Protein AF-A0A3D8HVA1-F1 (afdb_monomer_lite)

Secondary structure (DSSP, 8-state):
-HHHHHHHTTS-HHHHT-TT--EEETT-TTTHHHHHHTTTS-GGGEEEE---HHHHHHHHHHH-S-SEEE-S-GGGS-----EEEEEE----S-EETTEEPPTT--HHHHHHHHHHHHEEEEEEEEEEEEGGGGS-BTTB-HHHHHTTEEEEEEEESGGGGG-TT--S-EEEEEEEEEE--S-EEEEE-SSS-EEEEE-PPTT-S---SS--HHHHHHHHHTTT-TTS-B---EE--TT-TTTTGGGEESS--SS--EEEEEETTEEEEESS--TT-SS-EEEEESSSSS-EEEESSEE-TTEEEEE-SSHHHHHHHHHHHTSHHHHHHHHTT--SSS--HHHHTTPBPTTSS---HHHHHHHHHHHHHHHHGGG-

pLDDT: mean 94.41, std 9.3, range [31.78, 98.88]

Structure (mmCIF, N/CA/C/O backbone):
data_AF-A0A3D8HVA1-F1
#
_entry.id   AF-A0A3D8HVA1-F1
#
loop_
_atom_site.group_PDB
_atom_site.id
_atom_site.type_symbol
_atom_site.label_atom_id
_atom_site.label_alt_id
_atom_site.label_comp_id
_atom_site.label_asym_id
_atom_site.label_entity_id
_atom_site.label_seq_id
_atom_site.pdbx_PDB_ins_code
_atom_site.Cartn_x
_atom_site.Cartn_y
_atom_site.Cartn_z
_atom_site.occupancy
_atom_site.B_iso_or_equiv
_atom_site.auth_seq_id
_atom_site.auth_comp_id
_atom_site.auth_asym_id
_atom_site.auth_atom_id
_atom_site.pdbx_PDB_model_num
ATOM 1 N N . MET A 1 1 ? 20.858 -10.867 -9.509 1.00 86.25 1 MET A N 1
ATOM 2 C CA . MET A 1 1 ? 20.142 -10.194 -10.618 1.00 86.25 1 MET A CA 1
ATOM 3 C C . MET A 1 1 ? 18.692 -10.677 -10.741 1.00 86.25 1 MET A C 1
ATOM 5 O O . MET A 1 1 ? 17.868 -9.981 -11.313 1.00 86.25 1 MET A O 1
ATOM 9 N N . ASP A 1 2 ? 18.350 -11.819 -10.145 1.00 94.69 2 ASP A N 1
ATOM 10 C CA . ASP A 1 2 ? 17.065 -12.515 -10.301 1.00 94.69 2 ASP A CA 1
ATOM 11 C C . ASP A 1 2 ? 15.812 -11.668 -10.054 1.00 94.69 2 ASP A C 1
ATOM 13 O O . ASP A 1 2 ? 14.844 -11.814 -10.787 1.00 94.69 2 ASP A O 1
ATOM 17 N N . CYS A 1 3 ? 15.833 -10.742 -9.088 1.00 95.69 3 CYS A N 1
ATOM 18 C CA . CYS A 1 3 ? 14.709 -9.827 -8.862 1.00 95.69 3 CYS A CA 1
ATOM 19 C C . CYS A 1 3 ? 14.428 -8.942 -10.084 1.00 95.69 3 CYS A C 1
ATOM 21 O O . CYS A 1 3 ? 13.281 -8.785 -10.487 1.00 95.69 3 CYS A O 1
ATOM 23 N N . VAL A 1 4 ? 15.481 -8.374 -10.680 1.00 97.44 4 VAL A N 1
ATOM 24 C CA . VAL A 1 4 ? 15.384 -7.548 -11.891 1.00 97.44 4 VAL A CA 1
ATOM 25 C C . VAL A 1 4 ? 14.921 -8.394 -13.069 1.00 97.44 4 VAL A C 1
ATOM 27 O O . VAL A 1 4 ? 14.038 -7.964 -13.805 1.00 97.44 4 VAL A O 1
ATOM 30 N N . LYS A 1 5 ? 15.484 -9.600 -13.215 1.00 97.69 5 LYS A N 1
ATOM 31 C CA . LYS A 1 5 ? 15.082 -10.556 -14.248 1.00 97.69 5 LYS A CA 1
ATOM 32 C C . LYS A 1 5 ? 13.588 -10.874 -14.158 1.00 97.69 5 LYS A C 1
ATOM 34 O O . LYS A 1 5 ? 12.891 -10.718 -15.149 1.00 97.69 5 LYS A O 1
ATOM 39 N N . GLU A 1 6 ? 13.095 -11.259 -12.977 1.00 97.56 6 GLU A N 1
ATOM 40 C CA . GLU A 1 6 ? 11.674 -11.574 -12.751 1.00 97.56 6 GLU A CA 1
ATOM 41 C C . GLU A 1 6 ? 10.761 -10.411 -13.160 1.00 97.56 6 GLU A C 1
ATOM 43 O O . GLU A 1 6 ? 9.732 -10.624 -13.796 1.00 97.56 6 GLU A O 1
ATOM 48 N N . MET A 1 7 ? 11.150 -9.181 -12.821 1.00 98.19 7 MET A N 1
ATOM 49 C CA . MET A 1 7 ? 10.377 -7.988 -13.151 1.00 98.19 7 MET A CA 1
ATOM 50 C C . MET A 1 7 ? 10.421 -7.656 -14.652 1.00 98.19 7 MET A C 1
ATOM 52 O O . MET A 1 7 ? 9.379 -7.392 -15.242 1.00 98.19 7 MET A O 1
ATOM 56 N N . LEU A 1 8 ? 11.591 -7.672 -15.296 1.00 98.25 8 LEU A N 1
ATOM 57 C CA . LEU A 1 8 ? 11.721 -7.306 -16.715 1.00 98.25 8 LEU A CA 1
ATOM 58 C C . LEU A 1 8 ? 11.175 -8.375 -17.670 1.00 98.25 8 LEU A C 1
ATOM 60 O O . LEU A 1 8 ? 10.632 -8.023 -18.716 1.00 98.25 8 LEU A O 1
ATOM 64 N N . ASP A 1 9 ? 11.254 -9.653 -17.298 1.00 98.00 9 ASP A N 1
ATOM 65 C CA . ASP A 1 9 ? 10.643 -10.751 -18.061 1.00 98.00 9 ASP A CA 1
ATOM 66 C C . ASP A 1 9 ? 9.110 -10.771 -17.959 1.00 98.00 9 ASP A C 1
ATOM 68 O O . ASP A 1 9 ? 8.464 -11.536 -18.665 1.00 98.00 9 ASP A O 1
ATOM 72 N N . SER A 1 10 ? 8.509 -9.939 -17.099 1.00 97.62 10 SER A N 1
ATOM 73 C CA . SER A 1 10 ? 7.049 -9.792 -17.046 1.00 97.62 10 SER A CA 1
ATOM 74 C C . SER A 1 10 ? 6.471 -8.911 -18.156 1.00 97.62 10 SER A C 1
ATOM 76 O O . SER A 1 10 ? 5.255 -8.890 -18.351 1.00 97.62 10 SER A O 1
ATOM 78 N N . LEU A 1 11 ? 7.318 -8.159 -18.868 1.00 98.19 11 LEU A N 1
ATOM 79 C CA . LEU A 1 11 ? 6.876 -7.391 -20.026 1.00 98.19 11 LEU A CA 1
ATOM 80 C C . LEU A 1 11 ? 6.587 -8.315 -21.220 1.00 98.19 11 LEU A C 1
ATOM 82 O O . LEU A 1 11 ? 7.315 -9.287 -21.404 1.00 98.19 11 LEU A O 1
ATOM 86 N N . PRO A 1 12 ? 5.592 -7.986 -22.068 1.00 96.12 12 PRO A N 1
ATOM 87 C CA . PRO A 1 12 ? 5.326 -8.742 -23.292 1.00 96.12 12 PRO A CA 1
ATOM 88 C C . PRO A 1 12 ? 6.539 -8.758 -24.227 1.00 96.12 12 PRO A C 1
ATOM 90 O O . PRO A 1 12 ? 7.202 -7.730 -24.393 1.00 96.12 12 PRO A O 1
ATOM 93 N N . ASP A 1 13 ? 6.805 -9.881 -24.890 1.00 95.62 13 ASP A N 1
ATOM 94 C CA . ASP A 1 13 ? 7.940 -10.004 -25.813 1.00 95.62 13 ASP A CA 1
ATOM 95 C C . ASP A 1 13 ? 7.849 -9.001 -26.976 1.00 95.62 13 ASP A C 1
ATOM 97 O O . ASP A 1 13 ? 8.864 -8.446 -27.410 1.00 95.62 13 ASP A O 1
ATOM 101 N N . GLU A 1 14 ? 6.635 -8.667 -27.425 1.00 96.56 14 GLU A N 1
ATOM 102 C CA . GLU A 1 14 ? 6.398 -7.678 -28.482 1.00 96.56 14 GLU A CA 1
ATOM 103 C C . GLU A 1 14 ? 6.824 -6.261 -28.074 1.00 96.56 14 GLU A C 1
ATOM 105 O O . GLU A 1 14 ? 7.039 -5.405 -28.936 1.00 96.56 14 GLU A O 1
ATOM 110 N N . PHE A 1 15 ? 6.947 -5.969 -26.773 1.00 97.69 15 PHE A N 1
ATOM 111 C CA . PHE A 1 15 ? 7.527 -4.706 -26.316 1.00 97.69 15 PHE A CA 1
ATOM 112 C C . PHE A 1 15 ? 9.011 -4.627 -26.695 1.00 97.69 15 PHE A C 1
ATOM 114 O O . PHE A 1 15 ? 9.451 -3.613 -27.240 1.00 97.69 15 PHE A O 1
ATOM 121 N N . TRP A 1 16 ? 9.761 -5.704 -26.456 1.00 97.44 16 TRP A N 1
ATOM 122 C CA . TRP A 1 16 ? 11.208 -5.764 -26.680 1.00 97.44 16 TRP A CA 1
ATOM 123 C C . TRP A 1 16 ? 11.590 -5.850 -28.162 1.00 97.44 16 TRP A C 1
ATOM 125 O O . TRP A 1 16 ? 12.670 -5.405 -28.540 1.00 97.44 16 TRP A O 1
ATOM 135 N N . GLN A 1 17 ? 10.694 -6.348 -29.018 1.00 95.19 17 GLN A N 1
ATOM 136 C CA . GLN A 1 17 ? 10.905 -6.423 -30.473 1.00 95.19 17 GLN A CA 1
ATOM 137 C C . GLN A 1 17 ? 10.884 -5.051 -31.179 1.00 95.19 17 GLN A C 1
ATOM 139 O O . GLN A 1 17 ? 11.317 -4.924 -32.329 1.00 95.19 17 GLN A O 1
ATOM 144 N N . ARG A 1 18 ? 10.389 -4.000 -30.514 1.00 95.50 18 ARG A N 1
ATOM 145 C CA . ARG A 1 18 ? 10.312 -2.641 -31.070 1.00 95.50 18 ARG A CA 1
ATOM 146 C C . ARG A 1 18 ? 11.706 -2.008 -31.153 1.00 95.50 18 ARG A C 1
ATOM 148 O O . ARG A 1 18 ? 12.421 -1.913 -30.162 1.00 95.50 18 ARG A O 1
ATOM 155 N N . GLN A 1 19 ? 12.065 -1.489 -32.327 1.00 89.81 19 GLN A N 1
ATOM 156 C CA . GLN A 1 19 ? 13.432 -1.020 -32.611 1.00 89.81 19 GLN A CA 1
ATOM 157 C C . GLN A 1 19 ? 13.840 0.274 -31.878 1.00 89.81 19 GLN A C 1
ATOM 159 O O . GLN A 1 19 ? 15.001 0.420 -31.502 1.00 89.81 19 GLN A O 1
ATOM 164 N N . ASN A 1 20 ? 12.900 1.197 -31.647 1.00 91.88 20 ASN A N 1
ATOM 165 C CA . ASN A 1 20 ? 13.177 2.557 -31.156 1.00 91.88 20 ASN A CA 1
ATOM 166 C C . ASN A 1 20 ? 12.440 2.872 -29.842 1.00 91.88 20 ASN A C 1
ATOM 168 O O . ASN A 1 20 ? 11.817 3.928 -29.708 1.00 91.88 20 ASN A O 1
ATOM 172 N N . ILE A 1 21 ? 12.456 1.937 -28.892 1.00 97.81 21 ILE A N 1
ATOM 173 C CA . ILE A 1 21 ? 11.889 2.164 -27.556 1.00 97.81 21 ILE A CA 1
ATOM 174 C C . ILE A 1 21 ? 12.810 3.036 -26.707 1.00 97.81 21 ILE A C 1
ATOM 176 O O . ILE A 1 21 ? 14.031 2.963 -26.826 1.00 97.81 21 ILE A O 1
ATOM 180 N N . LYS A 1 22 ? 12.222 3.829 -25.812 1.00 98.56 22 LYS A N 1
ATOM 181 C CA . LYS A 1 22 ? 12.950 4.538 -24.758 1.00 98.56 22 LYS A CA 1
ATOM 182 C C . LYS A 1 22 ? 12.625 3.931 -23.398 1.00 98.56 22 LYS A C 1
ATOM 184 O O . LYS A 1 22 ? 11.491 4.046 -22.923 1.00 98.56 22 LYS A O 1
ATOM 189 N N . VAL A 1 23 ? 13.623 3.301 -22.785 1.00 98.75 23 VAL A N 1
ATOM 190 C CA . VAL A 1 23 ? 13.538 2.686 -21.454 1.00 98.75 23 VAL A CA 1
ATOM 191 C C . VAL A 1 23 ? 14.304 3.552 -20.464 1.00 98.75 23 VAL A C 1
ATOM 193 O O . VAL A 1 23 ? 15.520 3.669 -20.576 1.00 98.75 23 VAL A O 1
ATOM 196 N N . LEU A 1 24 ? 13.606 4.170 -19.515 1.00 98.81 24 LEU A N 1
ATOM 197 C CA . LEU A 1 24 ? 14.211 4.986 -18.462 1.00 98.81 24 LEU A CA 1
ATOM 198 C C . LEU A 1 24 ? 14.327 4.194 -17.165 1.00 98.81 24 LEU A C 1
ATOM 200 O O . LEU A 1 24 ? 13.325 3.674 -16.682 1.00 98.81 24 LEU A O 1
ATOM 204 N N . ASP A 1 25 ? 15.503 4.209 -16.547 1.00 98.56 25 ASP A N 1
ATOM 205 C CA . ASP A 1 25 ? 15.649 3.923 -15.120 1.00 98.56 25 ASP A CA 1
ATOM 206 C C . ASP A 1 25 ? 15.799 5.249 -14.365 1.00 98.56 25 ASP A C 1
ATOM 208 O O . ASP A 1 25 ? 16.830 5.925 -14.448 1.00 98.56 25 ASP A O 1
ATOM 212 N N . SER A 1 26 ? 14.737 5.640 -13.650 1.00 97.75 26 SER A N 1
ATOM 213 C CA . SER A 1 26 ? 14.599 6.974 -13.042 1.00 97.75 26 SER A CA 1
ATOM 214 C C . SER A 1 26 ? 15.635 7.272 -11.949 1.00 97.75 26 SER A C 1
ATOM 216 O O . SER A 1 26 ? 15.818 8.424 -11.557 1.00 97.75 26 SER A O 1
ATOM 218 N N . CYS A 1 27 ? 16.252 6.230 -11.391 1.00 95.69 27 CYS A N 1
ATOM 219 C CA . CYS A 1 27 ? 17.205 6.310 -10.284 1.00 95.69 27 CYS A CA 1
ATOM 220 C C . CYS A 1 27 ? 18.104 5.070 -10.303 1.00 95.69 27 CYS A C 1
ATOM 222 O O . CYS A 1 27 ? 18.042 4.201 -9.426 1.00 95.69 27 CYS A O 1
ATOM 224 N N . CYS A 1 28 ? 18.912 4.978 -11.351 1.00 96.88 28 CYS A N 1
ATOM 225 C CA . CYS A 1 28 ? 19.474 3.714 -11.803 1.00 96.88 28 CYS A CA 1
ATOM 226 C C . CYS A 1 28 ? 20.523 3.098 -10.882 1.00 96.88 28 CYS A C 1
ATOM 228 O O . CYS A 1 28 ? 20.806 1.898 -10.965 1.00 96.88 28 CYS A O 1
ATOM 230 N N . GLY A 1 29 ? 21.082 3.860 -9.946 1.00 96.38 29 GLY A N 1
ATOM 231 C CA . GLY A 1 29 ? 22.073 3.330 -9.037 1.00 96.38 29 GLY A CA 1
ATOM 232 C C . GLY A 1 29 ? 23.320 2.871 -9.790 1.00 96.38 29 GLY A C 1
ATOM 233 O O . GLY A 1 29 ? 23.895 3.611 -10.573 1.00 96.38 29 GLY A O 1
ATOM 234 N N . ASN A 1 30 ? 23.719 1.616 -9.579 1.00 96.25 30 ASN A N 1
ATOM 235 C CA . ASN A 1 30 ? 24.782 0.979 -10.370 1.00 96.25 30 ASN A CA 1
ATOM 236 C C . ASN A 1 30 ? 24.266 0.366 -11.693 1.00 96.25 30 ASN A C 1
ATOM 238 O O . ASN A 1 30 ? 24.979 -0.405 -12.325 1.00 96.25 30 ASN A O 1
ATOM 242 N N . GLY A 1 31 ? 23.025 0.652 -12.097 1.00 96.81 31 GLY A N 1
ATOM 243 C CA . GLY A 1 31 ? 22.465 0.256 -13.391 1.00 96.81 31 GLY A CA 1
ATOM 244 C C . GLY A 1 31 ? 21.927 -1.171 -13.454 1.00 96.81 31 GLY A C 1
ATOM 245 O O . GLY A 1 31 ? 21.881 -1.749 -14.531 1.00 96.81 31 GLY A O 1
ATOM 246 N N . ASN A 1 32 ? 21.509 -1.768 -12.332 1.00 97.00 32 ASN A N 1
ATOM 247 C CA . ASN A 1 32 ? 21.108 -3.183 -12.296 1.00 97.00 32 ASN A CA 1
ATOM 248 C C . ASN A 1 32 ? 19.938 -3.519 -13.239 1.00 97.00 32 ASN A C 1
ATOM 250 O O . ASN A 1 32 ? 19.976 -4.567 -13.879 1.00 97.00 32 ASN A O 1
ATOM 254 N N . PHE A 1 33 ? 18.918 -2.655 -13.351 1.00 98.19 33 PHE A N 1
ATOM 255 C CA . PHE A 1 33 ? 17.844 -2.866 -14.330 1.00 98.19 33 PHE A CA 1
ATOM 256 C C . PHE A 1 33 ? 18.389 -2.871 -15.757 1.00 98.19 33 PHE A C 1
ATOM 258 O O . PHE A 1 33 ? 18.096 -3.778 -16.531 1.00 98.19 33 PHE A O 1
ATOM 265 N N . HIS A 1 34 ? 19.226 -1.893 -16.088 1.00 98.12 34 HIS A N 1
ATOM 266 C CA . HIS A 1 34 ? 19.797 -1.753 -17.421 1.00 98.12 34 HIS A CA 1
ATOM 267 C C . HIS A 1 34 ? 20.844 -2.808 -17.767 1.00 98.12 34 HIS A C 1
ATOM 269 O O . HIS A 1 34 ? 20.936 -3.190 -18.928 1.00 98.12 34 HIS A O 1
ATOM 275 N N . ALA A 1 35 ? 21.555 -3.358 -16.782 1.00 97.69 35 ALA A N 1
ATOM 276 C CA . ALA A 1 35 ? 22.448 -4.495 -16.990 1.00 97.69 35 ALA A CA 1
ATOM 277 C C . ALA A 1 35 ? 21.682 -5.698 -17.559 1.00 97.69 35 ALA A C 1
ATOM 279 O O . ALA A 1 35 ? 22.172 -6.372 -18.459 1.00 97.69 35 ALA A O 1
ATOM 280 N N . TYR A 1 36 ? 20.456 -5.939 -17.079 1.00 98.00 36 TYR A N 1
ATOM 281 C CA . TYR A 1 36 ? 19.597 -6.979 -17.640 1.00 98.00 36 TYR A CA 1
ATOM 282 C C . TYR A 1 36 ? 18.874 -6.523 -18.917 1.00 98.00 36 TYR A C 1
ATOM 284 O O . TYR A 1 36 ? 18.804 -7.281 -19.881 1.00 98.00 36 TYR A O 1
ATOM 292 N N . ALA A 1 37 ? 18.372 -5.283 -18.967 1.00 97.75 37 ALA A N 1
ATOM 293 C CA . ALA A 1 37 ? 17.662 -4.763 -20.139 1.00 97.75 37 ALA A CA 1
ATOM 294 C C . ALA A 1 37 ? 18.548 -4.691 -21.397 1.00 97.75 37 ALA A C 1
ATOM 296 O O . ALA A 1 37 ? 18.040 -4.867 -22.502 1.00 97.75 37 ALA A O 1
ATOM 297 N N . ALA A 1 38 ? 19.866 -4.517 -21.246 1.00 97.06 38 ALA A N 1
ATOM 298 C CA . ALA A 1 38 ? 20.830 -4.552 -22.349 1.00 97.06 38 ALA A CA 1
ATOM 299 C C . ALA A 1 38 ? 20.900 -5.920 -23.060 1.00 97.06 38 ALA A C 1
ATOM 301 O O . ALA A 1 38 ? 21.367 -5.998 -24.192 1.00 97.06 38 ALA A O 1
ATOM 302 N N . LEU A 1 39 ? 20.402 -6.993 -22.428 1.00 96.25 39 LEU A N 1
ATOM 303 C CA . LEU A 1 39 ? 20.237 -8.308 -23.060 1.00 96.25 39 LEU A CA 1
ATOM 304 C C . LEU A 1 39 ? 18.970 -8.395 -23.928 1.00 96.25 39 LEU A C 1
ATOM 306 O O . LEU A 1 39 ? 18.816 -9.343 -24.694 1.00 96.25 39 LEU A O 1
ATOM 310 N N . LYS A 1 40 ? 18.041 -7.443 -23.777 1.00 96.62 40 LYS A N 1
ATOM 311 C CA . LYS A 1 40 ? 16.721 -7.424 -24.429 1.00 96.62 40 LYS A CA 1
ATOM 312 C C . LYS A 1 40 ? 16.603 -6.329 -25.491 1.00 96.62 40 LYS A C 1
ATOM 314 O O . LYS A 1 40 ? 15.813 -6.467 -26.417 1.00 96.62 40 LYS A O 1
ATOM 319 N N . THR A 1 41 ? 17.354 -5.234 -25.364 1.00 97.12 41 THR A N 1
ATOM 320 C CA . THR A 1 41 ? 17.334 -4.109 -26.310 1.00 97.12 41 THR A CA 1
ATOM 321 C C . THR A 1 41 ? 18.707 -3.422 -26.383 1.00 97.12 41 THR A C 1
ATOM 323 O O . THR A 1 41 ? 19.448 -3.456 -25.398 1.00 97.12 41 THR A O 1
ATOM 326 N N . PRO A 1 42 ? 19.083 -2.790 -27.515 1.00 96.69 42 PRO A N 1
ATOM 327 C CA . PRO A 1 42 ? 20.364 -2.097 -27.644 1.00 96.69 42 PRO A CA 1
ATOM 328 C C . PRO A 1 42 ? 20.572 -0.996 -26.595 1.00 96.69 42 PRO A C 1
ATOM 330 O O . PRO A 1 42 ? 19.642 -0.269 -26.259 1.00 96.69 42 PRO A O 1
ATOM 333 N N . LEU A 1 43 ? 21.821 -0.783 -26.163 1.00 96.62 43 LEU A N 1
ATOM 334 C CA . LEU A 1 43 ? 22.178 0.215 -25.140 1.00 96.62 43 LEU A CA 1
ATOM 335 C C . LEU A 1 43 ? 21.695 1.641 -25.472 1.00 96.62 43 LEU A C 1
ATOM 337 O O . LEU A 1 43 ? 21.303 2.380 -24.575 1.00 96.62 43 LEU A O 1
ATOM 341 N N . LYS A 1 44 ? 21.635 2.006 -26.762 1.00 96.69 44 LYS A N 1
ATOM 342 C CA . LYS A 1 44 ? 21.105 3.300 -27.238 1.00 96.69 44 LYS A CA 1
ATOM 343 C C . LYS A 1 44 ? 19.630 3.553 -26.879 1.00 96.69 44 LYS A C 1
ATOM 345 O O . LYS A 1 44 ? 19.200 4.701 -26.919 1.00 96.69 44 LYS A O 1
ATOM 350 N N . ASN A 1 45 ? 18.872 2.508 -26.540 1.00 98.06 45 ASN A N 1
ATOM 351 C CA . ASN A 1 45 ? 17.467 2.586 -26.129 1.00 98.06 45 ASN A CA 1
ATOM 352 C C . ASN A 1 45 ? 17.308 2.757 -24.604 1.00 98.06 45 ASN A C 1
ATOM 354 O O . ASN A 1 45 ? 16.193 2.969 -24.120 1.00 98.06 45 ASN A O 1
ATOM 358 N N . LEU A 1 46 ? 18.404 2.656 -23.843 1.00 98.50 46 LEU A N 1
ATOM 359 C CA . LEU A 1 46 ? 18.418 2.723 -22.383 1.00 98.50 46 LEU A CA 1
ATOM 360 C C . LEU A 1 46 ? 18.837 4.123 -21.917 1.00 98.50 46 LEU A C 1
ATOM 362 O O . LEU A 1 46 ? 19.869 4.642 -22.343 1.00 98.50 46 LEU A O 1
ATOM 366 N N . TYR A 1 47 ? 18.034 4.725 -21.041 1.00 98.62 47 TYR A N 1
ATOM 367 C CA . TYR A 1 47 ? 18.183 6.081 -20.508 1.00 98.62 47 TYR A CA 1
ATOM 368 C C . TYR A 1 47 ? 18.398 6.035 -18.996 1.00 98.62 47 TYR A C 1
ATOM 370 O O . TYR A 1 47 ? 17.525 5.622 -18.237 1.00 98.62 47 TYR A O 1
ATOM 378 N N . PHE A 1 48 ? 19.586 6.417 -18.554 1.00 98.56 48 PHE A N 1
ATOM 379 C CA . PHE A 1 48 ? 20.033 6.313 -17.173 1.00 98.56 48 PHE A CA 1
ATOM 380 C C . PHE A 1 48 ? 19.836 7.657 -16.477 1.00 98.56 48 PHE A C 1
ATOM 382 O O . PHE A 1 48 ? 20.239 8.683 -17.019 1.00 98.56 48 PHE A O 1
ATOM 389 N N . ASN A 1 49 ? 19.284 7.661 -15.264 1.00 98.38 49 ASN A N 1
ATOM 390 C CA . ASN A 1 49 ? 19.307 8.839 -14.401 1.00 98.38 49 ASN A CA 1
ATOM 391 C C . ASN A 1 49 ? 19.920 8.516 -13.035 1.00 98.38 49 ASN A C 1
ATOM 393 O O . ASN A 1 49 ? 19.490 7.572 -12.367 1.00 98.38 49 ASN A O 1
ATOM 397 N N . GLU A 1 50 ? 20.920 9.286 -12.609 1.00 97.56 50 GLU A N 1
ATOM 398 C CA . GLU A 1 50 ? 21.563 9.158 -11.294 1.00 97.56 50 GLU A CA 1
ATOM 399 C C . GLU A 1 50 ? 22.209 10.486 -10.886 1.00 97.56 50 GLU A C 1
ATOM 401 O O . GLU A 1 50 ? 22.774 11.184 -11.720 1.00 97.56 50 GLU A O 1
ATOM 406 N N . ILE A 1 51 ? 22.146 10.823 -9.597 1.00 96.06 51 ILE A N 1
ATOM 407 C CA . ILE A 1 51 ? 22.717 12.058 -9.029 1.00 96.06 51 ILE A CA 1
ATOM 408 C C . ILE A 1 51 ? 23.995 11.800 -8.226 1.00 96.06 51 ILE A C 1
ATOM 410 O O . ILE A 1 51 ? 24.754 12.717 -7.933 1.00 96.06 51 ILE A O 1
ATOM 414 N N . ASN A 1 52 ? 24.236 10.554 -7.820 1.00 95.81 52 ASN A N 1
ATOM 415 C CA . ASN A 1 52 ? 25.384 10.180 -7.017 1.00 95.81 52 ASN A CA 1
ATOM 416 C C . ASN A 1 52 ? 26.624 9.938 -7.890 1.00 95.81 52 ASN A C 1
ATOM 418 O O . ASN A 1 52 ? 26.709 8.937 -8.602 1.00 95.81 52 ASN A O 1
ATOM 422 N N . GLU A 1 53 ? 27.629 10.799 -7.746 1.00 96.69 53 GLU A N 1
ATOM 423 C CA . GLU A 1 53 ? 28.884 10.769 -8.515 1.00 96.69 53 GLU A CA 1
ATOM 424 C C . GLU A 1 53 ? 29.601 9.412 -8.495 1.00 96.69 53 GLU A C 1
ATOM 426 O O . GLU A 1 53 ? 30.058 8.930 -9.531 1.00 96.69 53 GLU A O 1
ATOM 431 N N . LYS A 1 54 ? 29.646 8.734 -7.339 1.00 97.25 54 LYS A N 1
ATOM 432 C CA . LYS A 1 54 ? 30.285 7.412 -7.229 1.00 97.25 54 LYS A CA 1
ATOM 433 C C . LYS A 1 54 ? 29.567 6.366 -8.082 1.00 97.25 54 LYS A C 1
ATOM 435 O O . LYS A 1 54 ? 30.205 5.511 -8.690 1.00 97.25 54 LYS A O 1
ATOM 440 N N . ARG A 1 55 ? 28.236 6.411 -8.114 1.00 97.44 55 ARG A N 1
ATOM 441 C CA . ARG A 1 55 ? 27.427 5.491 -8.921 1.00 97.44 55 ARG A CA 1
ATOM 442 C C . ARG A 1 55 ? 27.523 5.825 -10.405 1.00 97.44 55 ARG A C 1
ATOM 444 O O . ARG A 1 55 ? 27.665 4.909 -11.205 1.00 97.44 55 ARG A O 1
ATOM 451 N N . ILE A 1 56 ? 27.567 7.109 -10.754 1.00 98.06 56 ILE A N 1
ATOM 452 C CA . ILE A 1 56 ? 27.842 7.581 -12.119 1.00 98.06 56 ILE A CA 1
ATOM 453 C C . ILE A 1 56 ? 29.182 7.041 -12.633 1.00 98.06 56 ILE A C 1
ATOM 455 O O . ILE A 1 56 ? 29.238 6.511 -13.742 1.00 98.06 56 ILE A O 1
ATOM 459 N N . ALA A 1 57 ? 30.242 7.099 -11.822 1.00 97.69 57 ALA A N 1
ATOM 460 C CA . ALA A 1 57 ? 31.536 6.527 -12.190 1.00 97.69 57 ALA A CA 1
ATOM 461 C C . ALA A 1 57 ? 31.449 5.009 -12.442 1.00 97.69 57 ALA A C 1
ATOM 463 O O . ALA A 1 57 ? 31.972 4.520 -13.442 1.00 97.69 57 ALA A O 1
ATOM 464 N N . ASN A 1 58 ? 30.727 4.266 -11.593 1.00 97.88 58 ASN A N 1
ATOM 465 C CA . ASN A 1 58 ? 30.504 2.829 -11.796 1.00 97.88 58 ASN A CA 1
ATOM 466 C C . ASN A 1 58 ? 29.726 2.533 -13.089 1.00 97.88 58 ASN A C 1
ATOM 468 O O . ASN A 1 58 ? 30.055 1.579 -13.792 1.00 97.88 58 ASN A O 1
ATOM 472 N N . LEU A 1 59 ? 28.704 3.337 -13.406 1.00 98.00 59 LEU A N 1
ATOM 473 C CA . LEU A 1 59 ? 27.917 3.197 -14.635 1.00 98.00 59 LEU A CA 1
ATOM 474 C C . LEU A 1 59 ? 28.801 3.352 -15.871 1.00 98.00 59 LEU A C 1
ATOM 476 O O . LEU A 1 59 ? 28.779 2.487 -16.740 1.00 98.00 59 LEU A O 1
ATOM 480 N N . LYS A 1 60 ? 29.611 4.413 -15.923 1.00 97.75 60 LYS A N 1
ATOM 481 C CA . LYS A 1 60 ? 30.536 4.670 -17.035 1.00 97.75 60 LYS A CA 1
ATOM 482 C C . LYS A 1 60 ? 31.585 3.572 -17.182 1.00 97.75 60 LYS A C 1
ATOM 484 O O . LYS A 1 60 ? 31.858 3.130 -18.292 1.00 97.75 60 LYS A O 1
ATOM 489 N N . ALA A 1 61 ? 32.116 3.077 -16.064 1.00 97.81 61 ALA A N 1
ATOM 490 C CA . ALA A 1 61 ? 33.070 1.973 -16.073 1.00 97.81 61 ALA A CA 1
ATOM 491 C C . ALA A 1 61 ? 32.465 0.664 -16.614 1.00 97.81 61 ALA A C 1
ATOM 493 O O . ALA A 1 61 ? 33.167 -0.106 -17.263 1.00 97.81 61 ALA A O 1
ATOM 494 N N . TYR A 1 62 ? 31.178 0.403 -16.354 1.00 97.31 62 TYR A N 1
ATOM 495 C CA . TYR A 1 62 ? 30.518 -0.840 -16.764 1.00 97.31 62 TYR A CA 1
ATOM 496 C C . TYR A 1 62 ? 29.890 -0.771 -18.164 1.00 97.31 62 TYR A C 1
ATOM 498 O O . TYR A 1 62 ? 30.042 -1.699 -18.953 1.00 97.31 62 TYR A O 1
ATOM 506 N N . PHE A 1 63 ? 29.174 0.312 -18.478 1.00 97.44 63 PHE A N 1
ATOM 507 C CA . PHE A 1 63 ? 28.422 0.471 -19.730 1.00 97.44 63 PHE A CA 1
ATOM 508 C C . PHE A 1 63 ? 29.165 1.293 -20.797 1.00 97.44 63 PHE A C 1
ATOM 510 O O . PHE A 1 63 ? 28.713 1.355 -21.939 1.00 97.44 63 PHE A O 1
ATOM 517 N N . GLY A 1 64 ? 30.295 1.910 -20.445 1.00 96.62 64 GLY A N 1
ATOM 518 C CA . GLY A 1 64 ? 31.035 2.837 -21.297 1.00 96.62 64 GLY A CA 1
ATOM 519 C C . GLY A 1 64 ? 30.583 4.294 -21.144 1.00 96.62 64 GLY A C 1
ATOM 520 O O . GLY A 1 64 ? 29.547 4.599 -20.555 1.00 96.62 64 GLY A O 1
ATOM 521 N N . GLU A 1 65 ? 31.377 5.212 -21.697 1.00 94.44 65 GLU A N 1
ATOM 522 C CA . GLU A 1 65 ? 31.127 6.662 -21.616 1.00 94.44 65 GLU A CA 1
ATOM 523 C C . GLU A 1 65 ? 29.942 7.123 -22.483 1.00 94.44 65 GLU A C 1
ATOM 525 O O . GLU A 1 65 ? 29.278 8.104 -22.158 1.00 94.44 65 GLU A O 1
ATOM 530 N N . ASN A 1 66 ? 29.638 6.398 -23.564 1.00 93.69 66 ASN A N 1
ATOM 531 C CA . ASN A 1 66 ? 28.622 6.771 -24.555 1.00 93.69 66 ASN A CA 1
ATOM 532 C C . ASN A 1 66 ? 27.236 6.184 -24.226 1.00 93.69 66 ASN A C 1
ATOM 534 O O . ASN A 1 66 ? 26.614 5.527 -25.064 1.00 93.69 66 ASN A O 1
ATOM 538 N N . ILE A 1 67 ? 26.758 6.404 -23.001 1.00 96.81 67 ILE A N 1
ATOM 539 C CA . ILE A 1 67 ? 25.393 6.060 -22.572 1.00 96.81 67 ILE A CA 1
ATOM 540 C C . ILE A 1 67 ? 24.495 7.298 -22.523 1.00 96.81 67 ILE A C 1
ATOM 542 O O . ILE A 1 67 ? 24.965 8.408 -22.281 1.00 96.81 67 ILE A O 1
ATOM 546 N N . ASN A 1 68 ? 23.181 7.110 -22.683 1.00 97.75 68 ASN A N 1
ATOM 547 C CA . ASN A 1 68 ? 22.209 8.183 -22.466 1.00 97.75 68 ASN A CA 1
ATOM 548 C C . ASN A 1 68 ? 22.062 8.450 -20.955 1.00 97.75 68 ASN A C 1
ATOM 550 O O . ASN A 1 68 ? 21.135 7.943 -20.324 1.00 97.75 68 ASN A O 1
ATOM 554 N N . LEU A 1 69 ? 22.997 9.189 -20.361 1.00 98.06 69 LEU A N 1
ATOM 555 C CA . LEU A 1 69 ? 23.011 9.505 -18.933 1.00 98.06 69 LEU A CA 1
ATOM 556 C C . LEU A 1 69 ? 22.526 10.933 -18.676 1.00 98.06 69 LEU A C 1
ATOM 558 O O . LEU A 1 69 ? 23.073 11.897 -19.207 1.00 98.06 69 LEU A O 1
ATOM 562 N N . THR A 1 70 ? 21.545 11.062 -17.793 1.00 97.81 70 THR A N 1
ATOM 563 C CA . THR A 1 70 ? 21.120 12.326 -17.194 1.00 97.81 70 THR A CA 1
ATOM 564 C C . THR A 1 70 ? 21.586 12.374 -15.735 1.00 97.81 70 THR A C 1
ATOM 566 O O . THR A 1 70 ? 21.484 11.385 -15.010 1.00 97.81 70 THR A O 1
ATOM 569 N N . ILE A 1 71 ? 22.129 13.521 -15.312 1.00 97.25 71 ILE A N 1
ATOM 570 C CA . ILE A 1 71 ? 22.631 13.753 -13.950 1.00 97.25 71 ILE A CA 1
ATOM 571 C C . ILE A 1 71 ? 21.796 14.863 -13.311 1.00 97.25 71 ILE A C 1
ATOM 573 O O . ILE A 1 71 ? 22.192 16.027 -13.306 1.00 97.25 71 ILE A O 1
ATOM 577 N N . MET A 1 72 ? 20.596 14.524 -12.837 1.00 95.44 72 MET A N 1
ATOM 578 C CA . MET A 1 72 ? 19.709 15.485 -12.173 1.00 95.44 72 MET A CA 1
ATOM 579 C C . MET A 1 72 ? 18.715 14.804 -11.228 1.00 95.44 72 MET A C 1
ATOM 581 O O . MET A 1 72 ? 18.462 13.598 -11.332 1.00 95.44 72 MET A O 1
ATOM 585 N N . ASP A 1 73 ? 18.126 15.578 -10.310 1.00 95.38 73 ASP A N 1
ATOM 586 C CA . ASP A 1 73 ? 17.007 15.084 -9.506 1.00 95.38 73 ASP A CA 1
ATOM 587 C C . ASP A 1 73 ? 15.861 14.684 -10.445 1.00 95.38 73 ASP A C 1
ATOM 589 O O . ASP A 1 73 ? 15.379 15.475 -11.257 1.00 95.38 73 ASP A O 1
ATOM 593 N N . PHE A 1 74 ? 15.428 13.429 -10.341 1.00 96.75 74 PHE A N 1
ATOM 594 C CA . PHE A 1 74 ? 14.355 12.889 -11.166 1.00 96.75 74 PHE A CA 1
ATOM 595 C C . PHE A 1 74 ? 13.054 13.691 -11.041 1.00 96.75 74 PHE A C 1
ATOM 597 O O . PHE A 1 74 ? 12.296 13.826 -12.005 1.00 96.75 74 PHE A O 1
ATOM 604 N N . LEU A 1 75 ? 12.779 14.245 -9.859 1.00 95.06 75 LEU A N 1
ATOM 605 C CA . LEU A 1 75 ? 11.561 15.016 -9.627 1.00 95.06 75 LEU A CA 1
ATOM 606 C C . LEU A 1 75 ? 11.553 16.346 -10.402 1.00 95.06 75 LEU A C 1
ATOM 608 O O . LEU A 1 75 ? 10.466 16.844 -10.717 1.00 95.06 75 LEU A O 1
ATOM 612 N N . ASP A 1 76 ? 12.726 16.828 -10.821 1.00 96.12 76 ASP A N 1
ATOM 613 C CA . ASP A 1 76 ? 12.916 18.049 -11.612 1.00 96.12 76 ASP A CA 1
ATOM 614 C C . ASP A 1 76 ? 12.901 17.803 -13.132 1.00 96.12 76 ASP A C 1
ATOM 616 O O . ASP A 1 76 ? 13.044 18.745 -13.911 1.00 96.12 76 ASP A O 1
ATOM 620 N N . PHE A 1 77 ? 12.695 16.559 -13.589 1.00 96.25 77 PHE A N 1
ATOM 621 C CA . PHE A 1 77 ? 12.576 16.256 -15.023 1.00 96.25 77 PHE A CA 1
ATOM 622 C C . PHE A 1 77 ? 11.484 17.104 -15.691 1.00 96.25 77 PHE A C 1
ATOM 624 O O . PHE A 1 77 ? 10.434 17.371 -15.105 1.00 96.25 77 PHE A O 1
ATOM 631 N N . ILE A 1 78 ? 11.673 17.470 -16.955 1.00 94.06 78 ILE A N 1
ATOM 632 C CA . ILE A 1 78 ? 10.616 18.132 -17.727 1.00 94.06 78 ILE A CA 1
ATOM 633 C C . ILE A 1 78 ? 9.464 17.140 -17.941 1.00 94.06 78 ILE A C 1
ATOM 635 O O . ILE A 1 78 ? 9.682 15.974 -18.266 1.00 94.06 78 ILE A O 1
ATOM 639 N N . GLU A 1 79 ? 8.224 17.586 -17.734 1.00 93.31 79 GLU A N 1
ATOM 640 C CA . GLU A 1 79 ? 7.027 16.735 -17.798 1.00 93.31 79 GLU A CA 1
ATOM 641 C C . GLU A 1 79 ? 6.544 16.517 -19.244 1.00 93.31 79 GLU A C 1
ATOM 643 O O . GLU A 1 79 ? 5.404 16.823 -19.585 1.00 93.31 79 GLU A O 1
ATOM 648 N N . ASN A 1 80 ? 7.421 15.966 -20.089 1.00 92.50 80 ASN A N 1
ATOM 649 C CA . ASN A 1 80 ? 7.117 15.573 -21.465 1.00 92.50 80 ASN A CA 1
ATOM 650 C C . ASN A 1 80 ? 6.940 14.053 -21.572 1.00 92.50 80 ASN A C 1
ATOM 652 O O . ASN A 1 80 ? 7.709 13.280 -21.002 1.00 92.50 80 ASN A O 1
ATOM 656 N N . LYS A 1 81 ? 5.930 13.609 -22.331 1.00 92.31 81 LYS A N 1
ATOM 657 C CA . LYS A 1 81 ? 5.663 12.180 -22.562 1.00 92.31 81 LYS A CA 1
ATOM 658 C C . LYS A 1 81 ? 6.697 11.586 -23.519 1.00 92.31 81 LYS A C 1
ATOM 660 O O . LYS A 1 81 ? 6.512 11.617 -24.734 1.00 92.31 81 LYS A O 1
ATOM 665 N N . GLU A 1 82 ? 7.771 11.027 -22.977 1.00 93.62 82 GLU A N 1
ATOM 666 C CA . GLU A 1 82 ? 8.946 10.627 -23.759 1.00 93.62 82 GLU A CA 1
ATOM 667 C C . GLU A 1 82 ? 9.273 9.137 -23.695 1.00 93.62 82 GLU A C 1
ATOM 669 O O . GLU A 1 82 ? 9.888 8.622 -24.630 1.00 93.62 82 GLU A O 1
ATOM 674 N N . TYR A 1 83 ? 8.839 8.424 -22.656 1.00 98.50 83 TYR A N 1
ATOM 675 C CA . TYR A 1 83 ? 9.317 7.065 -22.388 1.00 98.50 83 TYR A CA 1
ATOM 676 C C . TYR A 1 83 ? 8.263 5.993 -22.666 1.00 98.50 83 TYR A C 1
ATOM 678 O O . TYR A 1 83 ? 7.075 6.187 -22.401 1.00 98.50 83 TYR A O 1
ATOM 686 N N . ASP A 1 84 ? 8.711 4.858 -23.205 1.00 98.75 84 ASP A N 1
ATOM 687 C CA . ASP A 1 84 ? 7.884 3.678 -23.495 1.00 98.75 84 ASP A CA 1
ATOM 688 C C . ASP A 1 84 ? 7.847 2.711 -22.302 1.00 98.75 84 ASP A C 1
ATOM 690 O O . ASP A 1 84 ? 6.845 2.028 -22.084 1.00 98.75 84 ASP A O 1
ATOM 694 N N . LEU A 1 85 ? 8.922 2.685 -21.509 1.00 98.88 85 LEU A N 1
ATOM 695 C CA . LEU A 1 85 ? 9.013 1.994 -20.225 1.00 98.88 85 LEU A CA 1
ATOM 696 C C . LEU A 1 85 ? 9.773 2.870 -19.233 1.00 98.88 85 LEU A C 1
ATOM 698 O O . LEU A 1 85 ? 10.826 3.414 -19.563 1.00 98.88 85 LEU A O 1
ATOM 702 N N . ILE A 1 86 ? 9.264 2.958 -18.009 1.00 98.88 86 ILE A N 1
ATOM 703 C CA . ILE A 1 86 ? 10.001 3.517 -16.877 1.00 98.88 86 ILE A CA 1
ATOM 704 C C . ILE A 1 86 ? 10.111 2.443 -15.804 1.00 98.88 86 ILE A 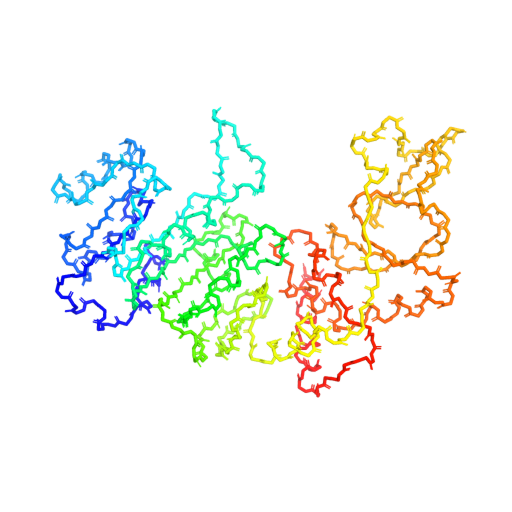C 1
ATOM 706 O O . ILE A 1 86 ? 9.098 1.953 -15.295 1.00 98.88 86 ILE A O 1
ATOM 710 N N . VAL A 1 87 ? 11.346 2.091 -15.465 1.00 98.81 87 VAL A N 1
ATOM 711 C CA . VAL A 1 87 ? 11.680 1.191 -14.365 1.00 98.81 87 VAL A CA 1
ATOM 712 C C . VAL A 1 87 ? 12.193 1.991 -13.177 1.00 98.81 87 VAL A C 1
ATOM 714 O O . VAL A 1 87 ? 12.800 3.053 -13.341 1.00 98.81 87 VAL A O 1
ATOM 717 N N . SER A 1 88 ? 11.936 1.508 -11.964 1.00 97.44 88 SER A N 1
ATOM 718 C CA . SER A 1 88 ? 12.429 2.199 -10.777 1.00 97.44 88 SER A CA 1
ATOM 719 C C . SER A 1 88 ? 12.487 1.309 -9.544 1.00 97.44 88 SER A C 1
ATOM 721 O O . SER A 1 88 ? 11.538 0.596 -9.200 1.00 97.44 88 SER A O 1
ATOM 723 N N . ASN A 1 89 ? 13.596 1.433 -8.823 1.00 95.50 89 ASN A N 1
ATOM 724 C CA . ASN A 1 89 ? 13.693 1.104 -7.409 1.00 95.50 89 ASN A CA 1
ATOM 725 C C . ASN A 1 89 ? 14.028 2.399 -6.644 1.00 95.50 89 ASN A C 1
ATOM 727 O O . ASN A 1 89 ? 15.204 2.648 -6.355 1.00 95.50 89 ASN A O 1
ATOM 731 N N . PRO A 1 90 ? 13.030 3.263 -6.381 1.00 93.06 90 PRO A N 1
ATOM 732 C CA . PRO A 1 90 ? 13.276 4.615 -5.901 1.00 93.06 90 PRO A CA 1
ATOM 733 C C . PRO A 1 90 ? 13.826 4.625 -4.473 1.00 93.06 90 PRO A C 1
ATOM 735 O O . PRO A 1 90 ? 13.595 3.689 -3.704 1.00 93.06 90 PRO A O 1
ATOM 738 N N . PRO A 1 91 ? 14.501 5.706 -4.048 1.00 85.88 91 PRO A N 1
ATOM 739 C CA . PRO A 1 91 ? 14.823 5.887 -2.638 1.00 85.88 91 PRO A CA 1
ATOM 740 C C . PRO A 1 91 ? 13.533 5.922 -1.802 1.00 85.88 91 PRO A C 1
ATOM 742 O O . PRO A 1 91 ? 12.565 6.595 -2.145 1.00 85.88 91 PRO A O 1
ATOM 745 N N . TYR A 1 92 ? 13.500 5.211 -0.672 1.00 79.56 92 TYR A N 1
ATOM 746 C CA . TYR A 1 92 ? 12.286 5.120 0.162 1.00 79.56 92 TYR A CA 1
ATOM 747 C C . TYR A 1 92 ? 12.217 6.162 1.284 1.00 79.56 92 TYR A C 1
ATOM 749 O O . TYR A 1 92 ? 11.160 6.383 1.875 1.00 79.56 92 TYR A O 1
ATOM 757 N N . ALA A 1 93 ? 13.348 6.774 1.634 1.00 71.06 93 ALA A N 1
ATOM 758 C CA . ALA A 1 93 ? 13.442 7.752 2.709 1.00 71.06 93 ALA A CA 1
ATOM 759 C C . ALA A 1 93 ? 14.012 9.062 2.175 1.00 71.06 93 ALA A C 1
ATOM 761 O O . ALA A 1 93 ? 15.031 9.060 1.490 1.00 71.06 93 ALA A O 1
ATOM 762 N N . LYS A 1 94 ? 13.374 10.175 2.540 1.00 64.88 94 LYS A N 1
ATOM 763 C CA . LYS A 1 94 ? 13.934 11.506 2.327 1.00 64.88 94 LYS A CA 1
ATOM 764 C C . LYS A 1 94 ? 14.972 11.808 3.409 1.00 64.88 94 LYS A C 1
ATOM 766 O O . LYS A 1 94 ? 14.718 11.573 4.594 1.00 64.88 94 LYS A O 1
ATOM 771 N N . PHE A 1 95 ? 16.112 12.347 3.002 1.00 63.66 95 PHE A N 1
ATOM 772 C CA . PHE A 1 95 ? 17.130 12.899 3.890 1.00 63.66 95 PHE A CA 1
ATOM 773 C C . PHE A 1 95 ? 17.269 14.393 3.593 1.00 63.66 95 PHE A C 1
ATOM 775 O O . PHE A 1 95 ? 17.312 14.770 2.428 1.00 63.66 95 PHE A O 1
ATOM 782 N N . ASN A 1 96 ? 17.329 15.216 4.637 1.00 58.81 96 ASN A N 1
ATOM 783 C CA . ASN A 1 96 ? 17.736 16.618 4.563 1.00 58.81 96 ASN A CA 1
ATOM 784 C C . ASN A 1 96 ? 18.985 16.759 5.442 1.00 58.81 96 ASN A C 1
ATOM 786 O O . ASN A 1 96 ? 18.947 16.340 6.601 1.00 58.81 96 ASN A O 1
ATOM 790 N N . ASP A 1 97 ? 20.081 17.288 4.898 1.00 64.69 97 ASP A N 1
ATOM 791 C CA . ASP A 1 97 ? 21.350 17.510 5.615 1.00 64.69 97 ASP A CA 1
ATOM 792 C C . ASP A 1 97 ? 21.855 16.269 6.377 1.00 64.69 97 ASP A C 1
ATOM 794 O O . ASP A 1 97 ? 22.203 16.315 7.557 1.00 64.69 97 ASP A O 1
ATOM 798 N N . GLY A 1 98 ? 21.792 15.099 5.730 1.00 60.91 98 GLY A N 1
ATOM 799 C CA . GLY A 1 98 ? 22.180 13.813 6.327 1.00 60.91 98 GLY A CA 1
ATOM 800 C C . GLY A 1 98 ? 21.213 13.271 7.391 1.00 60.91 98 GLY A C 1
ATOM 801 O O . GLY A 1 98 ? 21.359 12.128 7.830 1.00 60.91 98 GLY A O 1
ATOM 802 N N . LYS A 1 99 ? 20.179 14.027 7.780 1.00 56.47 99 LYS A N 1
ATOM 803 C CA . LYS A 1 99 ? 19.138 13.587 8.717 1.00 56.47 99 LYS A CA 1
ATOM 804 C C . LYS A 1 99 ? 17.928 13.062 7.963 1.00 56.47 99 LYS A C 1
ATOM 806 O O . LYS A 1 99 ? 17.367 13.712 7.084 1.00 56.47 99 LYS A O 1
ATOM 811 N N . ARG A 1 100 ? 17.478 11.868 8.343 1.00 58.44 100 ARG A N 1
ATOM 812 C CA . ARG A 1 100 ? 16.246 11.286 7.810 1.00 58.44 100 ARG A CA 1
ATOM 813 C C . ARG A 1 100 ? 15.058 12.176 8.187 1.00 58.44 100 ARG A C 1
ATOM 815 O O . ARG A 1 100 ? 14.782 12.375 9.369 1.00 58.44 100 ARG A O 1
ATOM 822 N N . VAL A 1 101 ? 14.338 12.674 7.188 1.00 60.81 101 VAL A N 1
ATOM 823 C CA . VAL A 1 101 ? 13.079 13.402 7.384 1.00 60.81 101 VAL A CA 1
ATOM 824 C C . VAL A 1 101 ? 12.023 12.424 7.920 1.00 60.81 101 VAL A C 1
ATOM 826 O O . VAL A 1 101 ? 12.139 11.207 7.745 1.00 60.81 101 VAL A O 1
ATOM 829 N N . SER A 1 102 ? 10.996 12.933 8.612 1.00 54.84 102 SER A N 1
ATOM 830 C CA . SER A 1 102 ? 9.926 12.104 9.184 1.00 54.84 102 SER A CA 1
ATOM 831 C C . SER A 1 102 ? 9.390 11.067 8.177 1.00 54.84 102 SER A C 1
ATOM 833 O O . SER A 1 102 ? 9.289 11.335 6.978 1.00 54.84 102 SER A O 1
ATOM 835 N N . LYS A 1 103 ? 9.023 9.872 8.672 1.00 50.91 103 LYS A N 1
ATOM 836 C CA . LYS A 1 103 ? 8.604 8.696 7.873 1.00 50.91 103 LYS A CA 1
ATOM 837 C C . LYS A 1 103 ? 7.459 8.958 6.874 1.00 50.91 103 LYS A C 1
ATOM 839 O O . LYS A 1 103 ? 7.194 8.104 6.036 1.00 50.91 103 LYS A O 1
ATOM 844 N N . ASN A 1 104 ? 6.797 10.110 6.961 1.00 48.22 104 ASN A N 1
ATOM 845 C CA . ASN A 1 104 ? 5.656 10.493 6.136 1.00 48.22 104 ASN A CA 1
ATOM 846 C C . ASN A 1 104 ? 6.048 11.068 4.761 1.00 48.22 104 ASN A C 1
ATOM 848 O O . ASN A 1 104 ? 5.184 11.179 3.897 1.00 48.22 104 ASN A O 1
ATOM 852 N N . HIS A 1 105 ? 7.323 11.398 4.528 1.00 54.88 105 HIS A N 1
ATOM 853 C CA . HIS A 1 105 ? 7.817 11.840 3.217 1.00 54.88 105 HIS A CA 1
ATOM 854 C C . HIS A 1 105 ? 8.412 10.657 2.445 1.00 54.88 105 HIS A C 1
ATOM 856 O O . HIS A 1 105 ? 9.631 10.501 2.356 1.00 54.88 105 HIS A O 1
ATOM 862 N N . ASN A 1 106 ? 7.537 9.787 1.934 1.00 69.00 106 ASN A N 1
ATOM 863 C CA . ASN A 1 106 ? 7.946 8.680 1.076 1.00 69.00 106 ASN A CA 1
ATOM 864 C C . ASN A 1 106 ? 8.170 9.184 -0.358 1.00 69.00 106 ASN A C 1
ATOM 866 O O . ASN A 1 106 ? 7.206 9.502 -1.057 1.00 69.00 106 ASN A O 1
ATOM 870 N N . LEU A 1 107 ? 9.432 9.237 -0.790 1.00 85.31 107 LEU A N 1
ATOM 871 C CA . LEU A 1 107 ? 9.813 9.656 -2.143 1.00 85.31 107 LEU A CA 1
ATOM 872 C C . LEU A 1 107 ? 9.250 8.724 -3.222 1.00 85.31 107 LEU A C 1
ATOM 874 O O . LEU A 1 107 ? 8.982 9.185 -4.328 1.00 85.31 107 LEU A O 1
ATOM 878 N N . SER A 1 108 ? 8.967 7.456 -2.898 1.00 89.44 108 SER A N 1
ATOM 879 C CA . SER A 1 108 ? 8.433 6.504 -3.876 1.00 89.44 108 SER A CA 1
ATOM 880 C C . SER A 1 108 ? 7.128 6.986 -4.511 1.00 89.44 108 SER A C 1
ATOM 882 O O . SER A 1 108 ? 6.874 6.692 -5.674 1.00 89.44 108 SER A O 1
ATOM 884 N N . ARG A 1 109 ? 6.311 7.755 -3.773 1.00 90.69 109 ARG A N 1
ATOM 885 C CA . ARG A 1 109 ? 5.055 8.290 -4.308 1.00 90.69 109 ARG A CA 1
ATOM 886 C C . ARG A 1 109 ? 5.290 9.357 -5.368 1.00 90.69 109 ARG A C 1
ATOM 888 O O . ARG A 1 109 ? 4.726 9.268 -6.451 1.00 90.69 109 ARG A O 1
ATOM 895 N N . ALA A 1 110 ? 6.177 10.302 -5.066 1.00 92.56 110 ALA A N 1
ATOM 896 C CA . ALA A 1 110 ? 6.556 11.361 -5.992 1.00 92.56 110 ALA A CA 1
ATOM 897 C C . ALA A 1 110 ? 7.202 10.785 -7.262 1.00 92.56 110 ALA A C 1
ATOM 899 O O . ALA A 1 110 ? 6.896 11.237 -8.359 1.00 92.56 110 ALA A O 1
ATOM 900 N N . PHE A 1 111 ? 8.021 9.735 -7.130 1.00 96.44 111 PHE A N 1
ATOM 901 C CA . PHE A 1 111 ? 8.616 9.042 -8.275 1.00 96.44 111 PHE A CA 1
ATOM 902 C C . PHE A 1 111 ? 7.563 8.387 -9.178 1.00 96.44 111 PHE A C 1
ATOM 904 O O . PHE A 1 111 ? 7.634 8.534 -10.397 1.00 96.44 111 PHE A O 1
ATOM 911 N N . ILE A 1 112 ? 6.568 7.700 -8.607 1.00 97.12 112 ILE A N 1
ATOM 912 C CA . ILE A 1 112 ? 5.477 7.094 -9.389 1.00 97.12 112 ILE A CA 1
ATOM 913 C C . ILE A 1 112 ? 4.672 8.181 -10.117 1.00 97.12 112 ILE A C 1
ATOM 915 O O . ILE A 1 112 ? 4.466 8.076 -11.325 1.00 97.12 112 ILE A O 1
ATOM 919 N N . GLN A 1 113 ? 4.278 9.247 -9.412 1.00 96.12 113 GLN A N 1
ATOM 920 C CA . GLN A 1 113 ? 3.522 10.364 -9.994 1.00 96.12 113 GLN A CA 1
ATOM 921 C C . GLN A 1 113 ? 4.302 11.051 -11.115 1.00 96.12 113 GLN A C 1
ATOM 923 O O . GLN A 1 113 ? 3.766 11.272 -12.199 1.00 96.12 113 GLN A O 1
ATOM 928 N N . LYS A 1 114 ? 5.590 11.338 -10.894 1.00 97.31 114 LYS A N 1
ATOM 929 C CA . LYS A 1 114 ? 6.457 11.919 -11.922 1.00 97.31 114 LYS A CA 1
ATOM 930 C C . LYS A 1 114 ? 6.543 11.015 -13.147 1.00 97.31 114 LYS A C 1
ATOM 932 O O . LYS A 1 114 ? 6.357 11.486 -14.264 1.00 97.31 114 LYS A O 1
ATOM 937 N N . SER A 1 115 ? 6.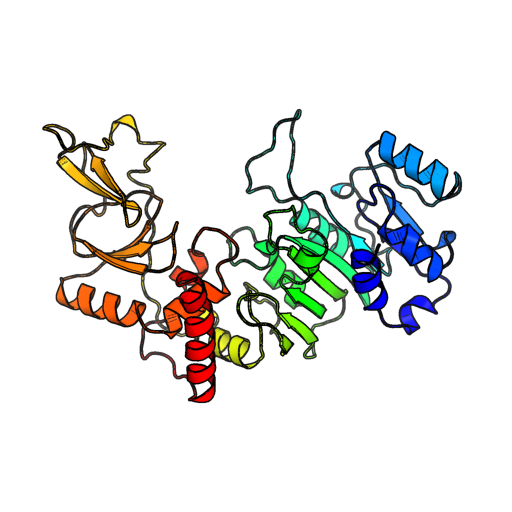736 9.715 -12.926 1.00 98.19 115 SER A N 1
ATOM 938 C CA . SER A 1 115 ? 6.826 8.718 -13.995 1.00 98.19 115 SER A CA 1
ATOM 939 C C . SER A 1 115 ? 5.543 8.640 -14.815 1.00 98.19 115 SER A C 1
ATOM 941 O O . SER A 1 115 ? 5.613 8.627 -16.038 1.00 98.19 115 SER A O 1
ATOM 943 N N . LEU A 1 116 ? 4.364 8.682 -14.183 1.00 97.69 116 LEU A N 1
ATOM 944 C CA . LEU A 1 116 ? 3.089 8.732 -14.907 1.00 97.69 116 LEU A CA 1
ATOM 945 C C . LEU A 1 116 ? 2.996 9.930 -15.856 1.00 97.69 116 LEU A C 1
ATOM 947 O O . LEU A 1 116 ? 2.423 9.796 -16.938 1.00 97.69 116 LEU A O 1
ATOM 951 N N . LYS A 1 117 ? 3.546 11.090 -15.489 1.00 97.75 117 LYS A N 1
ATOM 952 C CA . LYS A 1 117 ? 3.482 12.300 -16.321 1.00 97.75 117 LYS A CA 1
ATOM 953 C C . LYS A 1 117 ? 4.391 12.238 -17.549 1.00 97.75 117 LYS A C 1
ATOM 955 O O . LYS A 1 117 ? 3.987 12.707 -18.609 1.00 97.75 117 LYS A O 1
ATOM 960 N N . ILE A 1 118 ? 5.568 11.624 -17.421 1.00 98.19 118 ILE A N 1
ATOM 961 C CA . ILE A 1 118 ? 6.557 11.509 -18.510 1.00 98.19 118 ILE A CA 1
ATOM 962 C C . ILE A 1 118 ? 6.426 10.209 -19.323 1.00 98.19 118 ILE A C 1
ATOM 964 O O . ILE A 1 118 ? 7.069 10.044 -20.361 1.00 98.19 118 ILE A O 1
ATOM 968 N N . LEU A 1 119 ? 5.589 9.270 -18.875 1.00 98.62 119 LEU A N 1
ATOM 969 C CA . LEU A 1 119 ? 5.289 8.044 -19.606 1.00 98.62 119 LEU A CA 1
ATOM 970 C C . LEU A 1 119 ? 4.312 8.319 -20.760 1.00 98.62 119 LEU A C 1
ATOM 972 O O . LEU A 1 119 ? 3.266 8.964 -20.578 1.00 98.62 119 LEU A O 1
ATOM 976 N N . LYS A 1 120 ? 4.623 7.779 -21.942 1.00 98.38 120 LYS A N 1
ATOM 977 C CA . LYS A 1 120 ? 3.724 7.788 -23.104 1.00 98.38 120 LYS A CA 1
ATOM 978 C C . LYS A 1 120 ? 2.422 7.040 -22.814 1.00 98.38 120 LYS A C 1
ATOM 980 O O . LYS A 1 120 ? 2.386 6.097 -22.025 1.00 98.38 120 LYS A O 1
ATOM 985 N N . GLU A 1 121 ? 1.352 7.430 -23.501 1.00 97.88 121 GLU A N 1
ATOM 986 C CA . GLU A 1 121 ? 0.150 6.590 -23.558 1.00 97.88 121 GLU A CA 1
ATOM 987 C C . GLU A 1 121 ? 0.512 5.225 -24.158 1.00 97.88 121 GLU A C 1
ATOM 989 O O . GLU A 1 121 ? 1.301 5.143 -25.100 1.00 97.88 121 GLU A O 1
ATOM 994 N N . GLY A 1 122 ? -0.015 4.146 -23.583 1.00 98.06 122 GLY A N 1
ATOM 995 C CA . GLY A 1 122 ? 0.351 2.781 -23.968 1.00 98.06 122 GLY A CA 1
ATOM 996 C C . GLY A 1 122 ? 1.680 2.269 -23.400 1.00 98.06 122 GLY A C 1
ATOM 997 O O . GLY A 1 122 ? 1.926 1.065 -23.495 1.00 98.06 122 GLY A O 1
ATOM 998 N N . GLY A 1 123 ? 2.503 3.138 -22.799 1.00 98.56 123 GLY A N 1
ATOM 999 C CA . GLY A 1 123 ? 3.764 2.770 -22.153 1.00 98.56 123 GLY A CA 1
ATOM 1000 C C . GLY A 1 123 ? 3.574 2.018 -20.833 1.00 98.56 123 GLY A C 1
ATOM 1001 O O . GLY A 1 123 ? 2.456 1.902 -20.320 1.00 98.56 123 GLY A O 1
ATOM 1002 N N . TYR A 1 124 ? 4.677 1.532 -20.265 1.00 98.88 124 TYR A N 1
ATOM 1003 C CA . TYR A 1 124 ? 4.690 0.719 -19.048 1.00 98.88 124 TYR A CA 1
ATOM 1004 C C . TYR A 1 124 ? 5.443 1.389 -17.887 1.00 98.88 124 TYR A C 1
ATOM 1006 O O . TYR A 1 124 ? 6.503 1.983 -18.071 1.00 98.88 124 TYR A O 1
ATOM 1014 N N . LEU A 1 125 ? 4.919 1.247 -16.669 1.00 98.69 125 LEU A N 1
ATOM 1015 C CA . LEU A 1 125 ? 5.645 1.479 -15.421 1.00 98.69 125 LEU A CA 1
ATOM 1016 C C . LEU A 1 125 ? 5.963 0.137 -14.769 1.00 98.69 125 LEU A C 1
ATOM 1018 O O . LEU A 1 125 ? 5.061 -0.678 -14.576 1.00 98.69 125 LEU A O 1
ATOM 1022 N N . LEU A 1 126 ? 7.219 -0.051 -14.372 1.00 98.81 126 LEU A N 1
ATOM 1023 C CA . LEU A 1 126 ? 7.673 -1.217 -13.621 1.00 98.81 126 LEU A CA 1
ATOM 1024 C C . LEU A 1 126 ? 8.415 -0.767 -12.362 1.00 98.81 126 LEU A C 1
ATOM 1026 O O . LEU A 1 126 ? 9.557 -0.315 -12.412 1.00 98.81 126 LEU A O 1
ATOM 1030 N N . PHE A 1 127 ? 7.747 -0.856 -11.218 1.00 98.44 127 PHE A N 1
ATOM 1031 C CA . PHE A 1 127 ? 8.238 -0.279 -9.967 1.00 98.44 127 PHE A CA 1
ATOM 1032 C C . PHE A 1 127 ? 8.338 -1.335 -8.881 1.00 98.44 127 PHE A C 1
ATOM 1034 O O . PHE A 1 127 ? 7.414 -2.127 -8.723 1.00 98.44 127 PHE A O 1
ATOM 1041 N N . ILE A 1 128 ? 9.401 -1.275 -8.075 1.00 97.38 128 ILE A N 1
ATOM 1042 C CA . ILE A 1 128 ? 9.507 -1.994 -6.801 1.00 97.38 128 ILE A CA 1
ATOM 1043 C C . ILE A 1 128 ? 9.573 -1.003 -5.638 1.00 97.38 128 ILE A C 1
ATOM 1045 O O . ILE A 1 128 ? 10.490 -0.191 -5.525 1.00 97.38 128 ILE A O 1
ATOM 1049 N N . VAL A 1 129 ? 8.567 -1.046 -4.764 1.00 95.31 129 VAL A N 1
ATOM 1050 C CA . VAL A 1 129 ? 8.344 -0.046 -3.709 1.00 95.31 129 VAL A CA 1
ATOM 1051 C C . VAL A 1 129 ? 7.721 -0.677 -2.456 1.00 95.31 129 VAL A C 1
ATOM 1053 O O . VAL A 1 129 ? 7.125 -1.753 -2.536 1.00 95.31 129 VAL A O 1
ATOM 1056 N N . PRO A 1 130 ? 7.821 -0.050 -1.269 1.00 92.56 130 PRO A N 1
ATOM 1057 C CA . PRO A 1 130 ? 7.117 -0.518 -0.078 1.00 92.56 130 PRO A CA 1
ATOM 1058 C C . PRO A 1 130 ? 5.598 -0.523 -0.281 1.00 92.56 130 PRO A C 1
ATOM 1060 O O . PRO A 1 130 ? 5.061 0.374 -0.918 1.00 92.56 130 PRO A O 1
ATOM 1063 N N . ASN A 1 131 ? 4.882 -1.459 0.341 1.00 93.62 131 ASN A N 1
ATOM 1064 C CA . ASN A 1 131 ? 3.426 -1.633 0.176 1.00 93.62 131 ASN A CA 1
ATOM 1065 C C . ASN A 1 131 ? 2.541 -0.445 0.638 1.00 93.62 131 ASN A C 1
ATOM 1067 O O . ASN A 1 131 ? 1.325 -0.470 0.465 1.00 93.62 131 ASN A O 1
ATOM 1071 N N . ASN A 1 132 ? 3.113 0.603 1.238 1.00 91.25 132 ASN A N 1
ATOM 1072 C CA . ASN A 1 132 ? 2.374 1.732 1.807 1.00 91.25 132 ASN A CA 1
ATOM 1073 C C . ASN A 1 132 ? 1.728 2.654 0.755 1.00 91.25 132 ASN A C 1
ATOM 1075 O O . ASN A 1 132 ? 0.872 3.471 1.114 1.00 91.25 132 ASN A O 1
ATOM 1079 N N . TRP A 1 133 ? 2.109 2.553 -0.522 1.00 94.00 133 TRP A N 1
ATOM 1080 C CA . TRP A 1 133 ? 1.410 3.244 -1.611 1.00 94.00 133 TRP A CA 1
ATOM 1081 C C . TRP A 1 133 ? -0.004 2.694 -1.819 1.00 94.00 133 TRP A C 1
ATOM 1083 O O . TRP A 1 133 ? -0.863 3.441 -2.261 1.00 94.00 133 TRP A O 1
ATOM 1093 N N . MET A 1 134 ? -0.278 1.449 -1.413 1.00 97.00 134 MET A N 1
ATOM 1094 C CA . MET A 1 134 ? -1.601 0.822 -1.514 1.00 97.00 134 MET A CA 1
ATOM 1095 C C . MET A 1 134 ? -2.579 1.260 -0.412 1.00 97.00 134 MET A C 1
ATOM 1097 O O . MET A 1 134 ? -3.742 0.873 -0.437 1.00 97.00 134 MET A O 1
ATOM 1101 N N . SER A 1 135 ? -2.121 2.021 0.589 1.00 95.81 135 SER A N 1
ATOM 1102 C CA . SER A 1 135 ? -2.896 2.298 1.804 1.00 95.81 135 SER A CA 1
ATOM 1103 C C . SER A 1 135 ? -3.955 3.387 1.647 1.00 95.81 135 SER A C 1
ATOM 1105 O O . SER A 1 135 ? -3.722 4.389 0.979 1.00 95.81 135 SER A O 1
ATOM 1107 N N . PHE A 1 136 ? -5.084 3.264 2.351 1.00 96.31 136 PHE A N 1
ATOM 1108 C CA . PHE A 1 136 ? -6.045 4.365 2.431 1.00 96.31 136 PHE A CA 1
ATOM 1109 C C . PHE A 1 136 ? -5.531 5.453 3.387 1.00 96.31 136 PHE A C 1
ATOM 1111 O O . PHE A 1 136 ? -5.407 5.208 4.589 1.00 96.31 136 PHE A O 1
ATOM 1118 N N . ALA A 1 137 ? -5.222 6.647 2.881 1.00 93.12 137 ALA A N 1
ATOM 1119 C CA . ALA A 1 137 ? -4.839 7.803 3.692 1.00 93.12 137 ALA A CA 1
ATOM 1120 C C . ALA A 1 137 ? -5.157 9.115 2.961 1.00 93.12 137 ALA A C 1
ATOM 1122 O O . ALA A 1 137 ? -5.092 9.161 1.740 1.00 93.12 137 ALA A O 1
ATOM 1123 N N . ASP A 1 138 ? -5.404 10.202 3.700 1.00 89.38 138 ASP A N 1
ATOM 1124 C CA . ASP A 1 138 ? -5.796 11.503 3.116 1.00 89.38 138 ASP A CA 1
ATOM 1125 C C . ASP A 1 138 ? -4.768 12.067 2.126 1.00 89.38 138 ASP A C 1
ATOM 1127 O O . ASP A 1 138 ? -5.117 12.777 1.195 1.00 89.38 138 ASP A O 1
ATOM 1131 N N . ARG A 1 139 ? -3.483 11.762 2.343 1.00 88.94 139 ARG A N 1
ATOM 1132 C CA . ARG A 1 139 ? -2.362 12.194 1.491 1.00 88.94 139 ARG A CA 1
ATOM 1133 C C . ARG A 1 139 ? -1.817 11.051 0.632 1.00 88.94 139 ARG A C 1
ATOM 1135 O O . ARG A 1 139 ? -0.614 10.996 0.367 1.00 88.94 139 ARG A O 1
ATOM 1142 N N . ASN A 1 140 ? -2.652 10.061 0.326 1.00 92.56 140 ASN A N 1
ATOM 1143 C CA . ASN A 1 140 ? -2.307 8.961 -0.563 1.00 92.56 140 ASN A CA 1
ATOM 1144 C C . ASN A 1 140 ? -3.419 8.741 -1.588 1.00 92.56 140 ASN A C 1
ATOM 1146 O O . ASN A 1 140 ? -4.379 8.017 -1.338 1.00 92.56 140 ASN A O 1
ATOM 1150 N N . ASP A 1 141 ? -3.255 9.365 -2.741 1.00 94.00 141 ASP A N 1
ATOM 1151 C CA . ASP A 1 141 ? -4.132 9.274 -3.905 1.00 94.00 141 ASP A CA 1
ATOM 1152 C C . ASP A 1 141 ? -3.692 8.198 -4.908 1.00 94.00 141 ASP A C 1
ATOM 1154 O O . ASP A 1 141 ? -4.482 7.818 -5.767 1.00 94.00 141 ASP A O 1
ATOM 1158 N N . LEU A 1 142 ? -2.480 7.651 -4.770 1.00 96.25 142 LEU A N 1
ATOM 1159 C CA . LEU A 1 142 ? -1.923 6.666 -5.700 1.00 96.25 142 LEU A CA 1
ATOM 1160 C C . LEU A 1 142 ? -2.824 5.465 -6.007 1.00 96.25 142 LEU A C 1
ATOM 1162 O O . LEU A 1 142 ? -2.914 5.123 -7.181 1.00 96.25 142 LEU A O 1
ATOM 1166 N N . PRO A 1 143 ? -3.506 4.807 -5.046 1.00 97.38 143 PRO A N 1
ATOM 1167 C CA . PRO A 1 143 ? -4.424 3.723 -5.397 1.00 97.38 143 PRO A CA 1
ATOM 1168 C C . PRO A 1 143 ? -5.514 4.189 -6.371 1.00 97.38 143 PRO A C 1
ATOM 1170 O O . PRO A 1 143 ? -5.846 3.487 -7.326 1.00 97.38 143 PRO A O 1
ATOM 1173 N N . SER A 1 144 ? -6.016 5.409 -6.172 1.00 97.31 144 SER A N 1
ATOM 1174 C CA . SER A 1 144 ? -7.080 5.995 -6.987 1.00 97.31 144 SER A CA 1
ATOM 1175 C C . SER A 1 144 ? -6.554 6.417 -8.352 1.00 97.31 144 SER A C 1
ATOM 1177 O O . SER A 1 144 ? -7.197 6.174 -9.370 1.00 97.31 144 SER A O 1
ATOM 1179 N N . GLU A 1 145 ? -5.355 6.995 -8.394 1.00 97.62 145 GLU A N 1
ATOM 1180 C CA . GLU A 1 145 ? -4.692 7.382 -9.635 1.00 97.62 145 GLU A CA 1
ATOM 1181 C C . GLU A 1 145 ? -4.309 6.164 -10.486 1.00 97.62 145 GLU A C 1
ATOM 1183 O O . GLU A 1 145 ? -4.667 6.100 -11.661 1.00 97.62 145 GLU A O 1
ATOM 1188 N N . LEU A 1 146 ? -3.636 5.175 -9.895 1.00 98.31 146 LEU A N 1
ATOM 1189 C CA . LEU A 1 146 ? -3.125 4.005 -10.610 1.00 98.31 146 LEU A CA 1
ATOM 1190 C C . LEU A 1 146 ? -4.240 3.054 -11.049 1.00 98.31 146 LEU A C 1
ATOM 1192 O O . LEU A 1 146 ? -4.135 2.473 -12.122 1.00 98.31 146 LEU A O 1
ATOM 1196 N N . SER A 1 147 ? -5.333 2.934 -10.286 1.00 97.88 147 SER A N 1
ATOM 1197 C CA . SER A 1 147 ? -6.482 2.086 -10.663 1.00 97.88 147 SER A CA 1
ATOM 1198 C C . SER A 1 147 ? -7.249 2.578 -11.896 1.00 97.88 147 SER A C 1
ATOM 1200 O O . SER A 1 147 ? -8.080 1.842 -12.433 1.00 97.88 147 SER A O 1
ATOM 1202 N N . LYS A 1 148 ? -6.976 3.796 -12.382 1.00 98.31 148 LYS A N 1
ATOM 1203 C CA . LYS A 1 148 ? -7.473 4.276 -13.685 1.00 98.31 148 LYS A CA 1
ATOM 1204 C C . LYS A 1 148 ? -6.781 3.580 -14.855 1.00 98.31 148 LYS A C 1
ATOM 1206 O O . LYS A 1 148 ? -7.348 3.528 -15.948 1.00 98.31 148 LYS A O 1
ATOM 1211 N N . TYR A 1 149 ? -5.581 3.054 -14.625 1.00 98.56 149 TYR A N 1
ATOM 1212 C CA . TYR A 1 149 ? -4.751 2.413 -15.630 1.00 98.56 149 TYR A CA 1
ATOM 1213 C C . TYR A 1 149 ? -4.723 0.892 -15.457 1.00 98.56 149 TYR A C 1
ATOM 1215 O O . TYR A 1 149 ? -5.012 0.359 -14.384 1.00 98.56 149 TYR A O 1
ATOM 1223 N N . GLN A 1 150 ? -4.386 0.178 -16.527 1.00 98.44 150 GLN A N 1
ATOM 1224 C CA . GLN A 1 150 ? -4.389 -1.279 -16.533 1.00 98.44 150 GLN A CA 1
ATOM 1225 C C . GLN A 1 150 ? -3.147 -1.834 -15.830 1.00 98.44 150 GLN A C 1
ATOM 1227 O O . GLN A 1 150 ? -2.048 -1.842 -16.390 1.00 98.44 150 GLN A O 1
ATOM 1232 N N . PHE A 1 151 ? -3.319 -2.375 -14.626 1.00 98.69 151 PHE A N 1
ATOM 1233 C CA . PHE A 1 151 ? -2.318 -3.285 -14.071 1.00 98.69 151 PHE A CA 1
ATOM 1234 C C . PHE A 1 151 ? -2.216 -4.518 -14.969 1.00 98.69 151 PHE A C 1
ATOM 1236 O O . PHE A 1 151 ? -3.218 -5.022 -15.474 1.00 98.69 151 PHE A O 1
ATOM 1243 N N . ARG A 1 152 ? -0.993 -4.982 -15.200 1.00 98.56 152 ARG A N 1
ATOM 1244 C CA . ARG A 1 152 ? -0.712 -6.278 -15.823 1.00 98.56 152 ARG A CA 1
ATOM 1245 C C . ARG A 1 152 ? -0.360 -7.293 -14.747 1.00 98.56 152 ARG A C 1
ATOM 1247 O O . ARG A 1 152 ? -0.918 -8.384 -14.750 1.00 98.56 152 ARG A O 1
ATOM 1254 N N . ILE A 1 153 ? 0.486 -6.885 -13.798 1.00 98.81 153 ILE A N 1
ATOM 1255 C CA . ILE A 1 153 ? 0.862 -7.689 -12.635 1.00 98.81 153 ILE A CA 1
ATOM 1256 C C . ILE A 1 153 ? 0.967 -6.801 -11.394 1.00 98.81 153 ILE A C 1
ATOM 1258 O O . ILE A 1 153 ? 1.506 -5.693 -11.461 1.00 98.81 153 ILE A O 1
ATOM 1262 N N . LEU A 1 154 ? 0.510 -7.317 -10.255 1.00 98.81 154 LEU A N 1
ATOM 1263 C CA . LEU A 1 154 ? 0.836 -6.814 -8.923 1.00 98.81 154 LEU A CA 1
ATOM 1264 C C . LEU A 1 154 ? 1.372 -7.960 -8.060 1.00 98.81 154 LEU A C 1
ATOM 1266 O O . LEU A 1 154 ? 0.642 -8.886 -7.713 1.00 98.81 154 LEU A O 1
ATOM 1270 N N . ASP A 1 155 ? 2.635 -7.883 -7.665 1.00 98.69 155 ASP A N 1
ATOM 1271 C CA . ASP A 1 155 ? 3.222 -8.793 -6.687 1.00 98.69 155 ASP A CA 1
ATOM 1272 C C . ASP A 1 155 ? 3.176 -8.174 -5.291 1.00 98.69 155 ASP A C 1
ATOM 1274 O O . ASP A 1 155 ? 3.694 -7.076 -5.057 1.00 98.69 155 ASP A O 1
ATOM 1278 N N . ILE A 1 156 ? 2.561 -8.892 -4.348 1.00 98.19 156 ILE A N 1
ATOM 1279 C CA . ILE A 1 156 ? 2.415 -8.449 -2.964 1.00 98.19 156 ILE A CA 1
ATOM 1280 C C . ILE A 1 156 ? 3.268 -9.319 -2.048 1.00 98.19 156 ILE A C 1
ATOM 1282 O O . ILE A 1 156 ? 2.827 -10.357 -1.554 1.00 98.19 156 ILE A O 1
ATOM 1286 N N . GLY A 1 157 ? 4.487 -8.856 -1.767 1.00 95.62 157 GLY A N 1
ATOM 1287 C CA . GLY A 1 157 ? 5.399 -9.453 -0.789 1.00 95.62 157 GLY A CA 1
ATOM 1288 C C . GLY A 1 157 ? 6.368 -10.503 -1.340 1.00 95.62 157 GLY A C 1
ATOM 1289 O O . GLY A 1 157 ? 7.216 -10.977 -0.577 1.00 95.62 157 GLY A O 1
ATOM 1290 N N . GLY A 1 158 ? 6.298 -10.848 -2.626 1.00 95.50 158 GLY A N 1
ATOM 1291 C CA . GLY A 1 158 ? 7.143 -11.864 -3.261 1.00 95.50 158 GLY A CA 1
ATOM 1292 C C . GLY A 1 158 ? 8.609 -11.456 -3.324 1.00 95.50 158 GLY A C 1
ATOM 1293 O O . GLY A 1 158 ? 9.496 -12.277 -3.079 1.00 95.50 158 GLY A O 1
ATOM 1294 N N . ALA A 1 159 ? 8.880 -10.158 -3.497 1.00 93.94 159 ALA A N 1
ATOM 1295 C CA . ALA A 1 159 ? 10.240 -9.614 -3.509 1.00 93.94 159 ALA A CA 1
ATOM 1296 C C . ALA A 1 159 ? 11.035 -9.858 -2.210 1.00 93.94 159 ALA A C 1
ATOM 1298 O O . ALA A 1 159 ? 12.264 -9.793 -2.226 1.00 93.94 159 ALA A O 1
ATOM 1299 N N . LYS A 1 160 ? 10.381 -10.196 -1.084 1.00 91.44 160 LYS A N 1
ATOM 1300 C CA . LYS A 1 160 ? 11.067 -10.488 0.189 1.00 91.44 160 LYS A CA 1
ATOM 1301 C C . LYS A 1 160 ? 12.134 -11.581 0.051 1.00 91.44 160 LYS A C 1
ATOM 1303 O O . LYS A 1 160 ? 13.150 -11.511 0.739 1.00 91.44 160 LYS A O 1
ATOM 1308 N N . LYS A 1 161 ? 11.941 -12.548 -0.856 1.00 93.44 161 LYS A N 1
ATOM 1309 C CA . LYS A 1 161 ? 12.919 -13.617 -1.132 1.00 93.44 161 LYS A CA 1
ATOM 1310 C C . LYS A 1 161 ? 14.278 -13.084 -1.616 1.00 93.44 161 LYS A C 1
ATOM 1312 O O . LYS A 1 161 ? 15.294 -13.720 -1.368 1.00 93.44 161 LYS A O 1
ATOM 1317 N N . TYR A 1 162 ? 14.306 -11.897 -2.226 1.00 93.12 162 TYR A N 1
ATOM 1318 C CA . TYR A 1 162 ? 15.522 -11.229 -2.703 1.00 93.12 162 TYR A CA 1
ATOM 1319 C C . TYR A 1 162 ? 16.140 -10.263 -1.687 1.00 93.12 162 TYR A C 1
ATOM 1321 O O . TYR A 1 162 ? 17.296 -9.872 -1.835 1.00 93.12 162 TYR A O 1
ATOM 1329 N N . PHE A 1 163 ? 15.390 -9.887 -0.647 1.00 89.88 163 PHE A N 1
ATOM 1330 C CA . PHE A 1 163 ? 15.806 -8.912 0.364 1.00 89.88 163 PHE A CA 1
ATOM 1331 C C . PHE A 1 163 ? 15.623 -9.457 1.795 1.00 89.88 163 PHE A C 1
ATOM 1333 O O . PHE A 1 163 ? 14.947 -8.822 2.607 1.00 89.88 163 PHE A O 1
ATOM 1340 N N . PRO A 1 164 ? 16.212 -10.618 2.153 1.00 87.94 164 PRO A N 1
ATOM 1341 C CA . PRO A 1 164 ? 15.923 -11.298 3.421 1.00 87.94 164 PRO A CA 1
ATOM 1342 C C . PRO A 1 164 ? 16.312 -10.484 4.665 1.00 87.94 164 PRO A C 1
ATOM 1344 O O . PRO A 1 164 ? 15.698 -10.641 5.717 1.00 87.94 164 PRO A O 1
ATOM 1347 N N . GLN A 1 165 ? 17.301 -9.595 4.543 1.00 89.44 165 GLN A N 1
ATOM 1348 C CA . GLN A 1 165 ? 17.779 -8.738 5.634 1.00 89.44 165 GLN A CA 1
ATOM 1349 C C . GLN A 1 165 ? 16.998 -7.419 5.760 1.00 89.44 165 GLN A C 1
ATOM 1351 O O . GLN A 1 165 ? 17.224 -6.645 6.689 1.00 89.44 165 GLN A O 1
ATOM 1356 N N . VAL A 1 166 ? 16.078 -7.133 4.835 1.00 83.31 166 VAL A N 1
ATOM 1357 C CA . VAL A 1 166 ? 15.312 -5.887 4.841 1.00 83.31 166 VAL A CA 1
ATOM 1358 C C . VAL A 1 166 ? 13.979 -6.115 5.551 1.00 83.31 166 VAL A C 1
ATOM 1360 O O . VAL A 1 166 ? 13.143 -6.895 5.109 1.00 83.31 166 VAL A O 1
ATOM 1363 N N . GLY A 1 167 ? 13.759 -5.404 6.660 1.00 79.50 167 GLY A N 1
ATOM 1364 C CA . GLY A 1 167 ? 12.549 -5.557 7.481 1.00 79.50 167 GLY A CA 1
ATOM 1365 C C . GLY A 1 167 ? 11.253 -5.018 6.853 1.00 79.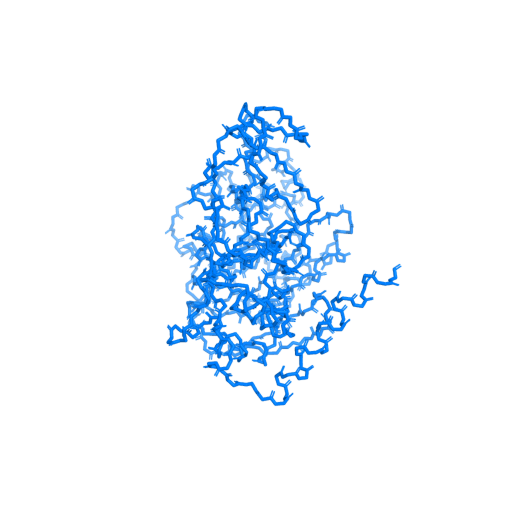50 167 GLY A C 1
ATOM 1366 O O . GLY A 1 167 ? 10.169 -5.263 7.379 1.00 79.50 167 GLY A O 1
ATOM 1367 N N . SER A 1 168 ? 11.343 -4.274 5.749 1.00 81.19 168 SER A N 1
ATOM 1368 C CA . SER A 1 168 ? 10.187 -3.717 5.036 1.00 81.19 168 SER A CA 1
ATOM 1369 C C . SER A 1 168 ? 9.499 -4.763 4.155 1.00 81.19 168 SER A C 1
ATOM 1371 O O . SER A 1 168 ? 10.142 -5.644 3.595 1.00 81.19 168 SER A O 1
ATOM 1373 N N . SER A 1 169 ? 8.181 -4.634 3.990 1.00 86.69 169 SER A N 1
ATOM 1374 C CA . SER A 1 169 ? 7.424 -5.406 2.996 1.00 86.69 169 SER A CA 1
ATOM 1375 C C . SER A 1 169 ? 7.347 -4.638 1.680 1.00 86.69 169 SER A C 1
ATOM 1377 O O . SER A 1 169 ? 7.004 -3.453 1.673 1.00 86.69 169 SER A O 1
ATOM 1379 N N . PHE A 1 170 ? 7.643 -5.325 0.582 1.00 92.62 170 PHE A N 1
ATOM 1380 C CA . PHE A 1 170 ? 7.692 -4.750 -0.758 1.00 92.62 170 PHE A CA 1
ATOM 1381 C C . PHE A 1 170 ? 6.566 -5.270 -1.632 1.00 92.62 170 PHE A C 1
ATOM 1383 O O . PHE A 1 170 ? 6.091 -6.391 -1.465 1.00 92.62 170 PHE A O 1
ATOM 1390 N N . THR A 1 171 ? 6.190 -4.437 -2.584 1.00 96.81 171 THR A N 1
ATOM 1391 C CA . THR A 1 171 ? 5.414 -4.806 -3.758 1.00 96.81 171 THR A CA 1
ATOM 1392 C C . THR A 1 171 ? 6.226 -4.458 -4.984 1.00 96.81 171 THR A C 1
ATOM 1394 O O . THR A 1 171 ? 6.952 -3.458 -4.960 1.00 96.81 171 THR A O 1
ATOM 1397 N N . TRP A 1 172 ? 6.036 -5.193 -6.064 1.00 98.19 172 TRP A N 1
ATOM 1398 C CA . TRP A 1 172 ? 6.350 -4.659 -7.378 1.00 98.19 172 TRP A CA 1
ATOM 1399 C C . TRP A 1 172 ? 5.135 -4.768 -8.285 1.00 98.19 172 TRP A C 1
ATOM 1401 O O . TRP A 1 172 ? 4.262 -5.604 -8.062 1.00 98.19 172 TRP A O 1
ATOM 1411 N N . PHE A 1 173 ? 5.035 -3.879 -9.265 1.00 98.75 173 PHE A N 1
ATOM 1412 C CA . PHE A 1 173 ? 3.924 -3.896 -10.206 1.00 98.75 173 PHE A CA 1
ATOM 1413 C C . PHE A 1 173 ? 4.387 -3.556 -11.613 1.00 98.75 173 PHE A C 1
ATOM 1415 O O . PHE A 1 173 ? 5.281 -2.727 -11.789 1.00 98.75 173 PHE A O 1
ATOM 1422 N N . LEU A 1 174 ? 3.727 -4.175 -12.590 1.00 98.88 174 LEU A N 1
ATOM 1423 C CA . LEU A 1 174 ? 3.756 -3.778 -13.989 1.00 98.88 174 LEU A CA 1
ATOM 1424 C C . LEU A 1 174 ? 2.408 -3.132 -14.315 1.00 98.88 174 LEU A C 1
ATOM 1426 O O . LEU A 1 174 ? 1.371 -3.798 -14.289 1.00 98.88 174 LEU A O 1
ATOM 1430 N N . LEU A 1 175 ? 2.420 -1.838 -14.614 1.00 98.75 175 LEU A N 1
ATOM 1431 C CA . LEU A 1 175 ? 1.244 -1.057 -14.993 1.00 98.75 175 LEU A CA 1
ATOM 1432 C C . LEU A 1 175 ? 1.410 -0.586 -16.432 1.00 98.75 175 LEU A C 1
ATOM 1434 O O . LEU A 1 175 ? 2.457 -0.054 -16.781 1.00 98.75 175 LEU A O 1
ATOM 1438 N N . GLN A 1 176 ? 0.376 -0.720 -17.250 1.00 98.69 176 GLN A N 1
ATOM 1439 C CA . GLN A 1 176 ? 0.331 -0.108 -18.568 1.00 98.69 176 GLN A CA 1
ATOM 1440 C C . GLN A 1 176 ? -0.570 1.123 -18.537 1.00 98.69 176 GLN A C 1
ATOM 1442 O O . GLN A 1 176 ? -1.710 1.054 -18.072 1.00 98.69 176 GLN A O 1
ATOM 1447 N N . LYS A 1 177 ? -0.088 2.242 -19.080 1.00 98.56 177 LYS A N 1
ATOM 1448 C CA . LYS A 1 177 ? -0.827 3.507 -19.153 1.00 98.56 177 LYS A CA 1
ATOM 1449 C C . LYS A 1 177 ? -1.863 3.480 -20.279 1.00 98.56 177 LYS A C 1
ATOM 1451 O O . LYS A 1 177 ? -1.745 4.153 -21.298 1.00 98.56 177 LYS A O 1
ATOM 1456 N N . VAL A 1 178 ? -2.862 2.631 -20.094 1.00 98.31 178 VAL A N 1
ATOM 1457 C CA . VAL A 1 178 ? -4.086 2.507 -20.891 1.00 98.31 178 VAL A CA 1
ATOM 1458 C C . VAL A 1 178 ? -5.261 2.394 -19.924 1.00 98.31 178 VAL A C 1
ATOM 1460 O O . VAL A 1 178 ? -5.039 1.971 -18.788 1.00 98.31 178 VAL A O 1
ATOM 1463 N N . PRO A 1 179 ? -6.495 2.745 -20.324 1.00 98.25 179 PRO A N 1
ATOM 1464 C CA . PRO A 1 179 ? -7.648 2.627 -19.438 1.00 98.25 179 PRO A CA 1
ATOM 1465 C C . PRO A 1 179 ? -7.785 1.217 -18.854 1.00 98.25 179 PRO A C 1
ATOM 1467 O O . PRO A 1 179 ? -7.685 0.232 -19.586 1.00 98.25 179 PRO A O 1
ATOM 1470 N N . ASN A 1 180 ? -8.044 1.136 -17.550 1.00 97.69 180 ASN A N 1
ATOM 1471 C CA . ASN A 1 180 ? -8.340 -0.114 -16.854 1.00 97.69 180 ASN A CA 1
ATOM 1472 C C . ASN A 1 180 ? -9.645 -0.736 -17.384 1.00 97.69 180 ASN A C 1
ATOM 1474 O O . ASN A 1 180 ? -10.710 -0.115 -17.308 1.00 97.69 180 ASN A O 1
ATOM 1478 N N . LYS A 1 181 ? -9.564 -1.956 -17.923 1.00 96.56 181 LYS A N 1
ATOM 1479 C CA . LYS A 1 181 ? -10.699 -2.670 -18.534 1.00 96.56 181 LYS A CA 1
ATOM 1480 C C . LYS A 1 181 ? -10.809 -4.127 -18.086 1.00 96.56 181 LYS A C 1
ATOM 1482 O O . LYS A 1 181 ? -11.923 -4.654 -17.987 1.00 96.56 181 LYS A O 1
ATOM 1487 N N . GLU A 1 182 ? -9.680 -4.765 -17.806 1.00 97.12 182 GLU A N 1
ATOM 1488 C CA . GLU A 1 182 ? -9.557 -6.216 -17.679 1.00 97.12 182 GLU A CA 1
ATOM 1489 C C . GLU A 1 182 ? -9.056 -6.626 -16.294 1.00 97.12 182 GLU A C 1
ATOM 1491 O O . GLU A 1 182 ? -8.428 -5.844 -15.575 1.00 97.12 182 GLU A O 1
ATOM 1496 N N . ALA A 1 183 ? -9.332 -7.879 -15.926 1.00 98.50 183 ALA A N 1
ATOM 1497 C CA . ALA A 1 183 ? -8.698 -8.493 -14.770 1.00 98.50 183 ALA A CA 1
ATOM 1498 C C . ALA A 1 183 ? -7.190 -8.662 -15.013 1.00 98.50 183 ALA A C 1
ATOM 1500 O O . ALA A 1 183 ? -6.753 -8.839 -16.149 1.00 98.50 183 ALA A O 1
ATOM 1501 N N . PHE A 1 184 ? -6.402 -8.628 -13.944 1.00 98.75 184 PHE A N 1
ATOM 1502 C CA . PHE A 1 184 ? -4.947 -8.743 -14.012 1.00 98.75 184 PHE A CA 1
ATOM 1503 C C . PHE A 1 184 ? -4.403 -9.684 -12.945 1.00 98.75 184 PHE A C 1
ATOM 1505 O O . PHE A 1 184 ? -5.095 -10.013 -11.979 1.00 98.75 184 PHE A O 1
ATOM 1512 N N . GLU A 1 185 ? -3.161 -10.118 -13.133 1.00 98.81 185 GLU A N 1
ATOM 1513 C CA . GLU A 1 185 ? -2.510 -11.080 -12.254 1.00 98.81 185 GLU A CA 1
ATOM 1514 C C . GLU A 1 185 ? -2.096 -10.425 -10.927 1.00 98.81 185 GLU A C 1
ATOM 1516 O O . GLU A 1 185 ? -1.364 -9.432 -10.901 1.00 98.81 185 GLU A O 1
ATOM 1521 N N . VAL A 1 186 ? -2.519 -11.012 -9.810 1.00 98.88 186 VAL A N 1
ATOM 1522 C CA . VAL A 1 186 ? -2.041 -10.669 -8.470 1.00 98.88 186 VAL A CA 1
ATOM 1523 C C . VAL A 1 186 ? -1.315 -11.863 -7.867 1.00 98.88 186 VAL A C 1
ATOM 1525 O O . VAL A 1 186 ? -1.908 -12.922 -7.668 1.00 98.88 186 VAL A O 1
ATOM 1528 N N . ARG A 1 187 ? -0.037 -11.679 -7.525 1.00 98.69 187 ARG A N 1
ATOM 1529 C CA . ARG A 1 187 ? 0.793 -12.685 -6.845 1.00 98.69 187 ARG A CA 1
ATOM 1530 C C . ARG A 1 187 ? 0.807 -12.410 -5.348 1.00 98.69 187 ARG A C 1
ATOM 1532 O O . ARG A 1 187 ? 1.556 -11.556 -4.859 1.00 98.69 187 ARG A O 1
ATOM 1539 N N . ASN A 1 188 ? -0.026 -13.124 -4.600 1.00 98.50 188 ASN A N 1
ATOM 1540 C CA . ASN A 1 188 ? -0.151 -12.928 -3.163 1.00 98.50 188 ASN A CA 1
ATOM 1541 C C . ASN A 1 188 ? 0.928 -13.703 -2.406 1.00 98.50 188 ASN A C 1
ATOM 1543 O O . ASN A 1 188 ? 1.064 -14.917 -2.540 1.00 98.50 188 ASN A O 1
ATOM 1547 N N . HIS A 1 189 ? 1.644 -13.008 -1.524 1.00 96.94 189 HIS A N 1
ATOM 1548 C CA . HIS A 1 189 ? 2.554 -13.625 -0.556 1.00 96.94 189 HIS A CA 1
ATOM 1549 C C . HIS A 1 189 ? 2.237 -13.215 0.893 1.00 96.94 189 HIS A C 1
ATOM 1551 O O . HIS A 1 189 ? 2.977 -13.554 1.826 1.00 96.94 189 HIS A O 1
ATOM 1557 N N . TYR A 1 190 ? 1.132 -12.489 1.100 1.00 95.19 190 TYR A N 1
ATOM 1558 C CA . TYR A 1 190 ? 0.670 -12.025 2.402 1.00 95.19 190 TYR A CA 1
ATOM 1559 C C . TYR A 1 190 ? -0.338 -12.998 3.015 1.00 95.19 190 TYR A C 1
ATOM 1561 O O . TYR A 1 190 ? -1.481 -13.087 2.581 1.00 95.19 190 TYR A O 1
ATOM 1569 N N . VAL A 1 191 ? 0.072 -13.654 4.107 1.00 95.25 191 VAL A N 1
ATOM 1570 C CA . VAL A 1 191 ? -0.740 -14.604 4.896 1.00 95.25 191 VAL A CA 1
ATOM 1571 C C . VAL A 1 191 ? -1.039 -15.888 4.128 1.00 95.25 191 VAL A C 1
ATOM 1573 O O . VAL A 1 191 ? -0.455 -16.917 4.490 1.00 95.25 191 VAL A O 1
ATOM 1576 N N . LEU A 1 192 ? -1.871 -15.794 3.091 1.00 96.31 192 LEU A N 1
ATOM 1577 C CA . LEU A 1 192 ? -2.137 -16.813 2.080 1.00 96.31 192 LEU A CA 1
ATOM 1578 C C . LEU A 1 192 ? -1.206 -16.584 0.879 1.00 96.31 192 LEU A C 1
ATOM 1580 O O . LEU A 1 192 ? -0.789 -15.453 0.617 1.00 96.31 192 LEU A O 1
ATOM 1584 N N . LYS A 1 193 ? -0.817 -17.670 0.206 1.00 96.81 193 LYS A N 1
ATOM 1585 C CA . LYS A 1 193 ? 0.121 -17.635 -0.919 1.00 96.81 193 LYS A CA 1
ATOM 1586 C C . LYS A 1 193 ? -0.509 -18.291 -2.133 1.00 96.81 193 LYS A C 1
ATOM 1588 O O . LYS A 1 193 ? -0.700 -19.504 -2.117 1.00 96.81 193 LYS A O 1
ATOM 1593 N N . ASP A 1 194 ? -0.815 -17.497 -3.144 1.00 98.12 194 ASP A N 1
ATOM 1594 C CA . ASP A 1 194 ? -1.447 -17.940 -4.381 1.00 98.12 194 ASP A CA 1
ATOM 1595 C C . ASP A 1 194 ? -1.290 -16.888 -5.490 1.00 98.12 194 ASP A C 1
ATOM 1597 O O . ASP A 1 194 ? -0.699 -15.823 -5.295 1.00 98.12 194 ASP A O 1
ATOM 1601 N N . THR A 1 195 ? -1.786 -17.215 -6.680 1.00 98.62 195 THR A N 1
ATOM 1602 C CA . THR A 1 195 ? -1.927 -16.276 -7.795 1.00 98.62 195 THR A CA 1
ATOM 1603 C C . THR A 1 195 ? -3.398 -16.177 -8.158 1.00 98.62 195 THR A C 1
ATOM 1605 O O . THR A 1 195 ? -4.080 -17.194 -8.270 1.00 98.62 195 THR A O 1
ATOM 1608 N N . GLN A 1 196 ? -3.885 -14.951 -8.302 1.00 98.62 196 GLN A N 1
ATOM 1609 C CA . GLN A 1 196 ? -5.289 -14.632 -8.541 1.00 98.62 196 GLN A CA 1
ATOM 1610 C C . GLN A 1 196 ? -5.409 -13.719 -9.761 1.00 98.62 196 GLN A C 1
ATOM 1612 O O . GLN A 1 196 ? -4.486 -12.968 -10.065 1.00 98.62 196 GLN A O 1
ATOM 1617 N N . PHE A 1 197 ? -6.562 -13.742 -10.426 1.00 98.56 197 PHE A N 1
ATOM 1618 C CA . PHE A 1 197 ? -6.916 -12.747 -11.437 1.00 98.56 197 PHE A CA 1
ATOM 1619 C C . PHE A 1 197 ? -8.011 -11.848 -10.884 1.00 98.56 197 PHE A C 1
ATOM 1621 O O . PHE A 1 197 ? -9.057 -12.331 -10.446 1.00 98.56 197 PHE A O 1
ATOM 1628 N N . VAL A 1 198 ? -7.752 -10.544 -10.856 1.00 98.38 198 VAL A N 1
ATOM 1629 C CA . VAL A 1 198 ? -8.611 -9.584 -10.161 1.00 98.38 198 VAL A CA 1
ATOM 1630 C C . VAL A 1 198 ? -8.937 -8.413 -11.065 1.00 98.38 198 VAL A C 1
ATOM 1632 O O . VAL A 1 198 ? -8.043 -7.813 -11.658 1.00 98.38 198 VAL A O 1
ATOM 1635 N N . LYS A 1 199 ? -10.218 -8.050 -11.134 1.00 97.06 199 LYS A N 1
ATOM 1636 C CA . LYS A 1 199 ? -10.661 -6.796 -11.739 1.00 97.06 199 LYS A CA 1
ATOM 1637 C C . LYS A 1 199 ? -10.924 -5.769 -10.644 1.00 97.06 199 LYS A C 1
ATOM 1639 O O . LYS A 1 199 ? -11.842 -5.938 -9.846 1.00 97.06 199 LYS A O 1
ATOM 1644 N N . ILE A 1 200 ? -10.145 -4.689 -10.637 1.00 94.44 200 ILE A N 1
ATOM 1645 C CA . ILE A 1 200 ? -10.383 -3.538 -9.757 1.00 94.44 200 ILE A CA 1
ATOM 1646 C C . ILE A 1 200 ? -11.159 -2.459 -10.507 1.00 94.44 200 ILE A C 1
ATOM 1648 O O . ILE A 1 200 ? -10.956 -2.254 -11.704 1.00 94.44 200 ILE A O 1
ATOM 1652 N N . THR A 1 201 ? -12.037 -1.745 -9.811 1.00 91.69 201 THR A N 1
ATOM 1653 C CA . THR A 1 201 ? -12.707 -0.570 -10.377 1.00 91.69 201 THR A CA 1
ATOM 1654 C C . THR A 1 201 ? -11.762 0.640 -10.408 1.00 91.69 201 THR A C 1
ATOM 1656 O O . THR A 1 201 ? -10.857 0.740 -9.580 1.00 91.69 201 THR A O 1
ATOM 1659 N N . PRO A 1 202 ? -11.923 1.584 -11.350 1.00 94.00 202 PRO A N 1
ATOM 1660 C CA . PRO A 1 202 ? -11.199 2.849 -11.293 1.00 94.00 202 PRO A CA 1
ATOM 1661 C C . PRO A 1 202 ? -11.524 3.647 -10.025 1.00 94.00 202 PRO A C 1
ATOM 1663 O O . PRO A 1 202 ? -12.651 3.613 -9.532 1.00 94.00 202 PRO A O 1
ATOM 1666 N N . ASN A 1 203 ? -10.558 4.438 -9.555 1.00 94.56 203 ASN A N 1
ATOM 1667 C CA . ASN A 1 203 ? -10.662 5.283 -8.359 1.00 94.56 203 ASN A CA 1
ATOM 1668 C C . ASN A 1 203 ? -10.758 4.507 -7.028 1.00 94.56 203 ASN A C 1
ATOM 1670 O O . ASN A 1 203 ? -11.344 4.993 -6.056 1.00 94.56 203 ASN A O 1
ATOM 1674 N N . GLN A 1 204 ? -10.159 3.315 -6.952 1.00 94.62 204 GLN A N 1
ATOM 1675 C CA . GLN A 1 204 ? -10.015 2.584 -5.688 1.00 94.62 204 GLN A CA 1
ATOM 1676 C C . GLN A 1 204 ? -9.222 3.408 -4.673 1.00 94.62 204 GLN A C 1
ATOM 1678 O O . GLN A 1 204 ? -8.166 3.945 -4.978 1.00 94.62 204 GLN A O 1
ATOM 1683 N N . ARG A 1 205 ? -9.696 3.498 -3.430 1.00 96.38 205 ARG A N 1
ATOM 1684 C CA . ARG A 1 205 ? -9.030 4.308 -2.386 1.00 96.38 205 ARG A CA 1
ATOM 1685 C C . ARG A 1 205 ? -7.853 3.591 -1.728 1.00 96.38 205 ARG A C 1
ATOM 1687 O O . ARG A 1 205 ? -7.059 4.217 -1.029 1.00 96.38 205 ARG A O 1
ATOM 1694 N N . PHE A 1 206 ? -7.773 2.280 -1.916 1.00 98.06 206 PHE A N 1
ATOM 1695 C CA . PHE A 1 206 ? -6.729 1.405 -1.407 1.00 98.06 206 PHE A CA 1
ATOM 1696 C C . PHE A 1 206 ? -6.722 0.092 -2.190 1.00 98.06 206 PHE A C 1
ATOM 1698 O O . PHE A 1 206 ? -7.673 -0.206 -2.906 1.00 98.06 206 PHE A O 1
ATOM 1705 N N . ILE A 1 207 ? -5.665 -0.699 -2.023 1.00 98.19 207 ILE A N 1
ATOM 1706 C CA . ILE A 1 207 ? -5.563 -2.069 -2.545 1.00 98.19 207 ILE A CA 1
ATOM 1707 C C . ILE A 1 207 ? -5.249 -2.995 -1.360 1.00 98.19 207 ILE A C 1
ATOM 1709 O O . ILE A 1 207 ? -4.343 -2.669 -0.584 1.00 98.19 207 ILE A O 1
ATOM 1713 N N . PRO A 1 208 ? -5.985 -4.098 -1.135 1.00 98.38 208 PRO A N 1
ATOM 1714 C CA . PRO A 1 208 ? -5.729 -4.990 -0.005 1.00 98.38 208 PRO A CA 1
ATOM 1715 C C . PRO A 1 208 ? -4.405 -5.755 -0.166 1.00 98.38 208 PRO A C 1
ATOM 1717 O O . PRO A 1 208 ? -3.920 -5.983 -1.267 1.00 98.38 208 PRO A O 1
ATOM 1720 N N . LEU A 1 209 ? -3.816 -6.176 0.954 1.00 98.06 209 LEU A N 1
ATOM 1721 C CA . LEU A 1 209 ? -2.566 -6.939 1.010 1.00 98.06 209 LEU A CA 1
ATOM 1722 C C . LEU A 1 209 ? -2.721 -8.403 0.588 1.00 98.06 209 LEU A C 1
ATOM 1724 O O . LEU A 1 209 ? -1.735 -9.03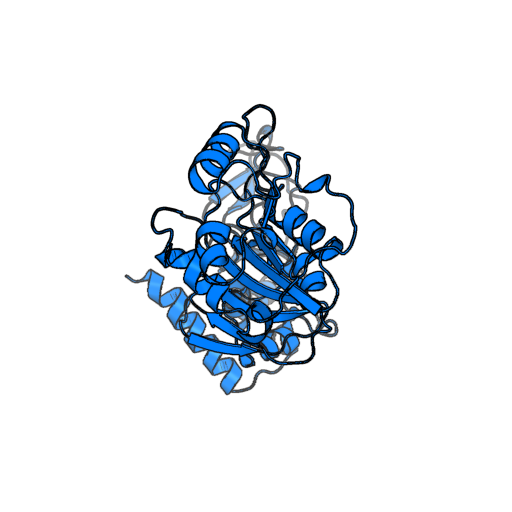6 0.237 1.00 98.06 209 LEU A O 1
ATOM 1728 N N . TYR A 1 210 ? -3.935 -8.940 0.649 1.00 98.44 210 TYR A N 1
ATOM 1729 C CA . TYR A 1 210 ? -4.303 -10.194 0.006 1.00 98.44 210 TYR A CA 1
ATOM 1730 C C . TYR A 1 210 ? -5.469 -9.889 -0.920 1.00 98.44 210 TYR A C 1
ATOM 1732 O O . TYR A 1 210 ? -6.488 -9.370 -0.457 1.00 98.44 210 TYR A O 1
ATOM 1740 N N . HIS A 1 211 ? -5.303 -10.166 -2.208 1.00 98.44 211 HIS A N 1
ATOM 1741 C CA . HIS A 1 211 ? -6.265 -9.760 -3.216 1.00 98.44 211 HIS A CA 1
ATOM 1742 C C . HIS A 1 211 ? -6.672 -10.937 -4.095 1.00 98.44 211 HIS A C 1
ATOM 1744 O O . HIS A 1 211 ? -5.862 -11.513 -4.817 1.00 98.44 211 HIS A O 1
ATOM 1750 N N . SER A 1 212 ? -7.959 -11.255 -4.048 1.00 98.62 212 SER A N 1
ATOM 1751 C CA . SER A 1 212 ? -8.653 -12.083 -5.029 1.00 98.62 212 SER A CA 1
ATOM 1752 C C . SER A 1 212 ? -9.921 -11.357 -5.481 1.00 98.62 212 SER A C 1
ATOM 1754 O O . SER A 1 212 ? -10.292 -10.333 -4.890 1.00 98.62 212 SER A O 1
ATOM 1756 N N . GLN A 1 213 ? -10.611 -11.891 -6.491 1.00 98.56 213 GLN A N 1
ATOM 1757 C CA . GLN A 1 213 ? -11.897 -11.337 -6.918 1.00 98.56 213 GLN A CA 1
ATOM 1758 C C . GLN A 1 213 ? -12.951 -11.405 -5.798 1.00 98.56 213 GLN A C 1
ATOM 1760 O O . GLN A 1 213 ? -13.699 -10.453 -5.604 1.00 98.56 213 GLN A O 1
ATOM 1765 N N . ILE A 1 214 ? -12.959 -12.474 -4.994 1.00 98.69 214 ILE A N 1
ATOM 1766 C CA . ILE A 1 214 ? -13.857 -12.599 -3.833 1.00 98.69 214 ILE A CA 1
ATOM 1767 C C . ILE A 1 214 ? -13.550 -11.507 -2.799 1.00 98.69 214 ILE A C 1
ATOM 1769 O O . ILE A 1 214 ? -14.462 -10.866 -2.283 1.00 98.69 214 ILE A O 1
ATOM 1773 N N . VAL A 1 215 ? -12.267 -11.226 -2.532 1.00 98.75 215 VAL A N 1
ATOM 1774 C CA . VAL A 1 215 ? -11.887 -10.128 -1.625 1.00 98.75 215 VAL A CA 1
ATOM 1775 C C . VAL A 1 215 ? -12.328 -8.770 -2.169 1.00 98.75 215 VAL A C 1
ATOM 1777 O O . VAL A 1 215 ? -12.804 -7.941 -1.394 1.00 98.75 215 VAL A O 1
ATOM 1780 N N . GLN A 1 216 ? -12.214 -8.547 -3.483 1.00 98.38 216 GLN A N 1
ATOM 1781 C CA . GLN A 1 216 ? -12.717 -7.328 -4.120 1.00 98.38 216 GLN A CA 1
ATOM 1782 C C . GLN A 1 216 ? -14.230 -7.179 -3.908 1.00 98.38 216 GLN A C 1
ATOM 1784 O O . GLN A 1 216 ? -14.680 -6.125 -3.466 1.00 98.38 216 GLN A O 1
ATOM 1789 N N . ASN A 1 217 ? -14.997 -8.251 -4.120 1.00 98.44 217 ASN A N 1
ATOM 1790 C CA . ASN A 1 217 ? -16.448 -8.250 -3.917 1.00 98.44 217 ASN A CA 1
ATOM 1791 C C . ASN A 1 217 ? -16.823 -7.939 -2.457 1.00 98.44 217 ASN A C 1
ATOM 1793 O O . ASN A 1 217 ? -17.708 -7.119 -2.212 1.00 98.44 217 ASN A O 1
ATOM 1797 N N . ILE A 1 218 ? -16.110 -8.521 -1.482 1.00 98.75 218 ILE A N 1
ATOM 1798 C CA . ILE A 1 218 ? -16.298 -8.215 -0.054 1.00 98.75 218 ILE A CA 1
ATOM 1799 C C . ILE A 1 218 ? -16.034 -6.729 0.216 1.00 98.75 218 ILE A C 1
ATOM 1801 O O . ILE A 1 218 ? -16.816 -6.081 0.912 1.00 98.75 218 ILE A O 1
ATOM 1805 N N . ILE A 1 219 ? -14.943 -6.172 -0.318 1.00 98.31 219 ILE A N 1
ATOM 1806 C CA . ILE A 1 219 ? -14.598 -4.750 -0.163 1.00 98.31 219 ILE A CA 1
ATOM 1807 C C . ILE A 1 219 ? -15.681 -3.852 -0.774 1.00 98.31 219 ILE A C 1
ATOM 1809 O O . ILE A 1 219 ? -16.074 -2.864 -0.146 1.00 98.31 219 ILE A O 1
ATOM 1813 N N . ASP A 1 220 ? -16.193 -4.203 -1.953 1.00 97.44 220 ASP A N 1
ATOM 1814 C CA . ASP A 1 220 ? -17.224 -3.438 -2.658 1.00 97.44 220 ASP A CA 1
ATOM 1815 C C . ASP A 1 220 ? -18.578 -3.481 -1.953 1.00 97.44 220 ASP A C 1
ATOM 1817 O O . ASP A 1 220 ? -19.229 -2.446 -1.830 1.00 97.44 220 ASP A O 1
ATOM 1821 N N . LYS A 1 221 ? -18.948 -4.626 -1.372 1.00 98.12 221 LYS A N 1
ATOM 1822 C CA . LYS A 1 221 ? -20.133 -4.758 -0.512 1.00 98.12 221 LYS A CA 1
ATOM 1823 C C . LYS A 1 221 ? -19.993 -4.057 0.837 1.00 98.12 221 LYS A C 1
ATOM 1825 O O . LYS A 1 221 ? -21.003 -3.837 1.492 1.00 98.12 221 LYS A O 1
ATOM 1830 N N . THR A 1 222 ? -18.774 -3.728 1.273 1.00 98.44 222 THR A N 1
ATOM 1831 C CA . THR A 1 222 ? -18.512 -3.182 2.613 1.00 98.44 222 THR A CA 1
ATOM 1832 C C . THR A 1 222 ? -17.859 -1.802 2.561 1.00 98.44 222 THR A C 1
ATOM 1834 O O . THR A 1 222 ? -18.546 -0.786 2.555 1.00 98.44 222 THR A O 1
ATOM 1837 N N . LEU A 1 223 ? -16.527 -1.741 2.538 1.00 97.62 223 LEU A N 1
ATOM 1838 C CA . LEU A 1 223 ? -15.735 -0.523 2.713 1.00 97.62 223 LEU A CA 1
ATOM 1839 C C . LEU A 1 223 ? -15.972 0.519 1.612 1.00 97.62 223 LEU A C 1
ATOM 1841 O O . LEU A 1 223 ? -15.910 1.723 1.893 1.00 97.62 223 LEU A O 1
ATOM 1845 N N . ASN A 1 224 ? -16.207 0.073 0.376 1.00 95.69 224 ASN A N 1
ATOM 1846 C CA . ASN A 1 224 ? -16.451 0.943 -0.778 1.00 95.69 224 ASN A CA 1
ATOM 1847 C C . ASN A 1 224 ? -17.921 1.321 -0.959 1.00 95.69 224 ASN A C 1
ATOM 1849 O O . ASN A 1 224 ? -18.193 2.313 -1.635 1.00 95.69 224 ASN A O 1
ATOM 1853 N N . ASN A 1 225 ? -18.853 0.611 -0.322 1.00 96.06 225 ASN A N 1
ATOM 1854 C CA . ASN A 1 225 ? -20.258 0.970 -0.392 1.00 96.06 225 ASN A CA 1
ATOM 1855 C C . ASN A 1 225 ? -20.536 2.217 0.465 1.00 96.06 225 ASN A C 1
ATOM 1857 O O . ASN A 1 225 ? -20.540 2.185 1.699 1.00 96.06 225 ASN A O 1
ATOM 1861 N N . THR A 1 226 ? -20.748 3.353 -0.198 1.00 94.50 226 THR A N 1
ATOM 1862 C CA . THR A 1 226 ? -21.003 4.639 0.460 1.00 94.50 226 THR A CA 1
ATOM 1863 C C . THR A 1 226 ? -22.429 4.786 0.980 1.00 94.50 226 THR A C 1
ATOM 1865 O O . THR A 1 226 ? -22.647 5.679 1.797 1.00 94.50 226 THR A O 1
ATOM 1868 N N . SER A 1 227 ? -23.370 3.927 0.567 1.00 97.06 227 SER A N 1
ATOM 1869 C CA . SER A 1 227 ? -24.760 3.969 1.039 1.00 97.06 227 SER A CA 1
ATOM 1870 C C . SER A 1 227 ? -24.962 3.274 2.386 1.00 97.06 227 SER A C 1
ATOM 1872 O O . SER A 1 227 ? -26.012 3.442 3.001 1.00 97.06 227 SER A O 1
ATOM 1874 N N . LEU A 1 228 ? -23.986 2.487 2.852 1.00 97.88 228 LEU A N 1
ATOM 1875 C CA . LEU A 1 228 ? -24.087 1.788 4.130 1.00 97.88 228 LEU A CA 1
ATOM 1876 C C . LEU A 1 228 ? -23.888 2.737 5.305 1.00 97.88 228 LEU A C 1
ATOM 1878 O O . LEU A 1 228 ? -22.948 3.538 5.340 1.00 97.88 228 LEU A O 1
ATOM 1882 N N . GLU A 1 229 ? -24.732 2.574 6.321 1.00 97.62 229 GLU A N 1
ATOM 1883 C CA . GLU A 1 229 ? -24.512 3.224 7.602 1.00 97.62 229 GLU A CA 1
ATOM 1884 C C . GLU A 1 229 ? -23.228 2.679 8.242 1.00 97.62 229 GLU A C 1
ATOM 1886 O O . GLU A 1 229 ? -22.995 1.472 8.269 1.00 97.62 229 GLU A O 1
ATOM 1891 N N . LYS A 1 230 ? -22.384 3.567 8.772 1.00 98.25 230 LYS A N 1
ATOM 1892 C CA . LYS A 1 230 ? -21.081 3.222 9.355 1.00 98.25 230 LYS A CA 1
ATOM 1893 C C . LYS A 1 230 ? -21.084 3.402 10.863 1.00 98.25 230 LYS A C 1
ATOM 1895 O O . LYS A 1 230 ? -21.805 4.246 11.404 1.00 98.25 230 LYS A O 1
ATOM 1900 N N . TYR A 1 231 ? -20.227 2.654 11.551 1.00 98.38 231 TYR A N 1
ATOM 1901 C CA . TYR A 1 231 ? -19.915 2.980 12.940 1.00 98.38 231 TYR A CA 1
ATOM 1902 C C . TYR A 1 231 ? -19.239 4.352 13.010 1.00 98.38 231 TYR A C 1
ATOM 1904 O O . TYR A 1 231 ? -18.329 4.653 12.239 1.00 98.38 231 TYR A O 1
ATOM 1912 N N . GLN A 1 232 ? -19.646 5.166 13.983 1.00 97.81 232 GLN A N 1
ATOM 1913 C CA . GLN A 1 232 ? -19.038 6.469 14.257 1.00 97.81 232 GLN A CA 1
ATOM 1914 C C . GLN A 1 232 ? -17.709 6.282 15.001 1.00 97.81 232 GLN A C 1
ATOM 1916 O O . GLN A 1 232 ? -17.595 6.567 16.192 1.00 97.81 232 GLN A O 1
ATOM 1921 N N . ILE A 1 233 ? -16.713 5.729 14.305 1.00 98.38 233 ILE A N 1
ATOM 1922 C CA . ILE A 1 233 ? -15.373 5.497 14.846 1.00 98.38 233 ILE A CA 1
ATOM 1923 C C . ILE A 1 233 ? -14.591 6.812 14.832 1.00 98.38 233 ILE A C 1
ATOM 1925 O O . ILE A 1 233 ? -14.371 7.439 13.794 1.00 98.38 233 ILE A O 1
ATOM 1929 N N . GLN A 1 234 ? -14.150 7.230 16.011 1.00 97.94 234 GLN A N 1
ATOM 1930 C CA . GLN A 1 234 ? -13.496 8.508 16.251 1.00 97.94 234 GLN A CA 1
ATOM 1931 C C . GLN A 1 234 ? -12.084 8.304 16.803 1.00 97.94 234 GLN A C 1
ATOM 1933 O O . GLN A 1 234 ? -11.739 7.257 17.350 1.00 97.94 234 GLN A O 1
ATOM 1938 N N . THR A 1 235 ? -11.262 9.342 16.682 1.00 96.88 235 THR A N 1
ATOM 1939 C CA . THR A 1 235 ? -9.953 9.455 17.335 1.00 96.88 235 THR A CA 1
ATOM 1940 C C . THR A 1 235 ? -9.862 10.804 18.021 1.00 96.88 235 THR A C 1
ATOM 1942 O O . THR A 1 235 ? -10.444 11.775 17.539 1.00 96.88 235 THR A O 1
ATOM 1945 N N . SER A 1 236 ? -9.093 10.896 19.103 1.00 96.12 236 SER A N 1
ATOM 1946 C CA . SER A 1 236 ? -8.826 12.165 19.776 1.00 96.12 236 SER A CA 1
ATOM 1947 C C . SER A 1 236 ? -7.364 12.267 20.185 1.00 96.12 236 SER A C 1
ATOM 1949 O O . SER A 1 236 ? -6.768 11.310 20.672 1.00 96.12 236 SER A O 1
ATOM 1951 N N . SER A 1 237 ? -6.803 13.463 20.031 1.00 94.31 237 SER A N 1
ATOM 1952 C CA . SER A 1 237 ? -5.483 13.839 20.539 1.00 94.31 237 SER A CA 1
ATOM 1953 C C . SER A 1 237 ? -5.563 14.961 21.584 1.00 94.31 237 SER A C 1
ATOM 1955 O O . SER A 1 237 ? -4.565 15.637 21.828 1.00 94.31 237 SER A O 1
ATOM 1957 N N . ASN A 1 238 ? -6.734 15.188 22.198 1.00 95.75 238 ASN A N 1
ATOM 1958 C CA . ASN A 1 238 ? -6.940 16.261 23.181 1.00 95.75 238 ASN A CA 1
ATOM 1959 C C . ASN A 1 238 ? -5.970 16.161 24.378 1.00 95.75 238 ASN A C 1
ATOM 1961 O O . ASN A 1 238 ? -5.370 17.165 24.763 1.00 95.75 238 ASN A O 1
ATOM 1965 N N . LEU A 1 239 ? -5.740 14.944 24.889 1.00 96.50 239 LEU A N 1
ATOM 1966 C CA . LEU A 1 239 ? -4.688 14.626 25.866 1.00 96.50 239 LEU A CA 1
ATOM 1967 C C . LEU A 1 239 ? -3.625 13.719 25.238 1.00 96.50 239 LEU A C 1
ATOM 1969 O O . LEU A 1 239 ? -3.413 12.573 25.630 1.00 96.50 239 LEU A O 1
ATOM 1973 N N . HIS A 1 240 ? -2.966 14.227 24.199 1.00 96.19 240 HIS A N 1
ATOM 1974 C CA . HIS A 1 240 ? -1.899 13.505 23.516 1.00 96.19 240 HIS A CA 1
ATOM 1975 C C . HIS A 1 240 ? -0.677 13.306 24.428 1.00 96.19 240 HIS A C 1
ATOM 1977 O O . HIS A 1 240 ? -0.109 14.270 24.942 1.00 96.19 240 HIS A O 1
ATOM 1983 N N . ARG A 1 241 ? -0.205 12.059 24.556 1.00 93.25 241 ARG A N 1
ATOM 1984 C CA . ARG A 1 241 ? 0.804 11.653 25.554 1.00 93.25 241 ARG A CA 1
ATOM 1985 C C . ARG A 1 241 ? 2.094 12.476 25.523 1.00 93.25 241 ARG A C 1
ATOM 1987 O O . ARG A 1 241 ? 2.662 12.754 26.568 1.00 93.25 241 ARG A O 1
ATOM 1994 N N . TYR A 1 242 ? 2.564 12.844 24.332 1.00 91.50 242 TYR A N 1
ATOM 1995 C CA . TYR A 1 242 ? 3.832 13.566 24.180 1.00 91.50 242 TYR A CA 1
ATOM 1996 C C . TYR A 1 242 ? 3.678 15.090 24.279 1.00 91.50 242 TYR A C 1
ATOM 1998 O O . TYR A 1 242 ? 4.357 15.724 25.076 1.00 91.50 242 TYR A O 1
ATOM 2006 N N . THR A 1 243 ? 2.765 15.691 23.511 1.00 94.38 243 THR A N 1
ATOM 2007 C CA . THR A 1 243 ? 2.547 17.148 23.504 1.00 94.38 243 THR A CA 1
ATOM 2008 C C . THR A 1 243 ? 1.835 17.671 24.753 1.00 94.38 243 THR A C 1
ATOM 2010 O O . THR A 1 243 ? 1.893 18.866 25.021 1.00 94.38 243 THR A O 1
ATOM 2013 N N . LYS A 1 244 ? 1.173 16.800 25.526 1.00 95.38 244 LYS A N 1
ATOM 2014 C CA . LYS A 1 244 ? 0.560 17.110 26.829 1.00 95.38 244 LYS A CA 1
ATOM 2015 C C . LYS A 1 244 ? 1.199 16.311 27.969 1.00 95.38 244 LYS A C 1
ATOM 2017 O O . LYS A 1 244 ? 0.535 16.035 28.963 1.00 95.38 244 LYS A O 1
ATOM 2022 N N . ARG A 1 245 ? 2.483 15.944 27.830 1.00 94.50 245 ARG A N 1
ATOM 2023 C CA . ARG A 1 245 ? 3.218 15.116 28.806 1.00 94.50 245 ARG A CA 1
ATOM 2024 C C . ARG A 1 245 ? 3.161 15.656 30.237 1.00 94.50 245 ARG A C 1
ATOM 2026 O O . ARG A 1 245 ? 3.094 14.877 31.167 1.00 94.50 245 ARG A O 1
ATOM 2033 N N . GLU A 1 246 ? 3.156 16.976 30.404 1.00 95.75 246 GLU A N 1
ATOM 2034 C CA . GLU A 1 246 ? 3.154 17.635 31.719 1.00 95.75 246 GLU A CA 1
ATOM 2035 C C . GLU A 1 246 ? 1.831 17.454 32.465 1.00 95.75 246 GLU A C 1
ATOM 2037 O O . GLU A 1 246 ? 1.781 17.580 33.680 1.00 95.75 246 GLU A O 1
ATOM 2042 N N . CYS A 1 247 ? 0.755 17.137 31.741 1.00 96.19 247 CYS A N 1
ATOM 2043 C CA . CYS A 1 247 ? -0.547 16.854 32.327 1.00 96.19 247 CYS A CA 1
ATOM 2044 C C . CYS A 1 247 ? -0.790 15.353 32.519 1.00 96.19 247 CYS A C 1
ATOM 2046 O O . CYS A 1 247 ? -1.911 15.006 32.876 1.00 96.19 247 CYS A O 1
ATOM 2048 N N . ILE A 1 248 ? 0.166 14.474 32.184 1.00 97.56 248 ILE A N 1
ATOM 2049 C CA . ILE A 1 248 ? -0.041 13.023 32.091 1.00 97.56 248 ILE A CA 1
ATOM 2050 C C . ILE A 1 248 ? 1.054 12.273 32.858 1.00 97.56 248 ILE A C 1
ATOM 2052 O O . ILE A 1 248 ? 2.236 12.380 32.545 1.00 97.56 248 ILE A O 1
ATOM 2056 N N . SER A 1 249 ? 0.642 11.408 33.780 1.00 97.12 249 SER A N 1
ATOM 2057 C CA . SER A 1 249 ? 1.507 10.522 34.557 1.00 97.12 249 SER A CA 1
ATOM 2058 C C . SER A 1 249 ? 1.212 9.054 34.250 1.00 97.12 249 SER A C 1
ATOM 2060 O O . SER A 1 249 ? 0.089 8.675 33.919 1.00 97.12 249 SER A O 1
ATOM 2062 N N . THR A 1 250 ? 2.219 8.190 34.365 1.00 96.88 250 THR A N 1
ATOM 2063 C CA . THR A 1 250 ? 2.028 6.728 34.312 1.00 96.88 250 THR A CA 1
ATOM 2064 C C . THR A 1 250 ? 1.496 6.154 35.623 1.00 96.88 250 THR A C 1
ATOM 2066 O O . THR A 1 250 ? 1.096 4.993 35.653 1.00 96.88 250 THR A O 1
ATOM 2069 N N . LYS A 1 251 ? 1.483 6.947 36.701 1.00 96.25 251 LYS A N 1
ATOM 2070 C CA . LYS A 1 251 ? 0.967 6.566 38.017 1.00 96.25 251 LYS A CA 1
ATOM 2071 C C . LYS A 1 251 ? -0.201 7.468 38.389 1.00 96.25 251 LYS A C 1
ATOM 2073 O O . LYS A 1 251 ? -0.156 8.670 38.141 1.00 96.25 251 LYS A O 1
ATOM 2078 N N . GLN A 1 252 ? -1.219 6.880 39.002 1.00 97.44 252 GLN A N 1
ATOM 2079 C CA . GLN A 1 252 ? -2.290 7.640 39.627 1.00 97.44 252 GLN A CA 1
ATOM 2080 C C . GLN A 1 252 ? -1.771 8.268 40.920 1.00 97.44 252 GLN A C 1
ATOM 2082 O O . GLN A 1 252 ? -1.114 7.594 41.716 1.00 97.44 252 GLN A O 1
ATOM 2087 N N . ASP A 1 253 ? -2.073 9.541 41.133 1.00 96.62 253 ASP A N 1
ATOM 2088 C CA . ASP A 1 253 ? -1.768 10.253 42.371 1.00 96.62 253 ASP A CA 1
ATOM 2089 C C . ASP A 1 253 ? -2.889 11.258 42.693 1.00 96.62 253 ASP A C 1
ATOM 2091 O O . ASP A 1 253 ? -3.963 11.224 42.089 1.00 96.62 253 ASP A O 1
ATOM 2095 N N . LYS A 1 254 ? -2.664 12.135 43.678 1.00 97.06 254 LYS A N 1
ATOM 2096 C CA . LYS A 1 254 ? -3.667 13.110 44.132 1.00 97.06 254 LYS A CA 1
ATOM 2097 C C . LYS A 1 254 ? -4.027 14.157 43.070 1.00 97.06 254 LYS A C 1
ATOM 2099 O O . LYS A 1 254 ? -5.083 14.770 43.186 1.00 97.06 254 LYS A O 1
ATOM 2104 N N . THR A 1 255 ? -3.169 14.392 42.076 1.00 96.62 255 THR A N 1
ATOM 2105 C CA . THR A 1 255 ? -3.398 15.380 41.012 1.00 96.62 255 THR A CA 1
ATOM 2106 C C . THR A 1 255 ? -3.763 14.707 39.690 1.00 96.62 255 THR A C 1
ATOM 2108 O O . THR A 1 255 ? -4.647 15.190 38.989 1.00 96.62 255 THR A O 1
ATOM 2111 N N . HIS A 1 256 ? -3.165 13.562 39.366 1.00 97.88 256 HIS A N 1
ATOM 2112 C CA . HIS A 1 256 ? -3.435 12.764 38.173 1.00 97.88 256 HIS A CA 1
ATOM 2113 C C . HIS A 1 256 ? -4.535 11.736 38.441 1.00 97.88 256 HIS A C 1
ATOM 2115 O O . HIS A 1 256 ? -4.273 10.543 38.602 1.00 97.88 256 HIS A O 1
ATOM 2121 N N . ILE A 1 257 ? -5.779 12.204 38.495 1.00 97.81 257 ILE A N 1
ATOM 2122 C CA . ILE A 1 257 ? -6.935 11.370 38.855 1.00 97.81 257 ILE A CA 1
ATOM 2123 C C . ILE A 1 257 ? -7.700 10.827 37.641 1.00 97.81 257 ILE A C 1
ATOM 2125 O O . ILE A 1 257 ? -8.401 9.822 37.753 1.00 97.81 257 ILE A O 1
ATOM 2129 N N . TYR A 1 258 ? -7.566 11.449 36.466 1.00 98.38 258 TYR A N 1
ATOM 2130 C CA . TYR A 1 258 ? -8.372 11.097 35.297 1.00 98.38 258 TYR A CA 1
ATOM 2131 C C . TYR A 1 258 ? -7.728 9.966 34.499 1.00 98.38 258 TYR A C 1
ATOM 2133 O O . TYR A 1 258 ? -6.751 10.183 33.782 1.00 98.38 258 TYR A O 1
ATOM 2141 N N . LYS A 1 259 ? -8.287 8.757 34.593 1.00 98.31 259 LYS A N 1
ATOM 2142 C CA . LYS A 1 259 ? -7.840 7.586 33.823 1.00 98.31 259 LYS A CA 1
ATOM 2143 C C . LYS A 1 259 ? -7.923 7.853 32.316 1.00 98.31 259 LYS A C 1
ATOM 2145 O O . LYS A 1 259 ? -8.966 8.291 31.825 1.00 98.31 259 LYS A O 1
ATOM 2150 N N . LEU A 1 260 ? -6.857 7.524 31.589 1.00 98.31 260 LEU A N 1
ATOM 2151 C CA . LEU A 1 260 ? -6.782 7.544 30.132 1.00 98.31 260 LEU A CA 1
ATOM 2152 C C . LEU A 1 260 ? -6.228 6.223 29.593 1.00 98.31 260 LEU A C 1
ATOM 2154 O O . LEU A 1 260 ? -5.183 5.740 30.035 1.00 98.31 260 LEU A O 1
ATOM 2158 N N . ILE A 1 261 ? -6.855 5.692 28.549 1.00 97.31 261 ILE A N 1
ATOM 2159 C CA . ILE A 1 261 ? -6.279 4.598 27.766 1.00 97.31 261 ILE A CA 1
ATOM 2160 C C . ILE A 1 261 ? -5.206 5.146 26.812 1.00 97.31 261 ILE A C 1
ATOM 2162 O O . ILE A 1 261 ? -5.501 5.943 25.913 1.00 97.31 261 ILE A O 1
ATOM 2166 N N . HIS A 1 262 ? -3.950 4.715 26.977 1.00 94.94 262 HIS A N 1
ATOM 2167 C CA . HIS A 1 262 ? -2.883 5.037 26.028 1.00 94.94 262 HIS A CA 1
ATOM 2168 C C . HIS A 1 262 ? -2.821 4.018 24.893 1.00 94.94 262 HIS A C 1
ATOM 2170 O O . HIS A 1 262 ? -2.983 4.373 23.731 1.00 94.94 262 HIS A O 1
ATOM 2176 N N . THR A 1 263 ? -2.634 2.748 25.230 1.00 93.25 263 THR A N 1
ATOM 2177 C CA . THR A 1 263 ? -2.710 1.607 24.307 1.00 93.25 263 THR A CA 1
ATOM 2178 C C . THR A 1 263 ? -3.578 0.531 24.966 1.00 93.25 263 THR A C 1
ATOM 2180 O O . THR A 1 263 ? -3.890 0.664 26.150 1.00 93.25 263 THR A O 1
ATOM 2183 N N . PRO A 1 264 ? -3.950 -0.566 24.279 1.00 90.75 264 PRO A N 1
ATOM 2184 C CA . PRO A 1 264 ? -4.720 -1.637 24.921 1.00 90.75 264 PRO A CA 1
ATOM 2185 C C . PRO A 1 264 ? -4.069 -2.231 26.180 1.00 90.75 264 PRO A C 1
ATOM 2187 O O . PRO A 1 264 ? -4.764 -2.813 27.000 1.00 90.75 264 PRO A O 1
ATOM 2190 N N . SER A 1 265 ? -2.747 -2.102 26.329 1.00 91.25 265 SER A N 1
ATOM 2191 C CA . SER A 1 265 ? -1.988 -2.618 27.473 1.00 91.25 265 SER A CA 1
ATOM 2192 C C . SER A 1 265 ? -1.442 -1.529 28.399 1.00 91.25 265 SER A C 1
ATOM 2194 O O . SER A 1 265 ? -0.757 -1.853 29.366 1.00 91.25 265 SER A O 1
ATOM 2196 N N . GLN A 1 266 ? -1.688 -0.246 28.114 1.00 94.44 266 GLN A N 1
ATOM 2197 C CA . GLN A 1 266 ? -1.136 0.863 28.895 1.00 94.44 266 GLN A CA 1
ATOM 2198 C C . GLN A 1 266 ? -2.216 1.876 29.253 1.00 94.44 266 GLN A C 1
ATOM 2200 O O . GLN A 1 266 ? -2.836 2.487 28.380 1.00 94.44 266 GLN A O 1
ATOM 2205 N N . VAL A 1 267 ? -2.362 2.102 30.555 1.00 97.12 267 VAL A N 1
ATOM 2206 C CA . VAL A 1 267 ? -3.177 3.164 31.145 1.00 97.12 267 VAL A CA 1
ATOM 2207 C C . VAL A 1 267 ? -2.249 4.252 31.676 1.00 97.12 267 VAL A C 1
ATOM 2209 O O . VAL A 1 267 ? -1.165 3.968 32.184 1.00 97.12 267 VAL A O 1
ATOM 2212 N N . VAL A 1 268 ? -2.671 5.501 31.526 1.00 97.62 268 VAL A N 1
ATOM 2213 C CA . VAL A 1 268 ? -2.029 6.685 32.109 1.00 97.62 268 VAL A CA 1
ATOM 2214 C C . VAL A 1 268 ? -3.100 7.544 32.777 1.00 97.62 268 VAL A C 1
ATOM 2216 O O . VAL A 1 268 ? -4.292 7.293 32.605 1.00 97.62 268 VAL A O 1
ATOM 2219 N N . TYR A 1 269 ? -2.693 8.552 33.534 1.00 98.44 269 TYR A N 1
ATOM 2220 C CA . TYR A 1 269 ? -3.595 9.393 34.310 1.00 98.44 269 TYR A CA 1
ATOM 2221 C C . TYR A 1 269 ? -3.314 10.861 34.043 1.00 98.44 269 TYR A C 1
ATOM 2223 O O . TYR A 1 269 ? -2.155 11.244 33.906 1.00 98.44 269 TYR A O 1
ATOM 2231 N N . ALA A 1 270 ? -4.359 11.678 33.958 1.00 98.31 270 ALA A N 1
ATOM 2232 C CA . ALA A 1 270 ? -4.240 13.097 33.672 1.00 98.31 270 ALA A CA 1
ATOM 2233 C C . ALA A 1 270 ? -4.689 13.989 34.826 1.00 98.31 270 ALA A C 1
ATOM 2235 O O . ALA A 1 270 ? -5.514 13.588 35.645 1.00 98.31 270 ALA A O 1
ATOM 2236 N N . THR A 1 271 ? -4.165 15.217 34.851 1.00 98.12 271 THR A N 1
ATOM 2237 C CA . THR A 1 271 ? -4.551 16.265 35.814 1.00 98.12 271 THR A CA 1
ATOM 2238 C C . THR A 1 271 ? -5.878 16.947 35.494 1.00 98.12 271 THR A C 1
ATOM 2240 O O . THR A 1 271 ? -6.462 17.616 36.340 1.00 98.12 271 THR A O 1
ATOM 2243 N N . LYS A 1 272 ? -6.374 16.777 34.267 1.00 97.12 272 LYS A N 1
ATOM 2244 C CA . LYS A 1 272 ? -7.643 17.333 33.790 1.00 97.12 272 LYS A CA 1
ATOM 2245 C C . LYS A 1 272 ? -8.419 16.292 32.983 1.00 97.12 272 LYS A C 1
ATOM 2247 O O . LYS A 1 272 ? -7.780 15.429 32.370 1.00 97.12 272 LYS A O 1
ATOM 2252 N N . PRO A 1 273 ? -9.759 16.369 32.947 1.00 97.88 273 PRO A N 1
ATOM 2253 C CA . PRO A 1 273 ? -10.558 15.399 32.216 1.00 97.88 273 PRO A CA 1
ATOM 2254 C C . PRO A 1 273 ? -10.308 15.517 30.712 1.00 97.88 273 PRO A C 1
ATOM 2256 O O . PRO A 1 273 ? -10.102 16.609 30.172 1.00 97.88 273 PRO A O 1
ATOM 2259 N N . HIS A 1 274 ? -10.361 14.384 30.016 1.00 98.12 274 HIS A N 1
ATOM 2260 C CA . HIS A 1 274 ? -10.479 14.390 28.563 1.00 98.12 274 HIS A CA 1
ATOM 2261 C C . HIS A 1 274 ? -11.847 14.966 28.152 1.00 98.12 274 HIS A C 1
ATOM 2263 O O . HIS A 1 274 ? -12.844 14.761 28.838 1.00 98.12 274 HIS A O 1
ATOM 2269 N N . ILE A 1 275 ? -11.960 15.563 26.961 1.00 97.38 275 ILE A N 1
ATOM 2270 C CA . ILE A 1 275 ? -13.259 16.009 26.390 1.00 97.38 275 ILE A CA 1
ATOM 2271 C C . ILE A 1 275 ? -14.304 14.887 26.213 1.00 97.38 275 ILE A C 1
ATOM 2273 O O . ILE A 1 275 ? -15.470 15.135 25.941 1.00 97.38 275 ILE A O 1
ATOM 2277 N N . TYR A 1 276 ? -13.867 13.641 26.368 1.00 97.38 276 TYR A N 1
ATOM 2278 C CA . TYR A 1 276 ? -14.685 12.432 26.364 1.00 97.38 276 TYR A CA 1
ATOM 2279 C C . TYR A 1 276 ? -14.275 11.580 27.568 1.00 97.38 276 TYR A C 1
ATOM 2281 O O . TYR A 1 276 ? -13.958 10.407 27.410 1.00 97.38 276 TYR A O 1
ATOM 2289 N N . GLN A 1 277 ? -14.130 12.188 28.745 1.00 97.88 277 GLN A N 1
ATOM 2290 C CA . GLN A 1 277 ? -13.741 11.455 29.946 1.00 97.88 277 GLN A CA 1
ATOM 2291 C C . GLN A 1 277 ? -14.825 10.434 30.301 1.00 97.88 277 GLN A C 1
ATOM 2293 O O . GLN A 1 277 ? -14.555 9.241 30.337 1.00 97.88 277 GLN A O 1
ATOM 2298 N N . GLU A 1 278 ? -16.061 10.905 30.422 1.00 96.25 278 GLU A N 1
ATOM 2299 C CA . GLU A 1 278 ? -17.222 10.091 30.777 1.00 96.25 278 GLU A CA 1
ATOM 2300 C C . GLU A 1 278 ? -17.916 9.479 29.545 1.00 96.25 278 GLU A C 1
ATOM 2302 O O . GLU A 1 278 ? -17.578 9.777 28.389 1.00 96.25 278 GLU A O 1
ATOM 2307 N N . GLY A 1 279 ? -18.890 8.608 29.803 1.00 97.06 279 GLY A N 1
ATOM 2308 C CA . GLY A 1 279 ? -19.624 7.808 28.823 1.00 97.06 279 GLY A CA 1
ATOM 2309 C C . GLY A 1 279 ? -18.916 6.508 28.421 1.00 97.06 279 GLY A C 1
ATOM 2310 O O . GLY A 1 279 ? -17.704 6.477 28.177 1.00 97.06 279 GLY A O 1
ATOM 2311 N N . TYR A 1 280 ? -19.691 5.429 28.288 1.00 98.44 280 TYR A N 1
ATOM 2312 C CA . TYR A 1 280 ? -19.181 4.148 27.801 1.00 98.44 280 TYR A CA 1
ATOM 2313 C C . TYR A 1 280 ? -18.650 4.277 26.374 1.00 98.44 280 TYR A C 1
ATOM 2315 O O . TYR A 1 280 ? -19.257 4.920 25.514 1.00 98.44 280 TYR A O 1
ATOM 2323 N N . LYS A 1 281 ? -17.504 3.648 26.119 1.00 98.50 281 LYS A N 1
ATOM 2324 C CA . LYS A 1 281 ? -16.862 3.632 24.805 1.00 98.50 281 LYS A CA 1
ATOM 2325 C C . LYS A 1 281 ? -16.438 2.221 24.452 1.00 98.50 281 LYS A C 1
ATOM 2327 O O . LYS A 1 281 ? -15.940 1.493 25.310 1.00 98.50 281 LYS A O 1
ATOM 2332 N N . VAL A 1 282 ? -16.573 1.866 23.178 1.00 98.69 282 VAL A N 1
ATOM 2333 C CA . VAL A 1 282 ? -15.883 0.709 22.600 1.00 98.69 282 VAL A CA 1
ATOM 2334 C C . VAL A 1 282 ? -14.572 1.204 22.015 1.00 98.69 282 VAL A C 1
ATOM 2336 O O . VAL A 1 282 ? -14.566 1.881 20.989 1.00 98.69 282 VAL A O 1
ATOM 2339 N N . PHE A 1 283 ? -13.467 0.895 22.677 1.00 98.31 283 PHE A N 1
ATOM 2340 C CA . PHE A 1 283 ? -12.121 1.212 22.222 1.00 98.31 283 PHE A CA 1
ATOM 2341 C C . PHE A 1 283 ? -11.631 0.199 21.188 1.00 98.31 283 PHE A C 1
ATOM 2343 O O . PHE A 1 283 ? -11.911 -0.992 21.305 1.00 98.31 283 PHE A O 1
ATOM 2350 N N . ILE A 1 284 ? -10.869 0.669 20.199 1.00 97.75 284 ILE A N 1
ATOM 2351 C CA . ILE A 1 284 ? -10.285 -0.120 19.109 1.00 97.75 284 ILE A CA 1
ATOM 2352 C C . ILE A 1 284 ? -8.791 0.200 19.029 1.00 97.75 284 ILE A C 1
ATOM 2354 O O . ILE A 1 284 ? -8.404 1.361 18.864 1.00 97.75 284 ILE A O 1
ATOM 2358 N N . SER A 1 285 ? -7.936 -0.821 19.133 1.00 93.44 285 SER A N 1
ATOM 2359 C CA . SER A 1 285 ? -6.480 -0.630 19.056 1.00 93.44 285 SER A CA 1
ATOM 2360 C C . SER A 1 285 ? -6.052 -0.005 17.726 1.00 93.44 285 SER A C 1
ATOM 2362 O O . SER A 1 285 ? -6.474 -0.470 16.668 1.00 93.44 285 SER A O 1
ATOM 2364 N N . LEU A 1 286 ? -5.146 0.980 17.762 1.00 92.94 286 LEU A N 1
ATOM 2365 C CA . LEU A 1 286 ? -4.447 1.455 16.562 1.00 92.94 286 LEU A CA 1
ATOM 2366 C C . LEU A 1 286 ? -3.025 0.914 16.440 1.00 92.94 286 LEU A C 1
ATOM 2368 O O . LEU A 1 286 ? -2.512 0.861 15.332 1.00 92.94 286 LEU A O 1
ATOM 2372 N N . THR A 1 287 ? -2.371 0.534 17.537 1.00 86.19 287 THR A N 1
ATOM 2373 C CA . THR A 1 287 ? -0.920 0.264 17.557 1.00 86.19 287 THR A CA 1
ATOM 2374 C C . THR A 1 287 ? -0.549 -1.216 17.596 1.00 86.19 287 THR A C 1
ATOM 2376 O O . THR A 1 287 ? 0.606 -1.549 17.343 1.00 86.19 287 THR A O 1
ATOM 2379 N N . ASN A 1 288 ? -1.501 -2.095 17.920 1.00 81.06 288 ASN A N 1
ATOM 2380 C CA . ASN A 1 288 ? -1.288 -3.536 18.063 1.00 81.06 288 ASN A CA 1
ATOM 2381 C C . ASN A 1 288 ? -2.190 -4.311 17.086 1.00 81.06 288 ASN A C 1
ATOM 2383 O O . ASN A 1 288 ? -2.792 -3.736 16.178 1.00 81.06 288 ASN A O 1
ATOM 2387 N N . GLN A 1 289 ? -2.275 -5.634 17.254 1.00 86.25 289 GLN A N 1
ATOM 2388 C CA . GLN A 1 289 ? -3.298 -6.429 16.574 1.00 86.25 289 GLN A CA 1
ATOM 2389 C C . GLN A 1 289 ? -4.696 -5.859 16.852 1.00 86.25 289 GLN A C 1
ATOM 2391 O O . GLN A 1 289 ? -4.951 -5.291 17.916 1.00 86.25 289 GLN A O 1
ATOM 2396 N N . TYR A 1 290 ? -5.590 -6.005 15.875 1.00 92.75 290 TYR A N 1
ATOM 2397 C CA . TYR A 1 290 ? -6.976 -5.579 16.015 1.00 92.75 290 TYR A CA 1
ATOM 2398 C C . TYR A 1 290 ? -7.632 -6.238 17.227 1.00 92.75 290 TYR A C 1
ATOM 2400 O O . TYR A 1 290 ? -7.578 -7.456 17.393 1.00 92.75 290 TYR A O 1
ATOM 2408 N N . GLY A 1 291 ? -8.274 -5.417 18.047 1.00 92.94 291 GLY A N 1
ATOM 2409 C CA . GLY A 1 291 ? -8.998 -5.850 19.227 1.00 92.94 291 GLY A CA 1
ATOM 2410 C C . GLY A 1 291 ? -9.847 -4.712 19.764 1.00 92.94 291 GLY A C 1
ATOM 2411 O O . GLY A 1 291 ? -9.491 -3.537 19.601 1.00 92.94 291 GLY A O 1
ATOM 2412 N N . THR A 1 292 ? -10.962 -5.081 20.390 1.00 97.31 292 THR A N 1
ATOM 2413 C CA . THR A 1 292 ? -11.919 -4.140 20.968 1.00 97.31 292 THR A CA 1
ATOM 2414 C C . THR A 1 292 ? -12.173 -4.428 22.443 1.00 97.31 292 THR A C 1
ATOM 2416 O O . THR A 1 292 ? -12.138 -5.579 22.881 1.00 97.31 292 THR A O 1
ATOM 2419 N N . PHE A 1 293 ? -12.418 -3.382 23.226 1.00 97.62 293 PHE A N 1
ATOM 2420 C CA . PHE A 1 293 ? -12.749 -3.488 24.649 1.00 97.62 293 PHE A CA 1
ATOM 2421 C C . PHE A 1 293 ? -13.590 -2.294 25.095 1.00 97.62 293 PHE A C 1
ATOM 2423 O O . PHE A 1 293 ? -13.659 -1.285 24.398 1.00 97.62 293 PHE A O 1
ATOM 2430 N N . ILE A 1 294 ? -14.257 -2.424 26.240 1.00 98.31 294 ILE A N 1
ATOM 2431 C CA . ILE A 1 294 ? -15.143 -1.388 26.776 1.00 98.31 294 ILE A CA 1
ATOM 2432 C C . ILE A 1 294 ? -14.488 -0.750 27.989 1.00 98.31 294 ILE A C 1
ATOM 2434 O O . ILE A 1 294 ? -13.996 -1.457 28.865 1.00 98.31 294 ILE A O 1
ATOM 2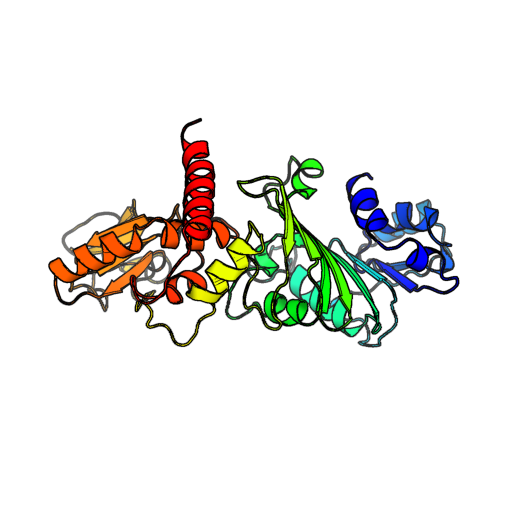438 N N . ASP A 1 295 ? -14.524 0.575 28.048 1.00 98.00 295 ASP A N 1
ATOM 2439 C CA . ASP A 1 295 ? -14.193 1.333 29.251 1.00 98.00 295 ASP A CA 1
ATOM 2440 C C . ASP A 1 295 ? -15.026 2.630 29.278 1.00 98.00 295 ASP A C 1
ATOM 2442 O O . ASP A 1 295 ? -15.611 3.034 28.266 1.00 98.00 295 ASP A O 1
ATOM 2446 N N . ASN A 1 296 ? -15.100 3.272 30.438 1.00 97.56 296 ASN A N 1
ATOM 2447 C CA . ASN A 1 296 ? -15.780 4.546 30.660 1.00 97.56 296 ASN A CA 1
ATOM 2448 C C . ASN A 1 296 ? -14.752 5.585 31.131 1.00 97.56 296 ASN A C 1
ATOM 2450 O O . ASN A 1 296 ? -14.783 6.055 32.264 1.00 97.56 296 ASN A O 1
ATOM 2454 N N . CYS A 1 297 ? -13.757 5.857 30.289 1.00 97.44 297 CYS A N 1
ATOM 2455 C CA . CYS A 1 297 ? -12.705 6.816 30.604 1.00 97.44 297 CYS A CA 1
ATOM 2456 C C . CYS A 1 297 ? -12.219 7.569 29.358 1.00 97.44 297 CYS A C 1
ATOM 2458 O O . CYS A 1 297 ? -12.739 7.390 28.247 1.00 97.44 297 CYS A O 1
ATOM 2460 N N . GLY A 1 298 ? -11.234 8.445 29.566 1.00 97.56 298 GLY A N 1
ATOM 2461 C CA . GLY A 1 298 ? -10.545 9.169 28.513 1.00 97.56 298 GLY A CA 1
ATOM 2462 C C . GLY A 1 298 ? -9.492 8.316 27.788 1.00 97.56 298 GLY A C 1
ATOM 2463 O O . GLY A 1 298 ? -9.359 7.111 27.988 1.00 97.56 298 GLY A O 1
ATOM 2464 N N . MET A 1 299 ? -8.729 8.949 26.901 1.00 97.69 299 MET A N 1
ATOM 2465 C CA . MET A 1 299 ? -7.773 8.287 26.024 1.00 97.69 299 MET A CA 1
ATOM 2466 C C . MET A 1 299 ? -6.698 9.260 25.559 1.00 97.69 299 MET A C 1
ATOM 2468 O O . MET A 1 299 ? -6.825 10.477 25.697 1.00 97.69 299 MET A O 1
ATOM 2472 N N . THR A 1 300 ? -5.662 8.703 24.950 1.00 96.62 300 THR A N 1
ATOM 2473 C CA . THR A 1 300 ? -4.657 9.461 24.198 1.00 96.62 300 THR A CA 1
ATOM 2474 C C . THR A 1 300 ? -4.731 9.098 22.704 1.00 96.62 300 THR A C 1
ATOM 2476 O O . THR A 1 300 ? -5.581 8.316 22.287 1.00 96.62 300 THR A O 1
ATOM 2479 N N . GLN A 1 301 ? -3.801 9.604 21.893 1.00 94.00 301 GLN A N 1
ATOM 2480 C CA . GLN A 1 301 ? -3.813 9.502 20.429 1.00 94.00 301 GLN A CA 1
ATOM 2481 C C . GLN A 1 301 ? -3.687 8.087 19.833 1.00 94.00 301 GLN A C 1
ATOM 2483 O O . GLN A 1 301 ? -3.861 7.916 18.630 1.00 94.00 301 GLN A O 1
ATOM 2488 N N . SER A 1 302 ? -3.318 7.085 20.632 1.00 93.25 302 SER A N 1
ATOM 2489 C CA . SER A 1 302 ? -2.941 5.747 20.150 1.00 93.25 302 SER A CA 1
ATOM 2490 C C . SER A 1 302 ? -4.112 4.748 20.105 1.00 93.25 302 SER A C 1
ATOM 2492 O O . SER A 1 302 ? -3.898 3.540 19.965 1.00 93.25 302 SER A O 1
ATOM 2494 N N . ILE A 1 303 ? -5.354 5.230 20.209 1.00 95.31 303 ILE A N 1
ATOM 2495 C CA . ILE A 1 303 ? -6.556 4.394 20.193 1.00 95.31 303 ILE A CA 1
ATOM 2496 C C . ILE A 1 303 ? -7.727 5.098 19.496 1.00 95.31 303 ILE A C 1
ATOM 2498 O O . ILE A 1 303 ? -7.863 6.320 19.572 1.00 95.31 303 ILE A O 1
ATOM 2502 N N . ALA A 1 304 ? -8.568 4.326 18.811 1.00 97.88 304 ALA A N 1
ATOM 2503 C CA . ALA A 1 304 ? -9.843 4.795 18.274 1.00 97.88 304 ALA A CA 1
ATOM 2504 C C . ALA A 1 304 ? -10.994 4.345 19.181 1.00 97.88 304 ALA A C 1
ATOM 2506 O O . ALA A 1 304 ? -10.813 3.462 20.021 1.00 97.88 304 ALA A O 1
ATOM 2507 N N . PHE A 1 305 ? -12.172 4.947 19.039 1.00 98.44 305 PHE A N 1
ATOM 2508 C CA . PHE A 1 305 ? -13.319 4.609 19.877 1.00 98.44 305 PHE A CA 1
ATOM 2509 C C . PHE A 1 305 ? -14.660 4.865 19.189 1.00 98.44 305 PHE A C 1
ATOM 2511 O O . PHE A 1 305 ? -14.761 5.710 18.303 1.00 98.44 305 PHE A O 1
ATOM 2518 N N . VAL A 1 306 ? -15.694 4.160 19.642 1.00 98.69 306 VAL A N 1
ATOM 2519 C CA . VAL A 1 306 ? -17.106 4.462 19.375 1.00 98.69 306 VAL A CA 1
ATOM 2520 C C . VAL A 1 306 ? -17.746 4.876 20.694 1.00 98.69 306 VAL A C 1
ATOM 2522 O O . VAL A 1 306 ? -17.592 4.173 21.694 1.00 98.69 306 VAL A O 1
ATOM 2525 N N . ARG A 1 307 ? -18.432 6.020 20.720 1.00 98.44 307 ARG A N 1
ATOM 2526 C CA . ARG A 1 307 ? -19.184 6.479 21.898 1.00 98.44 307 ARG A CA 1
ATOM 2527 C C . ARG A 1 307 ? -20.501 5.719 22.001 1.00 98.44 307 ARG A C 1
ATOM 2529 O O . ARG A 1 307 ? -21.146 5.478 20.983 1.00 98.44 307 ARG A O 1
ATOM 2536 N N . CYS A 1 308 ? -20.898 5.382 23.220 1.00 98.31 308 CYS A N 1
ATOM 2537 C CA . CYS A 1 308 ? -22.130 4.658 23.493 1.00 98.31 308 CYS A CA 1
ATOM 2538 C C . CYS A 1 308 ? -22.940 5.366 24.584 1.00 98.31 308 CYS A C 1
ATOM 2540 O O . CYS A 1 308 ? -22.381 5.895 25.543 1.00 98.31 308 CYS A O 1
ATOM 2542 N N . GLU A 1 309 ? -24.259 5.341 24.445 1.00 97.00 309 GLU A N 1
ATOM 2543 C CA . GLU A 1 309 ? -25.223 5.897 25.398 1.00 97.00 309 GLU A CA 1
ATOM 2544 C C . GLU A 1 309 ? -25.200 5.134 26.724 1.00 97.00 309 GLU A C 1
ATOM 2546 O O . GLU A 1 309 ? -25.319 5.717 27.797 1.00 97.00 309 GLU A O 1
ATOM 2551 N N . ASN A 1 310 ? -25.024 3.814 26.658 1.00 98.00 310 ASN A N 1
ATOM 2552 C CA . ASN A 1 310 ? -25.037 2.937 27.820 1.00 98.00 310 ASN A CA 1
ATOM 2553 C C . ASN A 1 310 ? -24.178 1.681 27.594 1.00 98.00 310 ASN A C 1
ATOM 2555 O O . ASN A 1 310 ? -23.727 1.379 26.484 1.00 98.00 310 ASN A O 1
ATOM 2559 N N . LEU A 1 311 ? -23.958 0.925 28.673 1.00 98.31 311 LEU A N 1
ATOM 2560 C CA . LEU A 1 311 ? -23.155 -0.298 28.650 1.00 98.31 311 LEU A CA 1
ATOM 2561 C C . LEU A 1 311 ? -23.752 -1.388 27.747 1.00 98.31 311 LEU A C 1
ATOM 2563 O O . LEU A 1 311 ? -22.997 -2.156 27.154 1.00 98.31 311 LEU A O 1
ATOM 2567 N N . ALA A 1 312 ? -25.080 -1.473 27.626 1.00 98.56 312 ALA A N 1
ATOM 2568 C CA . ALA A 1 312 ? -25.726 -2.471 26.773 1.00 98.56 312 ALA A CA 1
ATOM 2569 C C . ALA A 1 312 ? -25.405 -2.219 25.291 1.00 98.56 312 ALA A C 1
ATOM 2571 O O . ALA A 1 312 ? -24.983 -3.138 24.587 1.00 98.56 312 ALA A O 1
ATOM 2572 N N . GLN A 1 313 ? -25.492 -0.963 24.845 1.00 98.38 313 GLN A N 1
ATOM 2573 C CA . GLN A 1 313 ? -25.077 -0.563 23.501 1.00 98.38 313 GLN A CA 1
ATOM 2574 C C . GLN A 1 313 ? -23.577 -0.812 23.281 1.00 98.38 313 GLN A C 1
ATOM 2576 O O . GLN A 1 313 ? -23.195 -1.342 22.239 1.00 98.38 313 GLN A O 1
ATOM 2581 N N . ALA A 1 314 ? -22.730 -0.501 24.269 1.00 98.69 314 ALA A N 1
ATOM 2582 C CA . ALA A 1 314 ? -21.293 -0.760 24.176 1.00 98.69 314 ALA A CA 1
ATOM 2583 C C . ALA A 1 314 ? -20.978 -2.258 24.022 1.00 98.69 314 ALA A C 1
ATOM 2585 O O . ALA A 1 314 ? -20.158 -2.627 23.181 1.00 98.69 314 ALA A O 1
ATOM 2586 N N . LYS A 1 315 ? -21.653 -3.131 24.784 1.00 98.75 315 LYS A N 1
ATOM 2587 C CA . LYS A 1 315 ? -21.532 -4.594 24.656 1.00 98.75 315 LYS A CA 1
ATOM 2588 C C . LYS A 1 315 ? -21.942 -5.067 23.262 1.00 98.75 315 LYS A C 1
ATOM 2590 O O . LYS A 1 315 ? -21.149 -5.741 22.613 1.00 98.75 315 LYS A O 1
ATOM 2595 N N . LYS A 1 316 ? -23.102 -4.620 22.766 1.00 98.56 316 LYS A N 1
ATOM 2596 C CA . LYS A 1 316 ? -23.581 -4.946 21.413 1.00 98.56 316 LYS A CA 1
ATOM 2597 C C . LYS A 1 316 ? -22.569 -4.547 20.331 1.00 98.56 316 LYS A C 1
ATOM 2599 O O . LYS A 1 316 ? -22.156 -5.394 19.546 1.00 98.56 316 LYS A O 1
ATOM 2604 N N . ILE A 1 317 ? -22.119 -3.289 20.324 1.00 98.62 317 ILE A N 1
ATOM 2605 C CA . ILE A 1 317 ? -21.165 -2.782 19.320 1.00 98.62 317 ILE A CA 1
ATOM 2606 C C . ILE A 1 317 ? -19.825 -3.518 19.411 1.00 98.62 317 ILE A C 1
ATOM 2608 O O . ILE A 1 317 ? -19.246 -3.871 18.385 1.00 98.62 317 ILE A O 1
ATOM 2612 N N . LYS A 1 318 ? -19.323 -3.779 20.624 1.00 98.62 318 LYS A N 1
ATOM 2613 C CA . LYS A 1 318 ? -18.101 -4.568 20.823 1.00 98.62 318 LYS A CA 1
ATOM 2614 C C . LYS A 1 318 ? -18.245 -5.961 20.207 1.00 98.62 318 LYS A C 1
ATOM 2616 O O . LYS A 1 318 ? -17.319 -6.430 19.546 1.00 98.62 318 LYS A O 1
ATOM 2621 N N . ASP A 1 319 ? -19.357 -6.642 20.449 1.00 98.50 319 ASP A N 1
ATOM 2622 C CA . ASP A 1 319 ? -19.551 -8.012 19.975 1.00 98.50 319 ASP A CA 1
ATOM 2623 C C . ASP A 1 319 ? -19.720 -8.060 18.449 1.00 98.50 319 ASP A C 1
ATOM 2625 O O . ASP A 1 319 ? -19.137 -8.928 17.798 1.00 98.50 319 ASP A O 1
ATOM 2629 N N . GLU A 1 320 ? -20.395 -7.070 17.858 1.00 98.50 320 GLU A N 1
ATOM 2630 C CA . GLU A 1 320 ? -20.459 -6.880 16.404 1.00 98.50 320 GLU A CA 1
ATOM 2631 C C . GLU A 1 320 ? -19.072 -6.631 15.793 1.00 98.50 320 GLU A C 1
ATOM 2633 O O . GLU A 1 320 ? -18.663 -7.373 14.902 1.00 98.50 320 GLU A O 1
ATOM 2638 N N . LEU A 1 321 ? -18.307 -5.659 16.305 1.00 98.50 321 LEU A N 1
ATOM 2639 C CA . LEU A 1 321 ? -16.961 -5.327 15.810 1.00 98.50 321 LEU A CA 1
ATOM 2640 C C . LEU A 1 321 ? -15.938 -6.459 16.012 1.00 98.50 321 LEU A C 1
ATOM 2642 O O . LEU A 1 321 ? -14.897 -6.481 15.359 1.00 98.50 321 LEU A O 1
ATOM 2646 N N . ASN A 1 322 ? -16.218 -7.430 16.884 1.00 97.38 322 ASN A N 1
ATOM 2647 C CA . ASN A 1 322 ? -15.380 -8.618 17.056 1.00 97.38 322 ASN A CA 1
ATOM 2648 C C . ASN A 1 322 ? -15.683 -9.748 16.064 1.00 97.38 322 ASN A C 1
ATOM 2650 O O . ASN A 1 322 ? -14.954 -10.753 16.069 1.00 97.38 322 ASN A O 1
ATOM 2654 N N . LYS A 1 323 ? -16.710 -9.600 15.215 1.00 98.00 323 LYS A N 1
ATOM 2655 C CA . LYS A 1 323 ? -17.050 -10.593 14.192 1.00 98.00 323 LYS A CA 1
ATOM 2656 C C . LYS A 1 323 ? -15.914 -10.784 13.170 1.00 98.00 323 LYS A C 1
ATOM 2658 O O . LYS A 1 323 ? -15.137 -9.855 12.923 1.00 98.00 323 LYS A O 1
ATOM 2663 N N . PRO A 1 324 ? -15.823 -11.976 12.548 1.00 98.19 324 PRO A N 1
ATOM 2664 C CA . PRO A 1 324 ? -14.746 -12.338 11.621 1.00 98.19 324 PRO A CA 1
ATOM 2665 C C . PRO A 1 324 ? -14.514 -11.336 10.484 1.00 98.19 324 PRO A C 1
ATOM 2667 O O . PRO A 1 324 ? -13.362 -11.028 10.177 1.00 98.19 324 PRO A O 1
ATOM 2670 N N . ILE A 1 325 ? -15.585 -10.769 9.918 1.00 98.50 325 ILE A N 1
ATOM 2671 C CA . ILE A 1 325 ? -15.509 -9.783 8.831 1.00 98.50 325 ILE A CA 1
ATOM 2672 C C . ILE A 1 325 ? -14.688 -8.539 9.208 1.00 98.50 325 ILE A C 1
ATOM 2674 O O . ILE A 1 325 ? -13.819 -8.135 8.445 1.00 98.50 325 ILE A O 1
ATOM 2678 N N . TYR A 1 326 ? -14.869 -7.951 10.394 1.00 98.56 326 TYR A N 1
ATOM 2679 C CA . TYR A 1 326 ? -14.144 -6.727 10.774 1.00 98.56 326 TYR A CA 1
ATOM 2680 C C . TYR A 1 326 ? -12.661 -6.985 11.043 1.00 98.56 326 TYR A C 1
ATOM 2682 O O . TYR A 1 326 ? -11.806 -6.178 10.667 1.00 98.56 326 TYR A O 1
ATOM 2690 N N . LYS A 1 327 ? -12.340 -8.144 11.633 1.00 97.75 327 LYS A N 1
ATOM 2691 C CA . LYS A 1 327 ? -10.952 -8.608 11.776 1.00 97.75 327 LYS A CA 1
ATOM 2692 C C . LYS A 1 327 ? -10.308 -8.800 10.408 1.00 97.75 327 LYS A C 1
ATOM 2694 O O . LYS A 1 327 ? -9.206 -8.307 10.182 1.00 97.75 327 LYS A O 1
ATOM 2699 N N . PHE A 1 328 ? -11.019 -9.459 9.497 1.00 98.62 328 PHE A N 1
ATOM 2700 C CA . PHE A 1 328 ? -10.568 -9.694 8.132 1.00 98.62 328 PHE A CA 1
ATOM 2701 C C . PHE A 1 328 ? -10.295 -8.379 7.398 1.00 98.62 328 PHE A C 1
ATOM 2703 O O . PHE A 1 328 ? -9.153 -8.157 7.000 1.00 98.62 328 PHE A O 1
ATOM 2710 N N . LEU A 1 329 ? -11.285 -7.476 7.321 1.00 98.69 329 LEU A N 1
ATOM 2711 C CA . LEU A 1 329 ? -11.170 -6.166 6.666 1.00 98.69 329 LEU A CA 1
ATOM 2712 C C . LEU A 1 329 ? -9.993 -5.347 7.212 1.00 98.69 329 LEU A C 1
ATOM 2714 O O . LEU A 1 329 ? -9.234 -4.765 6.435 1.00 98.69 329 LEU A O 1
ATOM 2718 N N . ASN A 1 330 ? -9.797 -5.333 8.537 1.00 98.19 330 ASN A N 1
ATOM 2719 C CA . ASN A 1 330 ? -8.632 -4.690 9.143 1.00 98.19 330 ASN A CA 1
ATOM 2720 C C . ASN A 1 330 ? -7.319 -5.344 8.691 1.00 98.19 330 ASN A C 1
ATOM 2722 O O . ASN A 1 330 ? -6.374 -4.658 8.309 1.00 98.19 330 ASN A O 1
ATOM 2726 N N . ASN A 1 331 ? -7.235 -6.671 8.763 1.00 97.31 331 ASN A N 1
ATOM 2727 C CA . ASN A 1 331 ? -5.985 -7.393 8.554 1.00 97.31 331 ASN A CA 1
ATOM 2728 C C . ASN A 1 331 ? -5.519 -7.340 7.096 1.00 97.31 331 ASN A C 1
ATOM 2730 O O . ASN A 1 331 ? -4.328 -7.136 6.859 1.00 97.31 331 ASN A O 1
ATOM 2734 N N . ILE A 1 332 ? -6.430 -7.426 6.122 1.00 97.94 332 ILE A N 1
ATOM 2735 C CA . ILE A 1 332 ? -6.077 -7.260 4.702 1.00 97.94 332 ILE A CA 1
ATOM 2736 C C . ILE A 1 332 ? -5.691 -5.814 4.351 1.00 97.94 332 ILE A C 1
ATOM 2738 O O . ILE A 1 332 ? -5.148 -5.578 3.281 1.00 97.94 332 ILE A O 1
ATOM 2742 N N . THR A 1 333 ? -5.908 -4.839 5.236 1.00 97.69 333 THR A N 1
ATOM 2743 C CA . THR A 1 333 ? -5.556 -3.421 5.015 1.00 97.69 333 THR A CA 1
ATOM 2744 C C . THR A 1 333 ? -4.562 -2.881 6.048 1.00 97.69 333 THR A C 1
ATOM 2746 O O . THR A 1 333 ? -4.430 -1.671 6.265 1.00 97.69 333 THR A O 1
ATOM 2749 N N . ARG A 1 334 ? -3.800 -3.776 6.685 1.00 94.38 334 ARG A N 1
ATOM 2750 C CA . ARG A 1 334 ? -2.789 -3.423 7.686 1.00 94.38 334 ARG A CA 1
ATOM 2751 C C . ARG A 1 334 ? -1.388 -3.353 7.069 1.00 94.38 334 ARG A C 1
ATOM 2753 O O . ARG A 1 334 ? -0.569 -4.252 7.233 1.00 94.38 334 ARG A O 1
ATOM 2760 N N . TYR A 1 335 ? -1.101 -2.249 6.377 1.00 92.12 335 TYR A N 1
ATOM 2761 C CA . TYR A 1 335 ? 0.151 -1.991 5.628 1.00 92.12 335 TYR A CA 1
ATOM 2762 C C . TYR A 1 335 ? 1.408 -1.789 6.495 1.00 92.12 335 TYR A C 1
ATOM 2764 O O . TYR A 1 335 ? 2.498 -1.563 5.978 1.00 92.12 335 TYR A O 1
ATOM 2772 N N . GLY A 1 336 ? 1.281 -1.844 7.818 1.00 88.00 336 GLY A N 1
ATOM 2773 C CA . GLY A 1 336 ? 2.389 -1.678 8.750 1.00 88.00 336 GLY A CA 1
ATOM 2774 C C . GLY A 1 336 ? 1.982 -2.065 10.165 1.00 88.00 336 GLY A C 1
ATOM 2775 O O . GLY A 1 336 ? 1.052 -2.837 10.371 1.00 88.00 336 GLY A O 1
ATOM 2776 N N . ASN A 1 337 ? 2.657 -1.507 11.168 1.00 86.06 337 ASN A N 1
ATOM 2777 C CA . ASN A 1 337 ? 2.386 -1.883 12.559 1.00 86.06 337 ASN A CA 1
ATOM 2778 C C . ASN A 1 337 ? 1.040 -1.357 13.076 1.00 86.06 337 ASN A C 1
ATOM 2780 O O . ASN A 1 337 ? 0.489 -1.928 14.015 1.00 86.06 337 ASN A O 1
ATOM 2784 N N . PHE A 1 338 ? 0.496 -0.310 12.457 1.00 91.00 338 PHE A N 1
ATOM 2785 C CA . PHE A 1 338 ? -0.732 0.337 12.901 1.00 91.00 338 PHE A CA 1
ATOM 2786 C C . PHE A 1 338 ? -1.943 -0.117 12.084 1.00 91.00 338 PHE A C 1
ATOM 2788 O O . PHE A 1 338 ? -1.833 -0.323 10.873 1.00 91.00 338 PHE A O 1
ATOM 2795 N N . ASN A 1 339 ? -3.097 -0.239 12.739 1.00 95.56 339 ASN A N 1
ATOM 2796 C CA . ASN A 1 339 ? -4.377 -0.423 12.058 1.00 95.56 339 ASN A CA 1
ATOM 2797 C C . ASN A 1 339 ? -4.736 0.861 11.300 1.00 95.56 339 ASN A C 1
ATOM 2799 O O . ASN A 1 339 ? -4.520 1.972 11.794 1.00 95.56 339 ASN A O 1
ATOM 2803 N N . ASN A 1 340 ? -5.260 0.720 10.082 1.00 96.44 340 ASN A N 1
ATOM 2804 C CA . ASN A 1 340 ? -5.545 1.868 9.233 1.00 96.44 340 ASN A CA 1
ATOM 2805 C C . ASN A 1 340 ? -6.824 2.577 9.705 1.00 96.44 340 ASN A C 1
ATOM 2807 O O . ASN A 1 340 ? -7.930 2.099 9.466 1.00 96.44 340 ASN A O 1
ATOM 2811 N N . ILE A 1 341 ? -6.678 3.744 10.341 1.00 95.94 341 ILE A N 1
ATOM 2812 C CA . ILE A 1 341 ? -7.820 4.497 10.874 1.00 95.94 341 ILE A CA 1
ATOM 2813 C C . ILE A 1 341 ? -8.860 4.850 9.806 1.00 95.94 341 ILE A C 1
ATOM 2815 O O . ILE A 1 341 ? -10.052 4.790 10.089 1.00 95.94 341 ILE A O 1
ATOM 2819 N N . ARG A 1 342 ? -8.445 5.167 8.573 1.00 96.81 342 ARG A N 1
ATOM 2820 C CA . ARG A 1 342 ? -9.389 5.487 7.496 1.00 96.81 342 ARG A CA 1
ATOM 2821 C C . ARG A 1 342 ? -10.222 4.273 7.122 1.00 96.81 342 ARG A C 1
ATOM 2823 O O . ARG A 1 342 ? -11.413 4.433 6.895 1.00 96.81 342 ARG A O 1
ATOM 2830 N N . ILE A 1 343 ? -9.645 3.074 7.153 1.00 98.00 343 ILE A N 1
ATOM 2831 C CA . ILE A 1 343 ? -10.404 1.830 6.978 1.00 98.00 343 ILE A CA 1
ATOM 2832 C C . ILE A 1 343 ? -11.369 1.604 8.140 1.00 98.00 343 ILE A C 1
ATOM 2834 O O . ILE A 1 343 ? -12.546 1.354 7.898 1.00 98.00 343 ILE A O 1
ATOM 2838 N N . LEU A 1 344 ? -10.909 1.747 9.388 1.00 98.19 344 LEU A N 1
ATOM 2839 C CA . LEU A 1 344 ? -11.771 1.571 10.563 1.00 98.19 344 LEU A CA 1
ATOM 2840 C C . LEU A 1 344 ? -12.985 2.510 10.511 1.00 98.19 344 LEU A C 1
ATOM 2842 O O . LEU A 1 344 ? -14.109 2.073 10.713 1.00 98.19 344 LEU A O 1
ATOM 2846 N N . GLN A 1 345 ? -12.784 3.777 10.145 1.00 97.75 345 GLN A N 1
ATOM 2847 C CA . GLN A 1 345 ? -13.855 4.772 9.974 1.00 97.75 345 GLN A CA 1
ATOM 2848 C C . GLN A 1 345 ? -14.852 4.441 8.851 1.00 97.75 345 GLN A C 1
ATOM 2850 O O . GLN A 1 345 ? -15.897 5.079 8.748 1.00 97.75 345 GLN A O 1
ATOM 2855 N N . HIS A 1 346 ? -14.535 3.458 8.010 1.00 98.00 346 HIS A N 1
ATOM 2856 C CA . HIS A 1 346 ? -15.388 2.968 6.933 1.00 98.00 346 HIS A CA 1
ATOM 2857 C C . HIS A 1 346 ? -16.061 1.635 7.250 1.00 98.00 346 HIS A C 1
ATOM 2859 O O . HIS A 1 346 ? -16.717 1.082 6.373 1.00 98.00 346 HIS A O 1
ATOM 2865 N N . PHE A 1 347 ? -15.940 1.125 8.477 1.00 98.62 347 PHE A N 1
ATOM 2866 C CA . PHE A 1 347 ? -16.635 -0.090 8.878 1.00 98.62 347 PHE A CA 1
ATOM 2867 C C . PHE A 1 347 ? -18.156 0.114 8.841 1.00 98.62 347 PHE A C 1
ATOM 2869 O O . PHE A 1 347 ? -18.673 0.934 9.611 1.00 98.62 347 PHE A O 1
ATOM 2876 N N . PRO A 1 348 ? -18.880 -0.621 7.973 1.00 98.50 348 PRO A N 1
ATOM 2877 C CA . PRO A 1 348 ? -20.334 -0.562 7.941 1.00 98.50 348 PRO A CA 1
ATOM 2878 C C . PRO A 1 348 ? -20.912 -1.197 9.208 1.00 98.50 348 PRO A C 1
ATOM 2880 O O . PRO A 1 348 ? -20.298 -2.095 9.795 1.00 98.50 348 PRO A O 1
ATOM 2883 N N . LYS A 1 349 ? -22.098 -0.756 9.631 1.00 98.44 349 LYS A N 1
ATOM 2884 C CA . LYS A 1 349 ? -22.827 -1.373 10.741 1.00 98.44 349 LYS A CA 1
ATOM 2885 C C . LYS A 1 349 ? -23.175 -2.816 10.409 1.00 98.44 349 LYS A C 1
ATOM 2887 O O . LYS A 1 349 ? -23.564 -3.133 9.283 1.00 98.44 349 LYS A O 1
ATOM 2892 N N . PHE A 1 350 ? -23.039 -3.696 11.393 1.00 97.81 350 PHE A N 1
ATOM 2893 C CA . PHE A 1 350 ? -23.340 -5.104 11.194 1.00 97.81 350 PHE A CA 1
ATOM 2894 C C . PHE A 1 350 ? -24.819 -5.294 10.821 1.00 97.81 350 PHE A C 1
ATOM 2896 O O . PHE A 1 350 ? -25.689 -4.609 11.353 1.00 97.81 350 PHE A O 1
ATOM 2903 N N . GLY A 1 351 ? -25.093 -6.209 9.889 1.00 96.50 351 GLY A N 1
ATOM 2904 C CA . GLY A 1 351 ? -26.440 -6.458 9.368 1.00 96.50 351 GLY A CA 1
ATOM 2905 C C . GLY A 1 351 ? -26.911 -5.489 8.277 1.00 96.50 351 GLY A C 1
ATOM 2906 O O . GLY A 1 351 ? -28.020 -5.651 7.789 1.00 96.50 351 GLY A O 1
ATOM 2907 N N . THR A 1 352 ? -26.097 -4.506 7.869 1.00 97.75 352 THR A N 1
ATOM 2908 C CA . THR A 1 352 ? -26.435 -3.607 6.742 1.00 97.75 352 THR A CA 1
ATOM 2909 C C . THR A 1 352 ? -25.925 -4.108 5.388 1.00 97.75 352 THR A C 1
ATOM 2911 O O . THR A 1 352 ? -26.165 -3.481 4.364 1.00 97.75 352 THR A O 1
ATOM 2914 N N . PHE A 1 353 ? -25.209 -5.229 5.376 1.00 98.00 353 PHE A N 1
ATOM 2915 C CA . PHE A 1 353 ? -24.649 -5.858 4.188 1.00 98.00 353 PHE A CA 1
ATOM 2916 C C . PHE A 1 353 ? -24.773 -7.375 4.310 1.00 98.00 353 PHE A C 1
ATOM 2918 O O . PHE A 1 353 ? -24.815 -7.916 5.419 1.00 98.00 353 PHE A O 1
ATOM 2925 N N . GLU A 1 354 ? -24.774 -8.051 3.168 1.00 97.62 354 GLU A N 1
ATOM 2926 C CA . GLU A 1 354 ? -24.876 -9.504 3.075 1.00 97.62 354 GLU A CA 1
ATOM 2927 C C . GLU A 1 354 ? -23.640 -10.076 2.390 1.00 97.62 354 GLU A C 1
ATOM 2929 O O . GLU A 1 354 ? -23.113 -9.501 1.433 1.00 97.62 354 GLU A O 1
ATOM 2934 N N . LEU A 1 355 ? -23.177 -11.216 2.896 1.00 98.25 355 LEU A N 1
ATOM 2935 C CA . LEU A 1 355 ? -22.049 -11.959 2.351 1.00 98.25 355 LEU A CA 1
ATOM 2936 C C . LEU A 1 355 ? -22.519 -13.353 1.948 1.00 98.25 355 LEU A C 1
ATOM 2938 O O . LEU A 1 355 ? -23.309 -13.961 2.669 1.00 98.25 355 LEU A O 1
ATOM 2942 N N . SER A 1 356 ? -22.014 -13.859 0.827 1.00 98.50 356 SER A N 1
ATOM 2943 C CA . SER A 1 356 ? -22.247 -15.244 0.420 1.00 98.50 356 SER A CA 1
ATOM 2944 C C . SER A 1 356 ? -21.495 -16.223 1.328 1.00 98.50 356 SER A C 1
ATOM 2946 O O . SER A 1 356 ? -20.548 -15.859 2.032 1.00 98.50 356 SER A O 1
ATOM 2948 N N . ASP A 1 357 ? -21.879 -17.497 1.282 1.00 98.50 357 ASP A N 1
ATOM 2949 C CA . ASP A 1 357 ? -21.171 -18.561 2.003 1.00 98.50 357 ASP A CA 1
ATOM 2950 C C . ASP A 1 357 ? -19.702 -18.669 1.573 1.00 98.50 357 ASP A C 1
ATOM 2952 O O . ASP A 1 357 ? -18.816 -18.858 2.406 1.00 98.50 357 ASP A O 1
ATOM 2956 N N . GLU A 1 358 ? -19.426 -18.466 0.283 1.00 98.38 358 GLU A N 1
ATOM 2957 C CA . GLU A 1 358 ? -18.069 -18.441 -0.265 1.00 98.38 358 GLU A CA 1
ATOM 2958 C C . GLU A 1 358 ? -17.243 -17.271 0.299 1.00 98.38 358 GLU A C 1
ATOM 2960 O O . GLU A 1 358 ? -16.097 -17.452 0.719 1.00 98.38 358 GLU A O 1
ATOM 2965 N N . GLU A 1 359 ? -17.831 -16.074 0.379 1.00 98.75 359 GLU A N 1
ATOM 2966 C CA . GLU A 1 359 ? -17.183 -14.899 0.970 1.00 98.75 359 GLU A CA 1
ATOM 2967 C C . GLU A 1 359 ? -16.869 -15.127 2.456 1.00 98.75 359 GLU A C 1
ATOM 2969 O O . GLU A 1 359 ? -15.754 -14.844 2.912 1.00 98.75 359 GLU A O 1
ATOM 2974 N N . ASN A 1 360 ? -17.812 -15.709 3.203 1.00 98.62 360 ASN A N 1
ATOM 2975 C CA . ASN A 1 360 ? -17.607 -16.087 4.602 1.00 98.62 360 ASN A CA 1
ATOM 2976 C C . ASN A 1 360 ? -16.502 -17.148 4.757 1.00 98.62 360 ASN A C 1
ATOM 2978 O O . ASN A 1 360 ? -15.657 -17.028 5.648 1.00 98.62 360 ASN A O 1
ATOM 2982 N N . ALA A 1 361 ? -16.439 -18.144 3.870 1.00 98.44 361 ALA A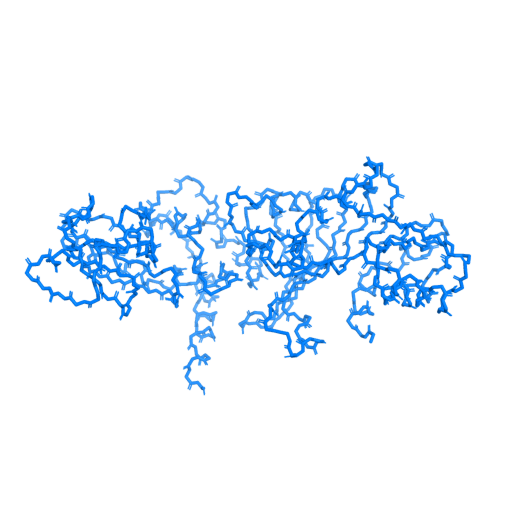 N 1
ATOM 2983 C CA . ALA A 1 361 ? -15.396 -19.168 3.897 1.00 98.44 361 ALA A CA 1
ATOM 2984 C C . ALA A 1 361 ? -13.989 -18.581 3.672 1.00 98.44 361 ALA A C 1
ATOM 2986 O O . ALA A 1 361 ? -13.040 -18.954 4.374 1.00 98.44 361 ALA A O 1
ATOM 2987 N N . VAL A 1 362 ? -13.841 -17.621 2.748 1.00 98.44 362 VAL A N 1
ATOM 2988 C CA . VAL A 1 362 ? -12.568 -16.907 2.521 1.00 98.44 362 VAL A CA 1
ATOM 2989 C C . VAL A 1 362 ? -12.151 -16.107 3.758 1.00 98.44 362 VAL A C 1
ATOM 2991 O O . VAL A 1 362 ? -10.982 -16.163 4.156 1.00 98.44 362 VAL A O 1
ATOM 2994 N N . ILE A 1 363 ? -13.094 -15.407 4.396 1.00 98.69 363 ILE A N 1
ATOM 2995 C CA . ILE A 1 363 ? -12.861 -14.646 5.634 1.00 98.69 363 ILE A CA 1
ATOM 2996 C C . ILE A 1 363 ? -12.333 -15.559 6.744 1.00 98.69 363 ILE A C 1
ATOM 2998 O O . ILE A 1 363 ? -11.319 -15.241 7.377 1.00 98.69 363 ILE A O 1
ATOM 3002 N N . GLU A 1 364 ? -12.989 -16.697 6.969 1.00 98.00 364 GLU A N 1
ATOM 3003 C CA . GLU A 1 364 ? -12.592 -17.662 7.997 1.00 98.00 364 GLU A CA 1
ATOM 3004 C C . GLU A 1 364 ? -11.222 -18.280 7.706 1.00 98.00 364 GLU A C 1
ATOM 3006 O O . GLU A 1 364 ? -10.350 -18.303 8.581 1.00 98.00 364 GLU A O 1
ATOM 3011 N N . SER A 1 365 ? -10.988 -18.717 6.465 1.00 97.12 365 SER A N 1
ATOM 3012 C CA . SER A 1 365 ? -9.706 -19.294 6.043 1.00 97.12 365 SER A CA 1
ATOM 3013 C C . SER A 1 365 ? -8.549 -18.310 6.242 1.00 97.12 365 SER A C 1
ATOM 3015 O O . SER A 1 365 ? -7.536 -18.637 6.876 1.00 97.12 365 SER A O 1
ATOM 3017 N N . PHE A 1 366 ? -8.724 -17.066 5.786 1.00 98.00 366 PHE A N 1
ATOM 3018 C CA . PHE A 1 366 ? -7.725 -16.017 5.951 1.00 98.00 366 PHE A CA 1
ATOM 3019 C C . PHE A 1 366 ? -7.469 -15.709 7.429 1.00 98.00 366 PHE A C 1
ATOM 3021 O O . PHE A 1 366 ? -6.313 -15.679 7.859 1.00 98.00 366 PHE A O 1
ATOM 3028 N N . ASN A 1 367 ? -8.521 -15.505 8.229 1.00 97.25 367 ASN A N 1
ATOM 3029 C CA . ASN A 1 367 ? -8.381 -15.204 9.654 1.00 97.25 367 ASN A CA 1
ATOM 3030 C C . ASN A 1 367 ? -7.687 -16.349 10.404 1.00 97.25 367 ASN A C 1
ATOM 3032 O O . ASN A 1 367 ? -6.775 -16.098 11.199 1.00 97.25 367 ASN A O 1
ATOM 3036 N N . LYS A 1 368 ? -8.051 -17.605 10.120 1.00 96.38 368 LYS A N 1
ATOM 3037 C CA . LYS A 1 368 ? -7.393 -18.788 10.687 1.00 96.38 368 LYS A CA 1
ATOM 3038 C C . LYS A 1 368 ? -5.900 -18.802 10.361 1.00 96.38 368 LYS A C 1
ATOM 3040 O O . LYS A 1 368 ? -5.090 -19.026 11.259 1.00 96.38 368 LYS A O 1
ATOM 3045 N N . ALA A 1 369 ? -5.518 -18.512 9.118 1.00 96.19 369 ALA A N 1
ATOM 3046 C CA . ALA A 1 369 ? -4.113 -18.425 8.720 1.00 96.19 369 ALA A CA 1
ATOM 3047 C C . ALA A 1 369 ? -3.381 -17.231 9.367 1.00 96.19 369 ALA A C 1
ATOM 3049 O O . ALA A 1 369 ? -2.224 -17.364 9.775 1.00 96.19 369 ALA A O 1
ATOM 3050 N N . TYR A 1 370 ? -4.048 -16.080 9.489 1.00 94.62 370 TYR A N 1
ATOM 3051 C CA . TYR A 1 370 ? -3.493 -14.858 10.076 1.00 94.62 370 TYR A CA 1
ATOM 3052 C C . TYR A 1 370 ? -3.165 -15.043 11.559 1.00 94.62 370 TYR A C 1
ATOM 3054 O O . TYR A 1 370 ? -2.035 -14.809 11.988 1.00 94.62 370 TYR A O 1
ATOM 3062 N N . TYR A 1 371 ? -4.145 -15.498 12.342 1.00 91.62 371 TYR A N 1
ATOM 3063 C CA . TYR A 1 371 ? -4.003 -15.664 13.788 1.00 91.62 371 TYR A CA 1
ATOM 3064 C C . TYR A 1 371 ? -3.342 -16.995 14.171 1.00 91.62 371 TYR A C 1
ATOM 3066 O O . TYR A 1 371 ? -2.728 -17.088 15.232 1.00 91.62 371 TYR A O 1
ATOM 3074 N N . GLY A 1 372 ? -3.394 -18.013 13.307 1.00 82.12 372 GLY A N 1
ATOM 3075 C CA . GLY A 1 372 ? -2.741 -19.306 13.533 1.00 82.12 372 GLY A CA 1
ATOM 3076 C C . GLY A 1 372 ? -1.211 -19.231 13.548 1.00 82.12 372 GLY A C 1
ATOM 3077 O O . GLY A 1 372 ? -0.572 -19.997 14.265 1.00 82.12 372 GLY A O 1
ATOM 3078 N N . LYS A 1 373 ? -0.610 -18.268 12.832 1.00 61.69 373 LYS A N 1
ATOM 3079 C CA . LYS A 1 373 ? 0.846 -18.027 12.868 1.00 61.69 373 LYS A CA 1
ATOM 3080 C C . LYS A 1 373 ? 1.346 -17.476 14.207 1.00 61.69 373 LYS A C 1
ATOM 3082 O O . LYS A 1 373 ? 2.535 -17.567 14.457 1.00 61.69 373 LYS A O 1
ATOM 3087 N N . ALA A 1 374 ? 0.471 -16.940 15.063 1.00 51.16 374 ALA A N 1
ATOM 3088 C CA . ALA A 1 374 ? 0.849 -16.427 16.383 1.00 51.16 374 ALA A CA 1
ATOM 3089 C C . ALA A 1 374 ? 1.007 -17.527 17.456 1.00 51.16 374 ALA A C 1
ATOM 3091 O O . ALA A 1 374 ? 1.314 -17.210 18.601 1.00 51.16 374 ALA A O 1
ATOM 3092 N N . LYS A 1 375 ? 0.758 -18.801 17.107 1.00 37.78 375 LYS A N 1
ATOM 3093 C CA . LYS A 1 375 ? 0.871 -19.968 18.005 1.00 37.78 375 LYS A CA 1
ATOM 3094 C C . LYS A 1 375 ? 2.073 -20.883 17.705 1.00 37.78 375 LYS A C 1
ATOM 3096 O O . LYS A 1 375 ? 2.158 -21.960 18.289 1.00 37.78 375 LYS A O 1
ATOM 3101 N N . LYS A 1 376 ? 2.962 -20.488 16.794 1.00 31.78 376 LYS A N 1
ATOM 3102 C CA . LYS A 1 376 ? 4.286 -21.097 16.591 1.00 31.78 376 LYS A CA 1
ATOM 3103 C C . LYS A 1 376 ? 5.335 -20.065 16.958 1.00 31.78 376 LYS A C 1
ATOM 3105 O O . LYS A 1 376 ? 6.399 -20.496 17.441 1.00 31.78 376 LYS A O 1
#

Foldseek 3Di:
DVVLVVLVVLDDLVLLVDQQFAEEALAQQLNVNVVVCCVRYPQANYAYEHQDPVSVVSNCVPVNPPGNYDHDNSLPDDQAQDHQEYEYPDDQFDDDPNHTDPNPPGVLQSNVVSCLRNHDAQGKYKYKYFQCLQAQDPPRQNVQVQLQWAWAEKEQQPCCVVVVPDPTGMIITITTNDGQDFWHWYQAPPLDGDIETARDHHRDSGDFSDDHNLVRVLCVLFLVPPPFAAFQKAFDAQVACPVNVVFKAQDDDPQFPFWAAEFPPGIITGNDADPQAAAKKWKFAFQAQTATDIDGGHYHRGIIIGGDPDPVRSVVVRVQCPDLSNSQQQSRNPSDRTGRSSSNRRGGGPPRGDHDPVSVVVSVVSVCSVVVVVVD

Radius of gyration: 24.07 Å; chains: 1; bounding box: 60×39×77 Å

Sequence (376 aa):
MDCVKEMLDSLPDEFWQRQNIKVLDSCCGNGNFHAYAALKTPLKNLYFNEINEKRIANLKAYFGENINLTIMDFLDFIENKEYDLIVSNPPYAKFNDGKRVSKNHNLSRAFIQKSLKILKEGGYLLFIVPNNWMSFADRNDLPSELSKYQFRILDIGGAKKYFPQVGSSFTWFLLQKVPNKEAFEVRNHYVLKDTQFVKITPNQRFIPLYHSQIVQNIIDKTLNNTSLEKYQIQTSSNLHRYTKRECISTKQDKTHIYKLIHTPSQVVYATKPHIYQEGYKVFISLTNQYGTFIDNCGMTQSIAFVRCENLAQAKKIKDELNKPIYKFLNNITRYGNFNNIRILQHFPKFGTFELSDEENAVIESFNKAYYGKAKK